Protein AF-A0A241VW75-F1 (afdb_monomer)

Foldseek 3Di:
DDDDDDDDDDPPPPPPPPPPLQFADADPDAPEEDEKEWEWEQEPQVRWIWTFIQFPPQPFTFIQDDADADDPQAFAHTKGDHQAFADAFWFKWKWWDPDPQFQFFFAAAATPPDPDPQDPSRHQGAPDTGGTTGGRGTAHDDRHGRRGPITHTDPSNSVVVLPDAAFDKDKTKMKMWTDNDDDDVVVVDGNRSDNDTDIHIYIYTYGHQKYKYWDQPLAEWEWAAELLLAIFTDPPDPFKDWFAADDDDDRQLRTAMKGQFIKMAMGHALPVFHLQKFKAKDARCVLLLVFDDDQSQKWKAWPLDPDTGGRHDQNDSVGGSSRRHGHGITTIMMGRGSVNSNRSVVSVHWQAPPFPRMKMWMGGRSNSNRRIDIGGTSYRYTYFHAAWTKDKDFPDSVLQDDDDAAQDAKDKTKIKIKTKHFQPFDPPRTAFPWKKKAKAWDWDDDPRDIFHWWADPVRPFTFGWWKKKWWAFCVRDIDIWTHRNPRPRMDICRRGNWDWDQRDPVSRMTMTMTMMMMITGSHDPRRCAGSVRHGDDDDIDIDIDMDMDGHGPPDDPDD

Nearest PDB structures (foldseek):
  6e3f-assembly1_A  TM=1.721E-01  e=6.091E-07  Streptococcus intermedius
  8beg-assembly1_A  TM=1.974E-01  e=2.773E-06  Enterococcus faecalis
  7som-assembly1_E  TM=2.014E-01  e=2.223E-04  Chlamydomonas reinhardtii
  3opu-assembly2_B  TM=1.668E-01  e=5.720E-03  Streptococcus mutans
  1p5u-assembly1_A  TM=1.915E-01  e=3.398E+00  Yersinia pestis

Radius of gyration: 31.94 Å; Cα contacts (8 Å, |Δi|>4): 1494; chains: 1; bounding box: 114×79×89 Å

Structure (mmCIF, N/CA/C/O backbone):
data_AF-A0A241VW75-F1
#
_entry.id   AF-A0A241VW75-F1
#
loop_
_atom_site.group_PDB
_atom_site.id
_atom_site.type_symbol
_atom_site.label_atom_id
_atom_site.label_alt_id
_atom_site.label_comp_id
_atom_site.label_asym_id
_atom_site.label_entity_id
_atom_site.label_seq_id
_atom_site.pdbx_PDB_ins_code
_atom_site.Cartn_x
_atom_site.Cartn_y
_atom_site.Cartn_z
_atom_site.occupancy
_atom_site.B_iso_or_equiv
_atom_site.auth_seq_id
_atom_site.auth_comp_id
_atom_site.auth_asym_id
_atom_site.auth_atom_id
_atom_site.pdbx_PDB_model_num
ATOM 1 N N . MET A 1 1 ? -81.562 -50.702 39.307 1.00 34.06 1 MET A N 1
ATOM 2 C CA . MET A 1 1 ? -80.524 -51.698 39.653 1.00 34.06 1 MET A CA 1
ATOM 3 C C . MET A 1 1 ? -79.184 -50.971 39.595 1.00 34.06 1 MET A C 1
ATOM 5 O O . MET A 1 1 ? -78.870 -50.470 38.531 1.00 34.06 1 MET A O 1
ATOM 9 N N . ILE A 1 2 ? -78.651 -50.527 40.746 1.00 31.47 2 ILE A N 1
ATOM 10 C CA . ILE A 1 2 ? -77.484 -51.122 41.455 1.00 31.47 2 ILE A CA 1
ATOM 11 C C . ILE A 1 2 ? -76.224 -51.033 40.549 1.00 31.47 2 ILE A C 1
ATOM 13 O O . ILE A 1 2 ? -76.244 -51.608 39.476 1.00 31.47 2 ILE A O 1
ATOM 17 N N . ASN A 1 3 ? -75.115 -50.344 40.864 1.00 29.47 3 ASN A N 1
ATOM 18 C CA . ASN A 1 3 ? -74.398 -50.321 42.141 1.00 29.47 3 ASN A CA 1
ATOM 19 C C . ASN A 1 3 ? -73.376 -49.167 42.287 1.00 29.47 3 ASN A C 1
ATOM 21 O O . ASN A 1 3 ? -72.882 -48.614 41.310 1.00 29.47 3 ASN A O 1
ATOM 25 N N . TYR A 1 4 ? -73.025 -48.919 43.549 1.00 36.28 4 TYR A N 1
ATOM 26 C CA . TYR A 1 4 ? -72.000 -48.029 44.104 1.00 36.28 4 TYR A CA 1
ATOM 27 C C . TYR A 1 4 ? -70.552 -48.370 43.701 1.00 36.28 4 TYR A C 1
ATOM 29 O O . TYR A 1 4 ? -70.211 -49.550 43.622 1.00 36.28 4 TYR A O 1
ATOM 37 N N . ARG A 1 5 ? -69.661 -47.359 43.683 1.00 32.34 5 ARG A N 1
ATOM 38 C CA . ARG A 1 5 ? -68.425 -47.370 44.502 1.00 32.34 5 ARG A CA 1
ATOM 39 C C . ARG A 1 5 ? -67.725 -46.005 44.586 1.00 32.34 5 ARG A C 1
ATOM 41 O O . ARG A 1 5 ? -67.163 -45.490 43.630 1.00 32.34 5 ARG A O 1
ATOM 48 N N . THR A 1 6 ? -67.755 -45.479 45.799 1.00 38.44 6 THR A N 1
ATOM 49 C CA . THR A 1 6 ? -66.941 -44.412 46.385 1.00 38.44 6 THR A CA 1
ATOM 50 C C . THR A 1 6 ? -65.532 -44.941 46.720 1.00 38.44 6 THR A C 1
ATOM 52 O O . THR A 1 6 ? -65.450 -46.094 47.138 1.00 38.44 6 THR A O 1
ATOM 55 N N . LEU A 1 7 ? -64.461 -44.131 46.597 1.00 35.84 7 LEU A N 1
ATOM 56 C CA . LEU A 1 7 ? -63.467 -43.802 47.659 1.00 35.84 7 LEU A CA 1
ATOM 57 C C . LEU A 1 7 ? -62.105 -43.251 47.131 1.00 35.84 7 LEU A C 1
ATOM 59 O O . LEU A 1 7 ? -61.433 -43.901 46.341 1.00 35.84 7 LEU A O 1
ATOM 63 N N . PHE A 1 8 ? -61.696 -42.134 47.762 1.00 31.72 8 PHE A N 1
ATOM 64 C CA . PHE A 1 8 ? -60.346 -41.675 48.181 1.00 31.72 8 PHE A CA 1
ATOM 65 C C . PHE A 1 8 ? -59.371 -41.087 47.143 1.00 31.72 8 PHE A C 1
ATOM 67 O O . PHE A 1 8 ? -58.973 -41.739 46.192 1.00 31.72 8 PHE A O 1
ATOM 74 N N . LEU A 1 9 ? -59.092 -39.776 47.215 1.00 32.31 9 LEU A N 1
ATOM 75 C CA . LEU A 1 9 ? -58.129 -39.046 48.081 1.00 32.31 9 LEU A CA 1
ATOM 76 C C . LEU A 1 9 ? -56.692 -39.097 47.539 1.00 32.31 9 LEU A C 1
ATOM 78 O O . LEU A 1 9 ? -56.062 -40.146 47.517 1.00 32.31 9 LEU A O 1
ATOM 82 N N . GLY A 1 10 ? -56.166 -37.925 47.182 1.00 30.66 10 GLY A N 1
ATOM 83 C CA . GLY A 1 10 ? -54.769 -37.749 46.796 1.00 30.66 10 GLY A CA 1
ATOM 84 C C . GLY A 1 10 ? -54.496 -36.355 46.247 1.00 30.66 10 GLY A C 1
ATOM 85 O O . GLY A 1 10 ? -54.170 -36.206 45.076 1.00 30.66 10 GLY A O 1
ATOM 86 N N . ALA A 1 11 ? -54.658 -35.325 47.080 1.00 40.97 11 ALA A N 1
ATOM 87 C CA . ALA A 1 11 ? -54.117 -34.006 46.785 1.00 40.97 11 ALA A CA 1
ATOM 88 C C . ALA A 1 11 ? -52.581 -34.084 46.839 1.00 40.97 11 ALA A C 1
ATOM 90 O O . ALA A 1 11 ? -51.995 -34.002 47.915 1.00 40.97 11 ALA A O 1
ATOM 91 N N . LEU A 1 12 ? -51.925 -34.254 45.688 1.00 35.88 12 LEU A N 1
ATOM 92 C CA . LEU A 1 12 ? -50.534 -33.837 45.525 1.00 35.88 12 LEU A CA 1
ATOM 93 C C . LEU A 1 12 ? -50.545 -32.390 45.035 1.00 35.88 12 LEU A C 1
ATOM 95 O O . LEU A 1 12 ? -50.545 -32.106 43.839 1.00 35.88 12 LEU A O 1
ATOM 99 N N . SER A 1 13 ? -50.548 -31.460 45.986 1.00 37.66 13 SER A N 1
ATOM 100 C CA . SER A 1 13 ? -49.988 -30.135 45.762 1.00 37.66 13 SER A CA 1
ATOM 101 C C . SER A 1 13 ? -48.494 -30.316 45.499 1.00 37.66 13 SER A C 1
ATOM 103 O O . SER A 1 13 ? -47.689 -30.371 46.431 1.00 37.66 13 SER A O 1
ATOM 105 N N . ALA A 1 14 ? -48.121 -30.462 44.229 1.00 39.50 14 ALA A N 1
ATOM 106 C CA . ALA A 1 14 ? -46.752 -30.241 43.812 1.00 39.50 14 ALA A CA 1
ATOM 107 C C . ALA A 1 14 ? -46.449 -28.765 44.096 1.00 39.50 14 ALA A C 1
ATOM 109 O O . ALA A 1 14 ? -46.834 -27.880 43.336 1.00 39.50 14 ALA A O 1
ATOM 110 N N . PHE A 1 15 ? -45.808 -28.502 45.235 1.00 35.62 15 PHE A N 1
ATOM 111 C CA . PHE A 1 15 ? -45.030 -27.291 45.427 1.00 35.62 15 PHE A CA 1
ATOM 112 C C . PHE A 1 15 ? -43.983 -27.282 44.313 1.00 35.62 15 PHE A C 1
ATOM 114 O O . PHE A 1 15 ? -42.922 -27.893 44.426 1.00 35.62 15 PHE A O 1
ATOM 121 N N . SER A 1 16 ? -44.302 -26.621 43.204 1.00 37.09 16 SER A N 1
ATOM 122 C CA . SER A 1 16 ? -43.296 -26.116 42.290 1.00 37.09 16 SER A CA 1
ATOM 123 C C . SER A 1 16 ? -42.471 -25.128 43.101 1.00 37.09 16 SER A C 1
ATOM 125 O O . SER A 1 16 ? -42.852 -23.973 43.276 1.00 37.09 16 SER A O 1
ATOM 127 N N . ILE A 1 17 ? -41.363 -25.603 43.667 1.00 37.66 17 ILE A N 1
ATOM 128 C CA . ILE A 1 17 ? -40.296 -24.729 44.128 1.00 37.66 17 ILE A CA 1
ATOM 129 C C . ILE A 1 17 ? -39.804 -24.043 42.857 1.00 37.66 17 ILE A C 1
ATOM 131 O O . ILE A 1 17 ? -38.973 -24.583 42.126 1.00 37.66 17 ILE A O 1
ATOM 135 N N . HIS A 1 18 ? -40.372 -22.876 42.555 1.00 34.91 18 HIS A N 1
ATOM 136 C CA . HIS A 1 18 ? -39.705 -21.883 41.738 1.00 34.91 18 HIS A CA 1
ATOM 137 C C . HIS A 1 18 ? -38.392 -21.587 42.458 1.00 34.91 18 HIS A C 1
ATOM 139 O O . HIS A 1 18 ? -38.339 -20.765 43.369 1.00 34.91 18 HIS A O 1
ATOM 145 N N . HIS A 1 19 ? -37.331 -22.306 42.086 1.00 36.72 19 HIS A N 1
ATOM 146 C CA . HIS A 1 19 ? -35.998 -21.760 42.236 1.00 36.72 19 HIS A CA 1
ATOM 147 C C . HIS A 1 19 ? -36.053 -20.461 41.448 1.00 36.72 19 HIS A C 1
ATOM 149 O O . HIS A 1 19 ? -36.190 -20.487 40.224 1.00 36.72 19 HIS A O 1
ATOM 155 N N . ALA A 1 20 ? -36.080 -19.335 42.159 1.00 40.84 20 ALA A N 1
ATOM 156 C CA . ALA A 1 20 ? -35.852 -18.049 41.540 1.00 40.84 20 ALA A CA 1
ATOM 157 C C . ALA A 1 20 ? -34.553 -18.212 40.751 1.00 40.84 20 ALA A C 1
ATOM 159 O O . ALA A 1 20 ? -33.511 -18.504 41.337 1.00 40.84 20 ALA A O 1
ATOM 160 N N . ALA A 1 21 ? -34.642 -18.152 39.423 1.00 49.66 21 ALA A N 1
ATOM 161 C CA . ALA A 1 21 ? -33.464 -18.141 38.581 1.00 49.66 21 ALA A CA 1
ATOM 162 C C . ALA A 1 21 ? -32.670 -16.901 39.001 1.00 49.66 21 ALA A C 1
ATOM 164 O O . ALA A 1 21 ? -33.083 -15.770 38.743 1.00 49.66 21 ALA A O 1
ATOM 165 N N . HIS A 1 22 ? -31.611 -17.111 39.778 1.00 63.19 22 HIS A N 1
ATOM 166 C CA . HIS A 1 22 ? -30.745 -16.044 40.242 1.00 63.19 22 HIS A CA 1
ATOM 167 C C . HIS A 1 22 ? -29.933 -15.574 39.039 1.00 63.19 22 HIS A C 1
ATOM 169 O O . HIS A 1 22 ? -28.952 -16.206 38.676 1.00 63.19 22 HIS A O 1
ATOM 175 N N . ALA A 1 23 ? -30.385 -14.493 38.412 1.00 84.12 23 ALA A N 1
ATOM 176 C CA . ALA A 1 23 ? -29.665 -13.781 37.367 1.00 84.12 23 ALA A CA 1
ATOM 177 C C . ALA A 1 23 ? -29.121 -12.462 37.928 1.00 84.12 23 ALA A C 1
ATOM 179 O O . ALA A 1 23 ? -29.634 -11.928 38.921 1.00 84.12 23 ALA A O 1
ATOM 180 N N . LEU A 1 24 ? -28.106 -11.902 37.274 1.00 91.62 24 LEU A N 1
ATOM 181 C CA . LEU A 1 24 ? -27.641 -10.562 37.601 1.00 91.62 24 LEU A CA 1
ATOM 182 C C . LEU A 1 24 ? -28.751 -9.549 37.317 1.00 91.62 24 LEU A C 1
ATOM 184 O O . LEU A 1 24 ? -29.434 -9.610 36.294 1.00 91.62 24 LEU A O 1
ATOM 188 N N . ASN A 1 25 ? -28.895 -8.567 38.207 1.00 89.31 25 ASN A N 1
ATOM 189 C CA . ASN A 1 25 ? -29.856 -7.490 38.000 1.00 89.31 25 ASN A CA 1
ATOM 190 C C . ASN A 1 25 ? -29.487 -6.687 36.738 1.00 89.31 25 ASN A C 1
ATOM 192 O O . ASN A 1 25 ? -28.353 -6.198 36.651 1.00 89.31 25 ASN A O 1
ATOM 196 N N . PRO A 1 26 ? -30.425 -6.499 35.791 1.00 88.69 26 PRO A N 1
ATOM 197 C CA . PRO A 1 26 ? -30.191 -5.671 34.619 1.00 88.69 26 PRO A CA 1
ATOM 198 C C . PRO A 1 26 ? -29.801 -4.238 35.001 1.00 88.69 26 PRO A C 1
ATOM 200 O O . PRO A 1 26 ? -30.424 -3.648 35.889 1.00 88.69 26 PRO A O 1
ATOM 203 N N . PRO A 1 27 ? -28.801 -3.638 34.333 1.00 90.06 27 PRO A N 1
ATOM 204 C CA . PRO A 1 27 ? -28.400 -2.272 34.618 1.00 90.06 27 PRO A CA 1
ATOM 205 C C . PRO A 1 27 ? -29.503 -1.290 34.206 1.00 90.06 27 PRO A C 1
ATOM 207 O O . PRO A 1 27 ? -29.928 -1.239 33.047 1.00 90.06 27 PRO A O 1
ATOM 210 N N . THR A 1 28 ? -29.936 -0.464 35.157 1.00 87.69 28 THR A N 1
ATOM 211 C CA . THR A 1 28 ? -30.964 0.570 34.952 1.00 87.69 28 THR A CA 1
ATOM 212 C C . THR A 1 28 ? -30.386 1.909 34.494 1.00 87.69 28 THR A C 1
ATOM 214 O O . THR A 1 28 ? -31.124 2.759 34.007 1.00 87.69 28 THR A O 1
ATOM 217 N N . SER A 1 29 ? -29.068 2.092 34.596 1.00 86.75 29 SER A N 1
ATOM 218 C CA . SER A 1 29 ? -28.353 3.307 34.200 1.00 86.75 29 SER A CA 1
ATOM 219 C C . SER A 1 29 ? -27.101 2.990 33.380 1.00 86.75 29 SER A C 1
ATOM 221 O O . SER A 1 29 ? -26.615 1.856 33.362 1.00 86.75 29 SER A O 1
ATOM 223 N N . PHE A 1 30 ? -26.590 4.004 32.680 1.00 87.12 30 PHE A N 1
ATOM 224 C CA . PHE A 1 30 ? -25.352 3.904 31.915 1.00 87.12 30 PHE A CA 1
ATOM 225 C C . PHE A 1 30 ? -24.135 4.195 32.799 1.00 87.12 30 PHE A C 1
ATOM 227 O O . PHE A 1 30 ? -24.104 5.182 33.534 1.00 87.12 30 PHE A O 1
ATOM 234 N N . THR A 1 31 ? -23.101 3.362 32.705 1.00 78.00 31 THR A N 1
ATOM 235 C CA . THR A 1 31 ? -21.806 3.576 33.361 1.00 78.00 31 THR A CA 1
ATOM 236 C C . THR A 1 31 ? -20.866 4.305 32.410 1.00 78.00 31 THR A C 1
ATOM 238 O O . THR A 1 31 ? -19.943 3.738 31.825 1.00 78.00 31 THR A O 1
ATOM 241 N N . GLY A 1 32 ? -21.149 5.594 32.238 1.00 68.69 32 GLY A N 1
ATOM 242 C CA . GLY A 1 32 ? -20.470 6.449 31.273 1.00 68.69 32 GLY A CA 1
ATOM 243 C C . GLY A 1 32 ? -21.067 6.356 29.871 1.00 68.69 32 GLY A C 1
ATOM 244 O O . GLY A 1 32 ? -21.977 5.572 29.589 1.00 68.69 32 GLY A O 1
ATOM 245 N N . GLY A 1 33 ? -20.541 7.195 28.996 1.00 74.44 33 GLY A N 1
ATOM 246 C CA . GLY A 1 33 ? -21.004 7.368 27.633 1.00 74.44 33 GLY A CA 1
ATOM 247 C C . GLY A 1 33 ? -20.483 8.684 27.090 1.00 74.44 33 GLY A C 1
ATOM 248 O O . GLY A 1 33 ? -19.796 9.430 27.792 1.00 74.44 33 GLY A O 1
ATOM 249 N N . GLY A 1 34 ? -20.795 8.968 25.841 1.00 88.69 34 GLY A N 1
ATOM 250 C CA . GLY A 1 34 ? -20.378 10.218 25.239 1.00 88.69 34 GLY A CA 1
ATOM 251 C C . GLY A 1 34 ? -20.667 10.257 23.760 1.00 88.69 34 GLY A C 1
ATOM 252 O O . GLY A 1 34 ? -21.164 9.291 23.175 1.00 88.69 34 GLY A O 1
ATOM 253 N N . THR A 1 35 ? -20.321 11.397 23.189 1.00 94.31 35 THR A N 1
ATOM 254 C CA . THR A 1 35 ? -20.337 11.601 21.753 1.00 94.31 35 THR A CA 1
ATOM 255 C C . THR A 1 35 ? -18.907 11.562 21.244 1.00 94.31 35 THR A C 1
ATOM 257 O O . THR A 1 35 ? -18.015 12.121 21.881 1.00 94.31 35 THR A O 1
ATOM 260 N N . ASN A 1 36 ? -18.694 10.894 20.121 1.00 94.50 36 ASN A N 1
ATOM 261 C CA . ASN A 1 36 ? -17.481 11.016 19.324 1.00 94.50 36 ASN A CA 1
ATOM 262 C C . ASN A 1 36 ? -17.891 11.101 17.859 1.00 94.50 36 ASN A C 1
ATOM 264 O O . ASN A 1 36 ? -19.026 10.768 17.503 1.00 94.50 36 ASN A O 1
ATOM 268 N N . SER A 1 37 ? -16.947 11.456 17.012 1.00 95.94 37 SER A N 1
ATOM 269 C CA . SER A 1 37 ? -17.089 11.268 15.584 1.00 95.94 37 SER A CA 1
ATOM 270 C C . SER A 1 37 ? -15.900 10.512 15.021 1.00 95.94 37 SER A C 1
ATOM 272 O O . SER A 1 37 ? -14.882 10.310 15.694 1.00 95.94 37 SER A O 1
ATOM 274 N N . PHE A 1 38 ? -16.051 10.023 13.798 1.00 96.75 38 PHE A N 1
ATOM 275 C CA . PHE A 1 38 ? -14.984 9.335 13.101 1.00 96.75 38 PHE A CA 1
ATOM 276 C C . PHE A 1 38 ? -15.005 9.606 11.606 1.00 96.75 38 PHE A C 1
ATOM 278 O O . PHE A 1 38 ? -16.038 9.891 10.998 1.00 96.75 38 PHE A O 1
ATOM 285 N N . ILE A 1 39 ? -13.835 9.421 11.014 1.00 97.44 39 ILE A N 1
ATOM 286 C CA . ILE A 1 39 ? -13.643 9.308 9.579 1.00 97.44 39 ILE A CA 1
ATOM 287 C C . ILE A 1 39 ? -13.393 7.843 9.268 1.00 97.44 39 ILE A C 1
ATOM 289 O O . ILE A 1 39 ? -12.560 7.195 9.913 1.00 97.44 39 ILE A O 1
ATOM 293 N N . PHE A 1 40 ? -14.113 7.331 8.276 1.00 98.00 40 PHE A N 1
ATOM 294 C CA . PHE A 1 40 ? -13.898 5.984 7.770 1.00 98.00 40 PHE A CA 1
ATOM 295 C C . PHE A 1 40 ? -12.942 6.015 6.582 1.00 98.00 40 PHE A C 1
ATOM 297 O O . PHE A 1 40 ? -13.167 6.755 5.623 1.00 98.00 40 PHE A O 1
ATOM 304 N N . PHE A 1 41 ? -11.892 5.209 6.653 1.00 97.62 41 PHE A N 1
ATOM 305 C CA . PHE A 1 41 ? -10.945 4.984 5.571 1.00 97.62 41 PHE A CA 1
ATOM 306 C C . PHE A 1 41 ? -11.248 3.626 4.942 1.00 97.62 41 PHE A C 1
ATOM 308 O O . PHE A 1 41 ? -11.124 2.604 5.613 1.00 97.62 41 PHE A O 1
ATOM 315 N N . GLU A 1 42 ? -11.629 3.625 3.669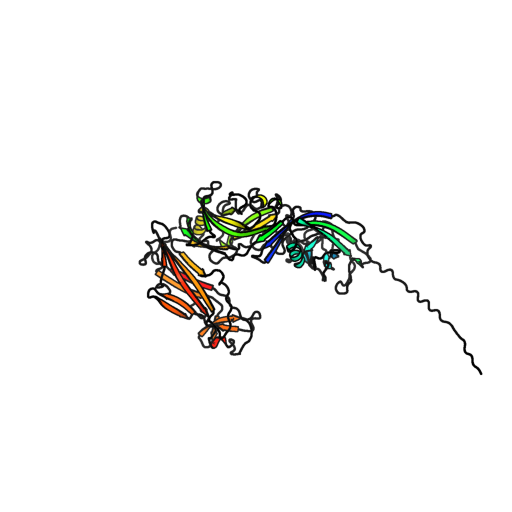 1.00 96.44 42 GLU A N 1
ATOM 316 C CA . GLU A 1 42 ? -11.814 2.441 2.830 1.00 96.44 42 GLU A CA 1
ATOM 317 C C . GLU A 1 42 ? -10.612 2.317 1.889 1.00 96.44 42 GLU A C 1
ATOM 319 O O . GLU A 1 42 ? -10.484 3.070 0.922 1.00 96.44 42 GLU A O 1
ATOM 324 N N . ASN A 1 43 ? -9.706 1.382 2.170 1.00 91.88 43 ASN A N 1
ATOM 325 C CA . ASN A 1 43 ? -8.568 1.114 1.305 1.00 91.88 43 ASN A CA 1
ATOM 326 C C . ASN A 1 43 ? -8.862 -0.059 0.365 1.00 91.88 43 ASN A C 1
ATOM 328 O O . ASN A 1 43 ? -8.662 -1.219 0.727 1.00 91.88 43 ASN A O 1
ATOM 332 N N . ASN A 1 44 ? -9.253 0.237 -0.877 1.00 87.62 44 ASN A N 1
ATOM 333 C CA . ASN A 1 44 ? -9.480 -0.805 -1.883 1.00 87.62 44 ASN A CA 1
ATOM 334 C C . ASN A 1 44 ? -8.206 -1.296 -2.572 1.00 87.62 44 ASN A C 1
ATOM 336 O O . ASN A 1 44 ? -8.289 -2.207 -3.392 1.00 87.62 44 ASN A O 1
ATOM 340 N N . ILE A 1 45 ? -7.047 -0.719 -2.246 1.00 82.62 45 ILE A N 1
ATOM 341 C CA . ILE A 1 45 ? -5.747 -1.208 -2.710 1.00 82.62 45 ILE A CA 1
ATOM 342 C C . ILE A 1 45 ? -5.417 -2.514 -1.975 1.00 82.62 45 ILE A C 1
ATOM 344 O O . ILE A 1 45 ? -5.082 -3.510 -2.610 1.00 82.62 45 ILE A O 1
ATOM 348 N N . ASP A 1 46 ? -5.603 -2.535 -0.650 1.00 83.62 46 ASP A N 1
ATOM 349 C CA . ASP A 1 46 ? -5.261 -3.681 0.206 1.00 83.62 46 ASP A CA 1
ATOM 350 C C . ASP A 1 46 ? -6.469 -4.422 0.806 1.00 83.62 46 ASP A C 1
ATOM 352 O O . ASP A 1 46 ? -6.277 -5.455 1.448 1.00 83.62 46 ASP A O 1
ATOM 356 N N . GLN A 1 47 ? -7.695 -3.926 0.586 1.00 87.06 47 GLN A N 1
ATOM 357 C CA . GLN A 1 47 ? -8.941 -4.393 1.224 1.00 87.06 47 GLN A CA 1
ATOM 358 C C . GLN A 1 47 ? -8.912 -4.238 2.751 1.00 87.06 47 GLN A C 1
ATOM 360 O O . GLN A 1 47 ? -9.140 -5.171 3.521 1.00 87.06 47 GLN A O 1
ATOM 365 N N . GLU A 1 48 ? -8.602 -3.025 3.189 1.00 92.62 48 GLU A N 1
ATOM 366 C CA . GLU A 1 48 ? -8.367 -2.690 4.589 1.00 92.62 48 GLU A CA 1
ATOM 367 C C . GLU A 1 48 ? -9.163 -1.458 5.013 1.00 92.62 48 GLU A C 1
ATOM 369 O O . GLU A 1 48 ? -9.557 -0.627 4.192 1.00 92.62 48 GLU A O 1
ATOM 374 N N . TYR A 1 49 ? -9.369 -1.326 6.321 1.00 96.00 49 TYR A N 1
ATOM 375 C CA . TYR A 1 49 ? -10.206 -0.288 6.899 1.00 96.00 49 TYR A CA 1
ATOM 376 C C . TYR A 1 49 ? -9.544 0.361 8.109 1.00 96.00 49 TYR A C 1
ATOM 378 O O . TYR A 1 49 ? -8.949 -0.325 8.942 1.00 96.00 49 TYR A O 1
ATOM 386 N N . LEU A 1 50 ? -9.730 1.674 8.262 1.00 96.50 50 LEU A N 1
ATOM 387 C CA . LEU A 1 50 ? -9.389 2.419 9.478 1.00 96.50 50 LEU A CA 1
ATOM 388 C C . LEU A 1 50 ? -10.576 3.274 9.938 1.00 96.50 50 LEU A C 1
ATOM 390 O O . LEU A 1 50 ? -11.189 4.003 9.161 1.00 96.50 50 LEU A O 1
ATOM 394 N N . ILE A 1 51 ? -10.827 3.244 11.247 1.00 97.50 51 ILE A N 1
ATOM 395 C CA . ILE A 1 51 ? -11.702 4.185 11.952 1.00 97.50 51 ILE A CA 1
ATOM 396 C C . ILE A 1 51 ? -10.818 5.213 12.673 1.00 97.50 51 ILE A C 1
ATOM 398 O O . ILE A 1 51 ? -10.189 4.900 13.693 1.00 97.50 51 ILE A O 1
ATOM 402 N N . SER A 1 52 ? -10.767 6.442 12.159 1.00 96.06 52 SER A N 1
ATOM 403 C CA . SER A 1 52 ? -10.025 7.545 12.782 1.00 96.06 52 SER A CA 1
ATOM 404 C C . SER A 1 52 ? -10.975 8.432 13.578 1.00 96.06 52 SER A C 1
ATOM 406 O O . SER A 1 52 ? -11.802 9.117 12.984 1.00 96.06 52 SER A O 1
ATOM 408 N N . ALA A 1 53 ? -10.876 8.413 14.907 1.00 95.00 53 ALA A N 1
ATOM 409 C CA . ALA A 1 53 ? -11.788 9.155 15.779 1.00 95.00 53 ALA A CA 1
ATOM 410 C C . ALA A 1 53 ? -11.340 10.598 16.026 1.00 95.00 53 ALA A C 1
ATOM 412 O O . ALA A 1 53 ? -10.140 10.873 16.104 1.00 95.00 53 ALA A O 1
ATOM 413 N N . GLU A 1 54 ? -12.285 11.505 16.255 1.00 94.50 54 GLU A N 1
ATOM 414 C CA . GLU A 1 54 ? -11.961 12.883 16.630 1.00 94.50 54 GLU A CA 1
ATOM 415 C C . GLU A 1 54 ? -11.296 12.957 18.015 1.00 94.50 54 GLU A C 1
ATOM 417 O O . GLU A 1 54 ? -10.331 13.702 18.223 1.00 94.50 54 GLU A O 1
ATOM 422 N N . HIS A 1 55 ? -11.784 12.155 18.961 1.00 93.25 55 HIS A N 1
ATOM 423 C CA . HIS A 1 55 ? -11.308 12.125 20.339 1.00 93.25 55 HIS A CA 1
ATOM 424 C C . HIS A 1 55 ? -10.939 10.718 20.802 1.00 93.25 55 HIS A C 1
ATOM 426 O O . HIS A 1 55 ? -11.419 9.712 20.281 1.00 93.25 55 HIS A O 1
ATOM 432 N N . LEU A 1 56 ? -10.121 10.645 21.857 1.00 92.31 56 LEU A N 1
ATOM 433 C CA . LEU A 1 56 ? -9.797 9.376 22.506 1.00 92.31 56 LEU A CA 1
ATOM 434 C C . LEU A 1 56 ? -11.028 8.726 23.146 1.00 92.31 56 LEU A C 1
ATOM 436 O O . LEU A 1 56 ? -11.166 7.506 23.117 1.00 92.31 56 LEU A O 1
ATOM 440 N N . ASN A 1 57 ? -11.880 9.547 23.766 1.00 90.81 57 ASN A N 1
ATOM 441 C CA . ASN A 1 57 ? -13.059 9.117 24.500 1.00 90.81 57 ASN A CA 1
ATOM 442 C C . ASN A 1 57 ? -14.332 9.726 23.888 1.00 90.81 57 ASN A C 1
ATOM 444 O O . ASN A 1 57 ? -14.326 10.918 23.588 1.00 90.81 57 ASN A O 1
ATOM 448 N N . PRO A 1 58 ? -15.429 8.956 23.808 1.00 91.88 58 PRO A N 1
ATOM 449 C CA . PRO A 1 58 ? -15.475 7.522 24.074 1.00 91.88 58 PRO A CA 1
ATOM 450 C C . PRO A 1 58 ? -14.641 6.700 23.074 1.00 91.88 58 PRO A C 1
ATOM 452 O O . PRO A 1 58 ? -14.388 7.138 21.953 1.00 91.88 58 PRO A O 1
ATOM 455 N N . ARG A 1 59 ? -14.198 5.508 23.498 1.00 92.88 59 ARG A N 1
ATOM 456 C CA . ARG A 1 59 ? -13.306 4.652 22.706 1.00 92.88 59 ARG A CA 1
ATOM 457 C C . ARG A 1 59 ? -14.048 4.128 21.481 1.00 92.88 59 ARG A C 1
ATOM 459 O O . ARG A 1 59 ? -15.017 3.388 21.647 1.00 92.88 59 ARG A O 1
ATOM 466 N N . PHE A 1 60 ? -13.590 4.499 20.289 1.00 95.88 60 PHE A N 1
ATOM 467 C CA . PHE A 1 60 ? -14.150 4.050 19.013 1.00 95.88 60 PHE A CA 1
ATOM 468 C C . PHE A 1 60 ? -13.146 4.314 17.882 1.00 95.88 60 PHE A C 1
ATOM 470 O O . PHE A 1 60 ? -13.164 5.374 17.275 1.00 95.88 60 PHE A O 1
ATOM 477 N N . THR A 1 61 ? -12.179 3.428 17.653 1.00 96.69 61 THR A N 1
ATOM 478 C CA . THR A 1 61 ? -11.061 3.720 16.733 1.00 96.69 61 THR A CA 1
ATOM 479 C C . THR A 1 61 ? -10.311 2.456 16.348 1.00 96.69 61 THR A C 1
ATOM 481 O O . THR A 1 61 ? -10.304 1.496 17.115 1.00 96.69 61 THR A O 1
ATOM 484 N N . GLY A 1 62 ? -9.631 2.496 15.204 1.00 95.94 62 GLY A N 1
ATOM 485 C CA . GLY A 1 62 ? -8.530 1.611 14.848 1.00 95.94 62 GLY A CA 1
ATOM 486 C C . GLY A 1 62 ? -8.735 0.843 13.554 1.00 95.94 62 GLY A C 1
ATOM 487 O O . GLY A 1 62 ? -9.844 0.775 13.017 1.00 95.94 62 GLY A O 1
ATOM 488 N N . ALA A 1 63 ? -7.637 0.289 13.047 1.00 95.19 63 ALA A N 1
ATOM 489 C CA . ALA A 1 63 ? -7.619 -0.475 11.808 1.00 95.19 63 ALA A CA 1
ATOM 490 C C . ALA A 1 63 ? -8.013 -1.945 12.012 1.00 95.19 63 ALA A C 1
ATOM 492 O O . ALA A 1 63 ? -7.851 -2.491 13.108 1.00 95.19 63 ALA A O 1
ATOM 493 N N . ASN A 1 64 ? -8.523 -2.579 10.954 1.00 95.00 64 ASN A N 1
ATOM 494 C CA . ASN A 1 64 ? -8.856 -4.010 10.949 1.00 95.00 64 ASN A CA 1
ATOM 495 C C . ASN A 1 64 ? -7.612 -4.913 10.847 1.00 95.00 64 ASN A C 1
ATOM 497 O O . ASN A 1 64 ? -7.698 -6.112 11.102 1.00 95.00 64 ASN A O 1
ATOM 501 N N . VAL A 1 65 ? -6.462 -4.336 10.497 1.00 91.88 65 VAL A N 1
ATOM 502 C CA . VAL A 1 65 ? -5.186 -5.030 10.308 1.00 91.88 65 VAL A CA 1
ATOM 503 C C . VAL A 1 65 ? -4.026 -4.272 10.954 1.00 91.88 65 VAL A C 1
ATOM 505 O O . VAL A 1 65 ? -4.135 -3.089 11.295 1.00 91.88 65 VAL A O 1
ATOM 508 N N . TRP A 1 66 ? -2.903 -4.971 11.111 1.00 90.12 66 TRP A N 1
ATOM 509 C CA . TRP A 1 66 ? -1.642 -4.386 11.551 1.00 90.12 66 TRP A CA 1
ATOM 510 C C . TRP A 1 66 ? -0.912 -3.681 10.401 1.00 90.12 66 TRP A C 1
ATOM 512 O O . TRP A 1 66 ? -0.916 -4.168 9.271 1.00 90.12 66 TRP A O 1
ATOM 522 N N . THR A 1 67 ? -0.229 -2.573 10.693 1.00 84.75 67 THR A N 1
ATOM 523 C CA . THR A 1 67 ? 0.660 -1.885 9.745 1.00 84.75 67 THR A CA 1
ATOM 524 C C . THR A 1 67 ? 1.754 -2.823 9.234 1.00 84.75 67 THR A C 1
ATOM 526 O O . THR A 1 67 ? 2.452 -3.452 10.030 1.00 84.75 67 THR A O 1
ATOM 529 N N . ARG A 1 68 ? 1.917 -2.902 7.908 1.00 73.25 68 ARG A N 1
ATOM 530 C CA . ARG A 1 68 ? 2.758 -3.911 7.243 1.00 73.25 68 ARG A CA 1
ATOM 531 C C . ARG A 1 68 ? 4.234 -3.514 7.080 1.00 73.25 68 ARG A C 1
ATOM 533 O O . ARG A 1 68 ? 5.084 -4.399 7.102 1.00 73.25 68 ARG A O 1
ATOM 540 N N . TYR A 1 69 ? 4.559 -2.225 6.916 1.00 62.69 69 TYR A N 1
ATOM 541 C CA . TYR A 1 69 ? 5.901 -1.786 6.495 1.00 62.69 69 TYR A CA 1
ATOM 542 C C . TYR A 1 69 ? 6.457 -0.653 7.377 1.00 62.69 69 TYR A C 1
ATOM 544 O O . TYR A 1 69 ? 6.373 0.521 7.047 1.00 62.69 69 TYR A O 1
ATOM 552 N N . GLY A 1 70 ? 7.092 -0.991 8.499 1.00 51.50 70 GLY A N 1
ATOM 553 C CA . GLY A 1 70 ? 8.002 -0.069 9.191 1.00 51.50 70 GLY A CA 1
ATOM 554 C C . GLY A 1 70 ? 7.362 1.173 9.828 1.00 51.50 70 GLY A C 1
ATOM 555 O O . GLY A 1 70 ? 7.502 2.287 9.329 1.00 51.50 70 GLY A O 1
ATOM 556 N N . ARG A 1 71 ? 6.764 0.973 11.006 1.00 54.50 71 ARG A N 1
ATOM 557 C CA . ARG A 1 71 ? 6.962 1.724 12.266 1.00 54.50 71 ARG A CA 1
ATOM 558 C C . ARG A 1 71 ? 6.041 1.064 13.298 1.00 54.50 71 ARG A C 1
ATOM 560 O O . ARG A 1 71 ? 4.829 1.198 13.183 1.00 54.50 71 ARG A O 1
ATOM 567 N N . ASP A 1 72 ? 6.610 0.389 14.304 1.00 64.19 72 ASP A N 1
ATOM 568 C CA . ASP A 1 72 ? 5.921 -0.332 15.405 1.00 64.19 72 ASP A CA 1
ATOM 569 C C . ASP A 1 72 ? 5.177 0.611 16.383 1.00 64.19 72 ASP A C 1
ATOM 571 O O . ASP A 1 72 ? 5.342 0.577 17.612 1.00 64.19 72 ASP A O 1
ATOM 575 N N . GLN A 1 73 ? 4.430 1.560 15.826 1.00 76.38 73 GLN A N 1
ATOM 576 C CA . GLN A 1 73 ? 3.675 2.579 16.536 1.00 76.38 73 GLN A CA 1
ATOM 577 C C . GLN A 1 73 ? 2.243 2.116 16.805 1.00 76.38 73 GLN A C 1
ATOM 579 O O . GLN A 1 73 ? 1.698 2.453 17.857 1.00 76.38 73 GLN A O 1
ATOM 584 N N . GLN A 1 74 ? 1.663 1.306 15.912 1.00 88.00 74 GLN A N 1
ATOM 585 C CA . GLN A 1 74 ? 0.379 0.665 16.163 1.00 88.00 74 GLN A CA 1
ATOM 586 C C . GLN A 1 74 ? 0.555 -0.425 17.221 1.00 88.00 74 GLN A C 1
ATOM 588 O O . GLN A 1 74 ? 1.293 -1.385 17.021 1.00 88.00 74 GLN A O 1
ATOM 593 N N . ASP A 1 75 ? -0.140 -0.293 18.349 1.00 89.06 75 ASP A N 1
ATOM 594 C CA . ASP A 1 75 ? -0.136 -1.325 19.389 1.00 89.06 75 ASP A CA 1
ATOM 595 C C . ASP A 1 75 ? -1.513 -1.931 19.653 1.00 89.06 75 ASP A C 1
ATOM 597 O O . ASP A 1 75 ? -1.627 -2.836 20.475 1.00 89.06 75 ASP A O 1
ATOM 601 N N . SER A 1 76 ? -2.538 -1.483 18.925 1.00 92.31 76 SER A N 1
ATOM 602 C CA . SER A 1 76 ? -3.904 -1.988 18.994 1.00 92.31 76 SER A CA 1
ATOM 603 C C . SER A 1 76 ? -4.591 -1.955 17.631 1.00 92.31 76 SER A C 1
ATOM 605 O O . SER A 1 76 ? -4.522 -0.955 16.915 1.00 92.31 76 SER A O 1
ATOM 607 N N . LEU A 1 77 ? -5.352 -3.011 17.341 1.00 94.94 77 LEU A N 1
ATOM 608 C CA . LEU A 1 77 ? -6.371 -3.017 16.288 1.00 94.94 77 LEU A CA 1
ATOM 609 C C . LEU A 1 77 ? -7.629 -2.271 16.741 1.00 94.94 77 LEU A C 1
ATOM 611 O O . LEU A 1 77 ? -7.670 -1.735 17.856 1.00 94.94 77 LEU A O 1
ATOM 615 N N . GLY A 1 78 ? -8.644 -2.227 15.879 1.00 96.88 78 GLY A N 1
ATOM 616 C CA . GLY A 1 78 ? -9.871 -1.499 16.148 1.00 96.88 78 GLY A CA 1
ATOM 617 C C . GLY A 1 78 ? -10.745 -2.068 17.259 1.00 96.88 78 GLY A C 1
ATOM 618 O O . GLY A 1 78 ? -10.870 -3.281 17.459 1.00 96.88 78 GLY A O 1
ATOM 619 N N . TYR A 1 79 ? -11.345 -1.147 18.009 1.00 97.44 79 TYR A N 1
ATOM 620 C CA . TYR A 1 79 ? -12.180 -1.454 19.160 1.00 97.44 79 TYR A CA 1
ATOM 621 C C . TYR A 1 79 ? -13.146 -0.319 19.506 1.00 97.44 79 TYR A C 1
ATOM 623 O O . TYR A 1 79 ? -12.945 0.843 19.136 1.00 97.44 79 TYR A O 1
ATOM 631 N N . MET A 1 80 ? -14.143 -0.657 20.324 1.00 96.38 80 MET A N 1
ATOM 632 C CA . MET A 1 80 ? -14.992 0.305 21.022 1.00 96.38 80 MET A CA 1
ATOM 633 C C . MET A 1 80 ? -15.174 -0.046 22.498 1.00 96.38 80 MET A C 1
ATOM 635 O O . MET A 1 80 ? -14.932 -1.176 22.916 1.00 96.38 80 MET A O 1
ATOM 639 N N . GLY A 1 81 ? -15.611 0.915 23.310 1.00 93.94 81 GLY A N 1
ATOM 640 C CA . GLY A 1 81 ? -16.043 0.647 24.682 1.00 93.94 81 GLY A CA 1
ATOM 641 C C . GLY A 1 81 ? -15.651 1.727 25.681 1.00 93.94 81 GLY A C 1
ATOM 642 O O . GLY A 1 81 ? -15.684 2.921 25.387 1.00 93.94 81 GLY A O 1
ATOM 643 N N . THR A 1 82 ? -15.308 1.303 26.897 1.00 90.62 82 THR A N 1
ATOM 644 C CA . THR A 1 82 ? -15.103 2.188 28.052 1.00 90.62 82 THR A CA 1
ATOM 645 C C . THR A 1 82 ? -13.827 1.842 28.819 1.00 90.62 82 THR A C 1
ATOM 647 O O . THR A 1 82 ? -13.309 0.728 28.748 1.00 90.62 82 THR A O 1
ATOM 650 N N . ASP A 1 83 ? -13.341 2.789 29.619 1.00 89.50 83 ASP A N 1
ATOM 651 C CA . ASP A 1 83 ? -12.186 2.623 30.512 1.00 89.50 83 ASP A CA 1
ATOM 652 C C . ASP A 1 83 ? -12.573 1.955 31.847 1.00 89.50 83 ASP A C 1
ATOM 654 O O . ASP A 1 83 ? -11.849 2.024 32.840 1.00 89.50 83 ASP A O 1
ATOM 658 N N . THR A 1 84 ? -13.715 1.262 31.883 1.00 91.94 84 THR A N 1
ATOM 659 C CA . THR A 1 84 ? -14.122 0.471 33.048 1.00 91.94 84 THR A CA 1
ATOM 660 C C . THR A 1 84 ? -13.233 -0.758 33.184 1.00 91.94 84 THR A C 1
ATOM 662 O O . THR A 1 84 ? -13.209 -1.619 32.304 1.00 91.94 84 THR A O 1
ATOM 665 N N . THR A 1 85 ? -12.528 -0.852 34.310 1.00 94.19 85 THR A N 1
ATOM 666 C CA . THR A 1 85 ? -11.669 -1.993 34.632 1.00 94.19 85 THR A CA 1
ATOM 667 C C . THR A 1 85 ? -12.490 -3.261 34.855 1.00 94.19 85 THR A C 1
ATOM 669 O O . THR A 1 85 ? -13.438 -3.275 35.648 1.00 94.19 85 THR A O 1
ATOM 672 N N . LEU A 1 86 ? -12.077 -4.327 34.177 1.00 94.62 86 LEU A N 1
ATOM 673 C CA . LEU A 1 86 ? -12.539 -5.692 34.381 1.00 94.62 86 LEU A CA 1
ATOM 674 C C . LEU A 1 86 ? -11.681 -6.349 35.463 1.00 94.62 86 LEU A C 1
ATOM 676 O O . LEU A 1 86 ? -10.484 -6.079 35.591 1.00 94.62 86 LEU A O 1
ATOM 680 N N . ARG A 1 87 ? -12.279 -7.219 36.271 1.00 94.62 87 ARG A N 1
ATOM 681 C CA . ARG A 1 87 ? -11.526 -8.024 37.231 1.00 94.62 87 ARG A CA 1
ATOM 682 C C . ARG A 1 87 ? -10.718 -9.063 36.468 1.00 94.62 87 ARG A C 1
ATOM 684 O O . ARG A 1 87 ? -11.199 -9.653 35.504 1.00 94.62 87 ARG A O 1
ATOM 691 N N . ASN A 1 88 ? -9.488 -9.276 36.919 1.00 93.38 88 ASN A N 1
ATOM 692 C CA . ASN A 1 88 ? -8.587 -10.262 36.341 1.00 93.38 88 ASN A CA 1
ATOM 693 C C . ASN A 1 88 ? -9.194 -11.667 36.450 1.00 93.38 88 ASN A C 1
ATOM 695 O O . ASN A 1 88 ? -9.712 -12.016 37.512 1.00 93.38 88 ASN A O 1
ATOM 699 N N . ARG A 1 89 ? -9.060 -12.481 35.397 1.00 93.00 89 ARG A N 1
ATOM 700 C CA . ARG A 1 89 ? -9.533 -13.869 35.360 1.00 93.00 89 ARG A CA 1
ATOM 701 C C . ARG A 1 89 ? -11.043 -13.997 35.597 1.00 93.00 89 ARG A C 1
ATOM 703 O O . ARG A 1 89 ? -11.480 -14.943 36.250 1.00 93.00 89 ARG A O 1
ATOM 710 N N . ASN A 1 90 ? -11.830 -13.081 35.048 1.00 96.31 90 ASN A N 1
ATOM 711 C CA . ASN A 1 90 ? -13.276 -13.237 34.939 1.00 96.31 90 ASN A CA 1
ATOM 712 C C . ASN A 1 90 ? -13.656 -13.713 33.535 1.00 96.31 90 ASN A C 1
ATOM 714 O O . ASN A 1 90 ? -12.920 -13.512 32.570 1.00 96.31 90 ASN A O 1
ATOM 718 N N . ASN A 1 91 ? -14.820 -14.346 33.439 1.00 98.06 91 ASN A N 1
ATOM 719 C CA . ASN A 1 91 ? -15.501 -14.616 32.183 1.00 98.06 91 ASN A CA 1
ATOM 720 C C . ASN A 1 91 ? -16.319 -13.381 31.817 1.00 98.06 91 ASN A C 1
ATOM 722 O O . ASN A 1 91 ? -17.126 -12.913 32.626 1.00 98.06 91 ASN A O 1
ATOM 726 N N . VAL A 1 92 ? -16.084 -12.849 30.622 1.00 98.19 92 VAL A N 1
ATOM 727 C CA . VAL A 1 92 ? -16.628 -11.566 30.182 1.00 98.19 92 VAL A CA 1
ATOM 728 C C . VAL A 1 92 ? -17.452 -11.729 28.916 1.00 98.19 92 VAL A C 1
ATOM 730 O O . VAL A 1 92 ? -16.986 -12.313 27.943 1.00 98.19 92 VAL A O 1
ATOM 733 N N . ASP A 1 93 ? -18.645 -11.145 28.934 1.00 98.50 93 ASP A N 1
ATOM 734 C CA . ASP A 1 93 ? -19.508 -10.990 27.766 1.00 98.50 93 ASP A CA 1
ATOM 735 C C . ASP A 1 93 ? -19.563 -9.522 27.361 1.00 98.50 93 ASP A C 1
ATOM 737 O O . ASP A 1 93 ? -19.692 -8.652 28.227 1.00 98.50 93 ASP A O 1
ATOM 741 N N . MET A 1 94 ? -19.527 -9.242 26.058 1.00 98.06 94 MET A N 1
ATOM 742 C CA . MET A 1 94 ? -19.742 -7.908 25.495 1.00 98.06 94 MET A CA 1
ATOM 743 C C . MET A 1 94 ? -20.641 -8.006 24.267 1.00 98.06 94 MET A C 1
ATOM 745 O O . MET A 1 94 ? -20.354 -8.772 23.352 1.00 98.06 94 MET A O 1
ATOM 749 N N . TRP A 1 95 ? -21.723 -7.232 24.237 1.00 97.69 95 TRP A N 1
ATOM 750 C CA . TRP A 1 95 ? -22.688 -7.265 23.136 1.00 97.69 95 TRP A CA 1
ATOM 751 C C . TRP A 1 95 ? -23.381 -5.920 22.952 1.00 97.69 95 TRP A C 1
ATOM 753 O O . TRP A 1 95 ? -23.399 -5.087 23.863 1.00 97.69 95 TRP A O 1
ATOM 763 N N . LEU A 1 96 ? -23.959 -5.714 21.773 1.00 97.12 96 LEU A N 1
ATOM 764 C CA . LEU A 1 96 ? -24.771 -4.543 21.466 1.00 97.12 96 LEU A CA 1
ATOM 765 C C . LEU A 1 96 ? -26.262 -4.836 21.677 1.00 97.12 96 LEU A C 1
ATOM 767 O O . LEU A 1 96 ? -26.772 -5.880 21.277 1.00 97.12 96 LEU A O 1
ATOM 771 N N . GLU A 1 97 ? -26.971 -3.900 22.302 1.00 94.81 97 GLU A N 1
ATOM 772 C CA . GLU A 1 97 ? -28.431 -3.907 22.409 1.00 94.81 97 GLU A CA 1
ATOM 773 C C . GLU A 1 97 ? -29.043 -3.251 21.163 1.00 94.81 97 GLU A C 1
ATOM 775 O O . GLU A 1 97 ? -28.646 -2.148 20.791 1.00 94.81 97 GLU A O 1
ATOM 780 N N . ASN A 1 98 ? -30.018 -3.921 20.535 1.00 87.19 98 ASN A N 1
ATOM 781 C CA . ASN A 1 98 ? -30.808 -3.405 19.405 1.00 87.19 98 ASN A CA 1
ATOM 782 C C . ASN A 1 98 ? -29.979 -2.846 18.229 1.00 87.19 98 ASN A C 1
ATOM 784 O O . ASN A 1 98 ? -30.412 -1.920 17.547 1.00 87.19 98 ASN A O 1
ATOM 788 N N . SER A 1 99 ? -28.791 -3.404 17.986 1.00 87.94 99 SER A N 1
ATOM 789 C CA . SER A 1 99 ? -27.935 -3.010 16.866 1.00 87.94 99 SER A CA 1
ATOM 790 C C . SER A 1 99 ? -28.217 -3.856 15.626 1.00 87.94 99 SER A C 1
ATOM 792 O O . SER A 1 99 ? -28.413 -5.066 15.724 1.00 87.94 99 SER A O 1
ATOM 794 N N . SER A 1 100 ? -28.197 -3.219 14.457 1.00 88.50 100 SER A N 1
ATOM 795 C CA . SER A 1 100 ? -28.196 -3.872 13.141 1.00 88.50 100 SER A CA 1
ATOM 796 C C . SER A 1 100 ? -26.799 -4.322 12.698 1.00 88.50 100 SER A C 1
ATOM 798 O O . SER A 1 100 ? -26.676 -5.028 11.700 1.00 88.50 100 SER A O 1
ATOM 800 N N . MET A 1 101 ? -25.751 -3.941 13.436 1.00 91.75 101 MET A N 1
ATOM 801 C CA . MET A 1 101 ? -24.399 -4.462 13.249 1.00 91.75 101 MET A CA 1
ATOM 802 C C . MET A 1 101 ? -24.359 -5.913 13.729 1.00 91.75 101 MET A C 1
ATOM 804 O O . MET A 1 101 ? -24.370 -6.169 14.935 1.00 91.75 101 MET A O 1
ATOM 808 N N . LEU A 1 102 ? -24.338 -6.844 12.777 1.00 91.19 102 LEU A N 1
ATOM 809 C CA . LEU A 1 102 ? -24.203 -8.269 13.050 1.00 91.19 102 LEU A CA 1
ATOM 810 C C . LEU A 1 102 ? -22.755 -8.580 13.432 1.00 91.19 102 LEU A C 1
ATOM 812 O O . LEU A 1 102 ? -21.837 -7.956 12.904 1.00 91.19 102 LEU A O 1
ATOM 816 N N . THR A 1 103 ? -22.570 -9.521 14.363 1.00 94.00 103 THR A N 1
ATOM 817 C CA . THR A 1 103 ? -21.244 -10.054 14.744 1.00 94.00 103 THR A CA 1
ATOM 818 C C . THR A 1 103 ? -20.217 -8.940 15.037 1.00 94.00 103 THR A C 1
ATOM 820 O O . THR A 1 103 ? -19.089 -8.964 14.538 1.00 94.00 103 THR A O 1
ATOM 823 N N . PRO A 1 104 ? -20.575 -7.938 15.875 1.00 96.44 104 PRO A N 1
ATOM 824 C CA . PRO A 1 104 ? -19.818 -6.692 15.996 1.00 96.44 104 PRO A CA 1
ATOM 825 C C . PRO A 1 104 ? -18.439 -6.876 16.634 1.00 96.44 104 PRO A C 1
ATOM 827 O O . PRO A 1 104 ? -17.556 -6.036 16.454 1.00 96.44 104 PRO A O 1
ATOM 830 N N . PHE A 1 105 ? -18.249 -7.948 17.410 1.00 98.19 105 PHE A N 1
ATOM 831 C CA . PHE A 1 105 ? -17.082 -8.138 18.263 1.00 98.19 105 PHE A CA 1
ATOM 832 C C . PHE A 1 105 ? -16.472 -9.526 18.119 1.00 98.19 105 PHE A C 1
ATOM 834 O O . PHE A 1 105 ? -17.179 -10.512 17.939 1.00 98.19 105 PHE A O 1
ATOM 841 N N . GLN A 1 106 ? -15.155 -9.593 18.308 1.00 97.06 106 GLN A N 1
ATOM 842 C CA . GLN A 1 106 ? -14.381 -10.841 18.292 1.00 97.06 106 GLN A CA 1
ATOM 843 C C . GLN A 1 106 ? -13.700 -11.171 19.631 1.00 97.06 106 GLN A C 1
ATOM 845 O O . GLN A 1 106 ? -13.200 -12.280 19.832 1.00 97.06 106 GLN A O 1
ATOM 850 N N . GLY A 1 107 ? -13.680 -10.223 20.572 1.00 97.31 107 GLY A N 1
ATOM 851 C CA . GLY A 1 107 ? -12.995 -10.406 21.847 1.00 97.31 107 GLY A CA 1
ATOM 852 C C . GLY A 1 107 ? -12.783 -9.119 22.638 1.00 97.31 107 GLY A C 1
ATOM 853 O O . GLY A 1 107 ? -13.377 -8.082 22.337 1.00 97.31 107 GLY A O 1
ATOM 854 N N . ILE A 1 108 ? -11.907 -9.175 23.647 1.00 97.06 108 ILE A N 1
ATOM 855 C CA . ILE A 1 108 ? -11.444 -7.993 24.392 1.00 97.06 108 ILE A CA 1
ATOM 856 C C . ILE A 1 108 ? -10.168 -7.468 23.748 1.00 97.06 108 ILE A C 1
ATOM 858 O O . ILE A 1 108 ? -9.194 -8.204 23.603 1.00 97.06 108 ILE A O 1
ATOM 862 N N . ARG A 1 109 ? -10.137 -6.177 23.421 1.00 95.44 109 ARG A N 1
ATOM 863 C CA . ARG A 1 109 ? -8.931 -5.508 22.929 1.00 95.44 109 ARG A CA 1
ATOM 864 C C . ARG A 1 109 ? -7.787 -5.647 23.936 1.00 95.44 109 ARG A C 1
ATOM 866 O O . ARG A 1 109 ? -7.949 -5.324 25.113 1.00 95.44 109 ARG A O 1
ATOM 873 N N . CYS A 1 110 ? -6.604 -5.999 23.448 1.00 93.25 110 CYS A N 1
ATOM 874 C CA . CYS A 1 110 ? -5.348 -5.956 24.197 1.00 93.25 110 CYS A CA 1
ATOM 875 C C . CYS A 1 110 ? -4.267 -5.231 23.369 1.00 93.25 110 CYS A C 1
ATOM 877 O O . CYS A 1 110 ? -4.561 -4.756 22.272 1.00 93.25 110 CYS A O 1
ATOM 879 N N . ARG A 1 111 ? -3.053 -5.046 23.907 1.00 91.44 111 ARG A N 1
ATOM 880 C CA . ARG A 1 111 ? -1.953 -4.367 23.197 1.00 91.44 111 ARG A CA 1
ATOM 881 C C . ARG A 1 111 ? -0.757 -5.280 23.033 1.00 91.44 111 ARG A C 1
ATOM 883 O O . ARG A 1 111 ? -0.300 -5.860 24.010 1.00 91.44 111 ARG A O 1
ATOM 890 N N . ILE A 1 112 ? -0.189 -5.314 21.833 1.00 87.88 112 ILE A N 1
ATOM 891 C CA . ILE A 1 112 ? 0.949 -6.192 21.501 1.00 87.88 112 ILE A CA 1
ATOM 892 C C . ILE A 1 112 ? 2.311 -5.655 21.974 1.00 87.88 112 ILE A C 1
ATOM 894 O O . ILE A 1 112 ? 3.330 -6.331 21.863 1.00 87.88 112 ILE A O 1
ATOM 898 N N . ARG A 1 113 ? 2.361 -4.432 22.511 1.00 80.31 113 ARG A N 1
ATOM 899 C CA . ARG A 1 113 ? 3.607 -3.807 22.976 1.00 80.31 113 ARG A CA 1
ATOM 900 C C . ARG A 1 113 ? 4.018 -4.316 24.366 1.00 80.31 113 ARG A C 1
ATOM 902 O O . ARG A 1 113 ? 3.167 -4.667 25.176 1.00 80.31 113 ARG A O 1
ATOM 909 N N . ASN A 1 114 ? 5.318 -4.242 24.672 1.00 69.12 114 ASN A N 1
ATOM 910 C CA . ASN A 1 114 ? 5.927 -4.504 25.990 1.00 69.12 114 ASN A CA 1
ATOM 911 C C . ASN A 1 114 ? 5.945 -5.972 26.465 1.00 69.12 114 ASN A C 1
ATOM 913 O O . ASN A 1 114 ? 5.938 -6.206 27.672 1.00 69.12 114 ASN A O 1
ATOM 917 N N . ASN A 1 115 ? 6.005 -6.954 25.555 1.00 65.69 115 ASN A N 1
ATOM 918 C CA . ASN A 1 115 ? 6.017 -8.389 25.899 1.00 65.69 115 ASN A CA 1
ATOM 919 C C . ASN A 1 115 ? 4.846 -8.804 26.818 1.00 65.69 115 ASN A C 1
ATOM 921 O O . ASN A 1 115 ? 5.002 -9.683 27.667 1.00 65.69 115 ASN A O 1
ATOM 925 N N . GLY A 1 116 ? 3.693 -8.138 26.679 1.00 68.56 116 GLY A N 1
ATOM 926 C CA . GLY A 1 116 ? 2.464 -8.499 27.382 1.00 68.56 116 GLY A CA 1
ATOM 927 C C . GLY A 1 116 ? 1.918 -9.857 26.933 1.00 68.56 116 GLY A C 1
ATOM 928 O O . GLY A 1 116 ? 2.411 -10.475 25.992 1.00 68.56 116 GLY A O 1
ATOM 929 N N . ALA A 1 117 ? 0.860 -10.315 27.592 1.00 79.75 117 ALA A N 1
ATOM 930 C CA . ALA A 1 117 ? 0.177 -11.568 27.276 1.00 79.75 117 ALA A CA 1
ATOM 931 C C . ALA A 1 117 ? -0.790 -11.448 26.080 1.00 79.75 117 ALA A C 1
ATOM 933 O O . ALA A 1 117 ? -1.495 -12.408 25.765 1.00 79.75 117 ALA A O 1
ATOM 934 N N . CYS A 1 118 ? -0.858 -10.281 25.429 1.00 89.81 118 CYS A N 1
ATOM 935 C CA . CYS A 1 118 ? -1.709 -10.069 24.266 1.00 89.81 118 CYS A CA 1
ATOM 936 C C . CYS A 1 118 ? -1.259 -10.949 23.087 1.00 89.81 118 CYS A C 1
ATOM 938 O O . CYS A 1 118 ? -0.102 -10.859 22.668 1.00 89.81 118 CYS A O 1
ATOM 940 N N . PRO A 1 119 ? -2.150 -11.777 22.518 1.00 90.75 119 PRO A N 1
ATOM 941 C CA . PRO A 1 119 ? -1.832 -12.553 21.328 1.00 90.75 119 PRO A CA 1
ATOM 942 C C . PRO A 1 119 ? -1.492 -11.652 20.133 1.00 90.75 119 PRO A C 1
ATOM 944 O O . PRO A 1 119 ? -1.954 -10.515 20.048 1.00 90.75 119 PRO A O 1
ATOM 947 N N . ALA A 1 120 ? -0.769 -12.196 19.149 1.00 89.12 120 ALA A N 1
ATOM 948 C CA . ALA A 1 120 ? -0.458 -11.491 17.898 1.00 89.12 120 ALA A CA 1
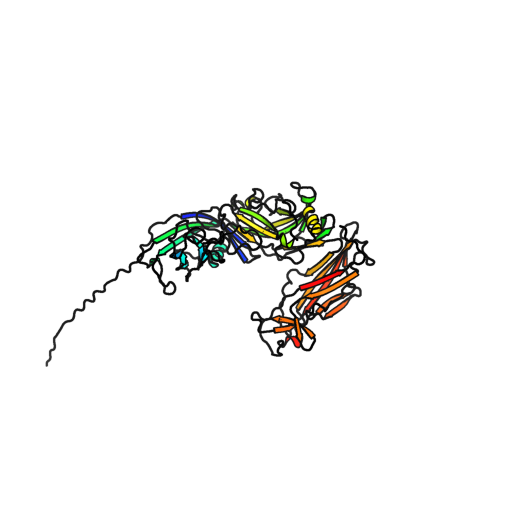ATOM 949 C C . ALA A 1 120 ? -1.715 -11.047 17.116 1.00 89.12 120 ALA A C 1
ATOM 951 O O . ALA A 1 120 ? -1.653 -10.136 16.294 1.00 89.12 120 ALA A O 1
ATOM 952 N N . THR A 1 121 ? -2.873 -11.650 17.401 1.00 89.94 121 THR A N 1
ATOM 953 C CA . THR A 1 121 ? -4.171 -11.225 16.864 1.00 89.94 121 THR A CA 1
ATOM 954 C C . THR A 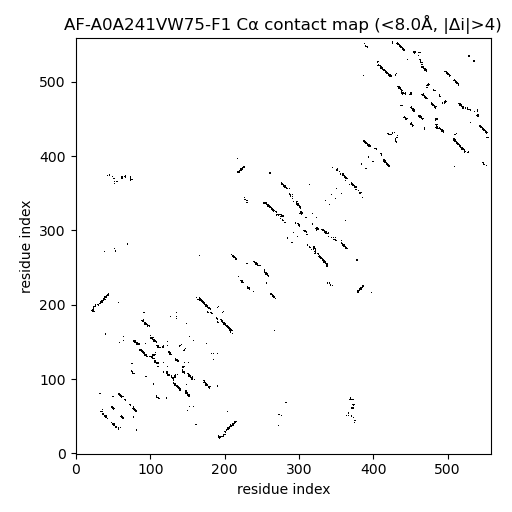1 121 ? -4.639 -9.868 17.405 1.00 89.94 121 THR A C 1
ATOM 956 O O . THR A 1 121 ? -5.543 -9.283 16.826 1.00 89.94 121 THR A O 1
ATOM 959 N N . GLY A 1 122 ? -4.053 -9.339 18.488 1.00 91.69 122 GLY A N 1
ATOM 960 C CA . GLY A 1 122 ? -4.390 -8.021 19.050 1.00 91.69 122 GLY A CA 1
ATOM 961 C C . GLY A 1 122 ? -5.589 -7.988 19.997 1.00 91.69 122 GLY A C 1
ATOM 962 O O . GLY A 1 122 ? -6.005 -6.915 20.442 1.00 91.69 122 GLY A O 1
ATOM 963 N N . PHE A 1 123 ? -6.156 -9.147 20.324 1.00 95.12 123 PHE A N 1
ATOM 964 C CA . PHE A 1 123 ? -7.279 -9.271 21.247 1.00 95.12 123 PHE A CA 1
ATOM 965 C C . PHE A 1 123 ? -7.264 -10.621 21.968 1.00 95.12 123 PHE A C 1
ATOM 967 O O . PHE A 1 123 ? -6.705 -11.606 21.484 1.00 95.12 123 PHE A O 1
ATOM 974 N N . LEU A 1 124 ? -7.915 -10.669 23.129 1.00 95.94 124 LEU A N 1
ATOM 975 C CA . LEU A 1 124 ? -8.241 -11.910 23.824 1.00 95.94 124 LEU A CA 1
ATOM 976 C C . LEU A 1 124 ? -9.506 -12.502 23.189 1.00 95.94 124 LEU A C 1
ATOM 978 O O . LEU A 1 124 ? -10.538 -11.820 23.205 1.00 95.94 124 LEU A O 1
ATOM 982 N N . PRO A 1 125 ? -9.449 -13.717 22.619 1.00 96.25 125 PRO A N 1
ATOM 983 C CA . PRO A 1 125 ? -10.551 -14.271 21.844 1.00 96.25 125 PRO A CA 1
ATOM 984 C C . PRO A 1 125 ? -11.733 -14.672 22.728 1.00 96.25 125 PRO A C 1
ATOM 986 O O . PRO A 1 125 ? -11.562 -15.099 23.873 1.00 96.25 125 PRO A O 1
ATOM 989 N N . ALA A 1 126 ? -12.934 -14.553 22.171 1.00 97.62 126 ALA A N 1
ATOM 990 C CA . ALA A 1 126 ? -14.140 -15.125 22.753 1.00 97.62 126 ALA A CA 1
ATOM 991 C C . ALA A 1 126 ? -14.218 -16.639 22.529 1.00 97.62 126 ALA A C 1
ATOM 993 O O . ALA A 1 126 ? -13.747 -17.147 21.514 1.00 97.62 126 ALA A O 1
ATOM 994 N N . GLU A 1 127 ? -14.859 -17.353 23.456 1.00 98.00 127 GLU A N 1
ATOM 995 C CA . GLU A 1 127 ? -15.190 -18.773 23.266 1.00 98.00 127 GLU A CA 1
ATOM 996 C C . GLU A 1 127 ? -16.354 -18.940 22.278 1.00 98.00 127 GLU A C 1
ATOM 998 O O . GLU A 1 127 ? -16.465 -19.961 21.603 1.00 98.00 127 GLU A O 1
ATOM 1003 N N . PHE A 1 128 ? -17.226 -17.932 22.183 1.00 98.12 128 PHE A N 1
ATOM 1004 C CA . PHE A 1 128 ? -18.387 -17.945 21.303 1.00 98.12 128 PHE A CA 1
ATOM 1005 C C . PHE A 1 128 ? -18.730 -16.536 20.822 1.00 98.12 128 PHE A C 1
ATOM 1007 O O . PHE A 1 128 ? -18.650 -15.572 21.584 1.00 98.12 128 PHE A O 1
ATOM 1014 N N . ILE A 1 129 ? -19.144 -16.426 19.565 1.00 97.44 129 ILE A N 1
ATOM 1015 C CA . ILE A 1 129 ? -19.579 -15.181 18.932 1.00 97.44 129 ILE A CA 1
ATOM 1016 C C . ILE A 1 129 ? -20.953 -15.448 18.316 1.00 97.44 129 ILE A C 1
ATOM 1018 O O . ILE A 1 129 ? -21.146 -16.468 17.654 1.00 97.44 129 ILE A O 1
ATOM 1022 N N . ASP A 1 130 ? -21.899 -14.540 18.536 1.00 94.88 130 ASP A N 1
ATOM 1023 C CA . ASP A 1 130 ? -23.180 -14.529 17.828 1.00 94.88 130 ASP A CA 1
ATOM 1024 C C . ASP A 1 130 ? -23.440 -13.164 17.182 1.00 94.88 130 ASP A C 1
ATOM 1026 O O . ASP A 1 130 ? -22.594 -12.269 17.197 1.00 94.88 130 ASP A O 1
ATOM 1030 N N . GLN A 1 131 ? -24.626 -13.006 16.597 1.00 94.25 131 GLN A N 1
ATOM 1031 C CA . GLN A 1 131 ? -25.014 -11.789 15.892 1.00 94.25 131 GLN A CA 1
ATOM 1032 C C . GLN A 1 131 ? -24.973 -10.513 16.749 1.00 94.25 131 GLN A C 1
ATOM 1034 O O . GLN A 1 131 ? -24.920 -9.429 16.184 1.00 94.25 131 GLN A O 1
ATOM 1039 N N . PHE A 1 132 ? -24.995 -10.609 18.080 1.00 95.44 132 PHE A N 1
ATOM 1040 C CA . PHE A 1 132 ? -25.022 -9.453 18.974 1.00 95.44 132 PHE A CA 1
ATOM 1041 C C . PHE A 1 132 ? -23.668 -9.144 19.609 1.00 95.44 132 PHE A C 1
ATOM 1043 O O . PHE A 1 132 ? -23.449 -8.007 20.041 1.00 95.44 132 PHE A O 1
ATOM 1050 N N . GLY A 1 133 ? -22.765 -10.121 19.720 1.00 96.94 133 GLY A N 1
ATOM 1051 C CA . GLY A 1 133 ? -21.510 -9.895 20.422 1.00 96.94 133 GLY A CA 1
ATOM 1052 C C . GLY A 1 133 ? -20.620 -11.111 20.623 1.00 96.94 133 GLY A C 1
ATOM 1053 O O . GLY A 1 133 ? -20.729 -12.130 19.946 1.00 96.94 133 GLY A O 1
ATOM 1054 N N . ALA A 1 134 ? -19.714 -10.956 21.583 1.00 98.25 134 ALA A N 1
ATOM 1055 C CA . ALA A 1 134 ? -18.637 -11.875 21.899 1.00 98.25 134 ALA A CA 1
ATOM 1056 C C . ALA A 1 134 ? -18.733 -12.299 23.370 1.00 98.25 134 ALA A C 1
ATOM 1058 O O . ALA A 1 134 ? -18.879 -11.459 24.266 1.00 98.25 134 ALA A O 1
ATOM 1059 N N . TYR A 1 135 ? -18.660 -13.606 23.611 1.00 98.44 135 TYR A N 1
ATOM 1060 C CA . TYR A 1 135 ? -19.065 -14.222 24.869 1.00 98.44 135 TYR A CA 1
ATOM 1061 C C . TYR A 1 135 ? -17.972 -15.097 25.470 1.00 98.44 135 TYR A C 1
ATOM 1063 O O . TYR A 1 135 ? -17.204 -15.754 24.760 1.00 98.44 135 TYR A O 1
ATOM 1071 N N . LYS A 1 136 ? -17.942 -15.120 26.803 1.00 98.06 136 LYS A N 1
ATOM 1072 C CA . LYS A 1 136 ? -16.992 -15.878 27.618 1.00 98.06 136 LYS A CA 1
ATOM 1073 C C . LYS A 1 136 ? -15.538 -15.636 27.220 1.00 98.06 136 LYS A C 1
ATOM 1075 O O . LYS A 1 136 ? -14.771 -16.544 26.919 1.00 98.06 136 LYS A O 1
ATOM 1080 N N . ILE A 1 137 ? -15.148 -14.370 27.243 1.00 97.75 137 ILE A N 1
ATOM 1081 C CA . ILE A 1 137 ? -13.762 -13.952 27.052 1.00 97.75 137 ILE A CA 1
ATOM 1082 C C . ILE A 1 137 ? -13.076 -13.958 28.413 1.00 97.75 137 ILE A C 1
ATOM 1084 O O . ILE A 1 137 ? -13.598 -13.405 29.384 1.00 97.75 137 ILE A O 1
ATOM 1088 N N . ARG A 1 138 ? -11.893 -14.565 28.505 1.00 96.19 138 ARG A N 1
ATOM 1089 C CA . ARG A 1 138 ? -11.125 -14.571 29.750 1.00 96.19 138 ARG A CA 1
ATOM 1090 C C . ARG A 1 138 ? -10.375 -13.251 29.907 1.00 96.19 138 ARG A C 1
ATOM 1092 O O . ARG A 1 138 ? -9.381 -13.042 29.223 1.00 96.19 138 ARG A O 1
ATOM 1099 N N . SER A 1 139 ? -10.816 -12.374 30.806 1.00 94.62 139 SER A N 1
ATOM 1100 C CA . SER A 1 139 ? -10.113 -11.111 31.072 1.00 94.62 139 SER A CA 1
ATOM 1101 C C . SER A 1 139 ? -8.759 -11.342 31.748 1.00 94.62 139 SER A C 1
ATOM 1103 O O . SER A 1 139 ? -8.595 -12.259 32.563 1.00 94.62 139 SER A O 1
ATOM 1105 N N . ALA A 1 140 ? -7.804 -10.457 31.472 1.00 91.56 140 ALA A N 1
ATOM 1106 C CA . ALA A 1 140 ? -6.542 -10.365 32.199 1.00 91.56 140 ALA A CA 1
ATOM 1107 C C . ALA A 1 140 ? -6.390 -8.980 32.862 1.00 91.56 140 ALA A C 1
ATOM 1109 O O . ALA A 1 140 ? -7.366 -8.244 33.023 1.00 91.56 140 ALA A O 1
ATOM 1110 N N . SER A 1 141 ? -5.207 -8.657 33.388 1.00 87.50 141 SER A N 1
ATOM 1111 C CA . SER A 1 141 ? -4.971 -7.440 34.172 1.00 87.50 141 SER A CA 1
ATOM 1112 C C . SER A 1 141 ? -4.282 -6.343 33.365 1.00 87.50 141 SER A C 1
ATOM 1114 O O . SER A 1 141 ? -3.234 -6.576 32.780 1.00 87.50 141 SER A O 1
ATOM 1116 N N . GLY A 1 142 ? -4.787 -5.113 33.459 1.00 87.88 142 GLY A N 1
ATOM 1117 C CA . GLY A 1 142 ? -4.127 -3.933 32.897 1.00 87.88 142 GLY A CA 1
ATOM 1118 C C . GLY A 1 142 ? -4.455 -3.662 31.428 1.00 87.88 142 GLY A C 1
ATOM 1119 O O . GLY A 1 142 ? -5.170 -4.409 30.766 1.00 87.88 142 GLY A O 1
ATOM 1120 N N . ASP A 1 143 ? -3.954 -2.533 30.925 1.00 85.50 143 ASP A N 1
ATOM 1121 C CA . ASP A 1 143 ? -4.294 -2.022 29.587 1.00 85.50 143 ASP A CA 1
ATOM 1122 C C . ASP A 1 143 ? -3.713 -2.867 28.447 1.00 85.50 143 ASP A C 1
ATOM 1124 O O . ASP A 1 143 ? -4.300 -2.948 27.367 1.00 85.50 143 ASP A O 1
ATOM 1128 N N . PHE A 1 144 ? -2.567 -3.498 28.705 1.00 88.50 144 PHE A N 1
ATOM 1129 C CA . PHE A 1 144 ? -1.872 -4.335 27.735 1.00 88.50 144 PHE A CA 1
ATOM 1130 C C . PHE A 1 144 ? -2.530 -5.703 27.571 1.00 88.50 144 PHE A C 1
ATOM 1132 O O . PHE A 1 144 ? -2.542 -6.219 26.463 1.00 88.50 144 PHE A O 1
ATOM 1139 N N . ASP A 1 145 ? -3.170 -6.232 28.616 1.00 88.62 145 ASP A N 1
ATOM 1140 C CA . ASP A 1 145 ? -3.650 -7.617 28.648 1.00 88.62 145 ASP A CA 1
ATOM 1141 C C . ASP A 1 145 ? -5.183 -7.705 28.758 1.00 88.62 145 ASP A C 1
ATOM 1143 O O . ASP A 1 145 ? -5.722 -8.591 29.408 1.00 88.62 145 ASP A O 1
ATOM 1147 N N . GLY A 1 146 ? -5.927 -6.762 28.171 1.00 91.62 146 GLY A N 1
ATOM 1148 C CA . GLY A 1 146 ? -7.394 -6.858 28.104 1.00 91.62 146 GLY A CA 1
ATOM 1149 C C . GLY A 1 146 ? -8.117 -6.708 29.451 1.00 91.62 146 GLY A C 1
ATOM 1150 O O . GLY A 1 146 ? -9.137 -7.349 29.697 1.00 91.62 146 GLY A O 1
ATOM 1151 N N . GLY A 1 147 ? -7.609 -5.849 30.337 1.00 94.12 147 GLY A N 1
ATOM 1152 C CA . GLY A 1 147 ? -8.213 -5.549 31.640 1.00 94.12 147 GLY A CA 1
ATOM 1153 C C . GLY A 1 147 ? -9.300 -4.471 31.631 1.00 94.12 147 GLY A C 1
ATOM 1154 O O . GLY A 1 147 ? -9.672 -3.980 32.697 1.00 94.12 147 GLY A O 1
ATOM 1155 N N . TYR A 1 148 ? -9.805 -4.073 30.463 1.00 94.69 148 TYR A N 1
ATOM 1156 C CA . TYR A 1 148 ? -10.829 -3.036 30.316 1.00 94.69 148 TYR A CA 1
ATOM 1157 C C . TYR A 1 148 ? -11.964 -3.508 29.413 1.00 94.69 148 TYR A C 1
ATOM 1159 O O . TYR A 1 148 ? -11.738 -4.291 28.493 1.00 94.69 148 TYR A O 1
ATOM 1167 N N . ALA A 1 149 ? -13.175 -3.001 29.655 1.00 94.75 149 ALA A N 1
ATOM 1168 C CA . ALA A 1 149 ? -14.371 -3.287 28.860 1.00 94.75 149 ALA A CA 1
ATOM 1169 C C . ALA A 1 149 ? -14.323 -2.586 27.488 1.00 94.75 149 ALA A C 1
ATOM 1171 O O . ALA A 1 149 ? -15.077 -1.651 27.204 1.00 94.75 149 ALA A O 1
ATOM 1172 N N . ARG A 1 150 ? -13.382 -3.034 26.656 1.00 95.19 150 ARG A N 1
ATOM 1173 C CA . ARG A 1 150 ? -13.108 -2.566 25.300 1.00 95.19 150 ARG A CA 1
ATOM 1174 C C . ARG A 1 150 ? -13.235 -3.756 24.358 1.00 95.19 150 ARG A C 1
ATOM 1176 O O . ARG A 1 150 ? -12.370 -4.631 24.344 1.00 95.19 150 ARG A O 1
ATOM 1183 N N . ALA A 1 151 ? -14.322 -3.795 23.607 1.00 97.44 151 ALA A N 1
ATOM 1184 C CA . ALA A 1 151 ? -14.607 -4.856 22.662 1.00 97.44 151 ALA A CA 1
ATOM 1185 C C . ALA A 1 151 ? -13.833 -4.619 21.362 1.00 97.44 151 ALA A C 1
ATOM 1187 O O . ALA A 1 151 ? -13.931 -3.545 20.771 1.00 97.44 151 ALA A O 1
ATOM 1188 N N . SER A 1 152 ? -13.043 -5.605 20.937 1.00 98.00 152 SER A N 1
ATOM 1189 C CA . SER A 1 152 ? -12.370 -5.577 19.636 1.00 98.00 152 SER A CA 1
ATOM 1190 C C . SER A 1 152 ? -13.395 -5.813 18.532 1.00 98.00 152 SER A C 1
ATOM 1192 O O . SER A 1 152 ? -14.214 -6.727 18.656 1.00 98.00 152 SER A O 1
ATOM 1194 N N . PHE A 1 153 ? -13.347 -4.999 17.478 1.00 98.25 153 PHE A N 1
ATOM 1195 C CA . PHE A 1 153 ? -14.261 -5.102 16.343 1.00 98.25 153 PHE A CA 1
ATOM 1196 C C . PHE A 1 153 ? -14.066 -6.405 15.569 1.00 98.25 153 PHE A C 1
ATOM 1198 O O . PHE A 1 153 ? -12.934 -6.813 15.326 1.00 98.25 153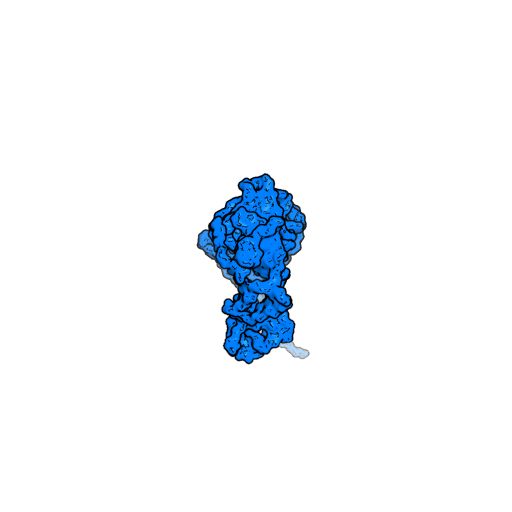 PHE A O 1
ATOM 1205 N N . GLY A 1 154 ? -15.169 -7.032 15.165 1.00 96.19 154 GLY A N 1
ATOM 1206 C CA . GLY A 1 154 ? -15.170 -8.085 14.150 1.00 96.19 154 GLY A CA 1
ATOM 1207 C C . GLY A 1 154 ? -15.171 -7.509 12.723 1.00 96.19 154 GLY A C 1
ATOM 1208 O O . GLY A 1 154 ? -15.407 -6.310 12.550 1.00 96.19 154 GLY A O 1
ATOM 1209 N N . PRO A 1 155 ? -14.947 -8.339 11.687 1.00 93.25 155 PRO A N 1
ATOM 1210 C CA . PRO A 1 155 ? -14.971 -7.898 10.288 1.00 93.25 155 PRO A CA 1
ATOM 1211 C C . PRO A 1 155 ? -16.280 -7.197 9.889 1.00 93.25 155 PRO A C 1
ATOM 1213 O O . PRO A 1 155 ? -16.249 -6.120 9.298 1.00 93.25 155 PRO A O 1
ATOM 1216 N N . ASP A 1 156 ? -17.423 -7.746 10.304 1.00 93.75 156 ASP A N 1
ATOM 1217 C CA . ASP A 1 156 ? -18.751 -7.223 9.954 1.00 93.75 156 ASP A CA 1
ATOM 1218 C C . ASP A 1 156 ? -19.043 -5.850 10.577 1.00 93.75 156 ASP A C 1
ATOM 1220 O O . ASP A 1 156 ? -19.851 -5.080 10.053 1.00 93.75 156 ASP A O 1
ATOM 1224 N N . ALA A 1 157 ? -18.341 -5.486 11.657 1.00 96.69 157 ALA A N 1
ATOM 1225 C CA . ALA A 1 157 ? -18.418 -4.140 12.210 1.00 96.69 157 ALA A CA 1
ATOM 1226 C C . ALA A 1 157 ? -17.867 -3.098 11.229 1.00 96.69 157 ALA A C 1
ATOM 1228 O O . ALA A 1 157 ? -18.460 -2.033 11.073 1.00 96.69 157 ALA A O 1
ATOM 1229 N N . TYR A 1 158 ? -16.763 -3.399 10.540 1.00 97.50 158 TYR A N 1
ATOM 1230 C CA . TYR A 1 158 ? -16.199 -2.496 9.537 1.00 97.50 158 TYR A CA 1
ATOM 1231 C C . TYR A 1 158 ? -17.110 -2.370 8.323 1.00 97.50 158 TYR A C 1
ATOM 1233 O O . TYR A 1 158 ? -17.342 -1.254 7.868 1.00 97.50 158 TYR A O 1
ATOM 1241 N N . GLU A 1 159 ? -17.675 -3.482 7.852 1.00 95.31 159 GLU A N 1
ATOM 1242 C CA . GLU A 1 159 ? -18.635 -3.477 6.746 1.00 95.31 159 GLU A CA 1
ATOM 1243 C C . GLU A 1 159 ? -19.869 -2.640 7.092 1.00 95.31 159 GLU A C 1
ATOM 1245 O O . GLU A 1 159 ? -20.251 -1.757 6.330 1.00 95.31 159 GLU A O 1
ATOM 1250 N N . TYR A 1 160 ? -20.431 -2.813 8.291 1.00 95.75 160 TYR A N 1
ATOM 1251 C CA . TYR A 1 160 ? -21.537 -1.981 8.759 1.00 95.75 160 TYR A CA 1
ATOM 1252 C C . TYR A 1 160 ? -21.175 -0.486 8.773 1.00 95.75 160 TYR A C 1
ATOM 1254 O O . TYR A 1 160 ? -21.932 0.345 8.274 1.00 95.75 160 TYR A O 1
ATOM 1262 N N . LEU A 1 161 ? -20.012 -0.126 9.328 1.00 96.44 161 LEU A N 1
ATOM 1263 C CA . LEU A 1 161 ? -19.570 1.271 9.437 1.00 96.44 161 LEU A CA 1
ATOM 1264 C C . LEU A 1 161 ? -19.214 1.893 8.081 1.00 96.44 161 LEU A C 1
ATOM 1266 O O . LEU A 1 161 ? -19.363 3.108 7.905 1.00 96.44 161 LEU A O 1
ATOM 1270 N N . LYS A 1 162 ? -18.771 1.081 7.118 1.00 96.12 162 LYS A N 1
ATOM 1271 C CA . LYS A 1 162 ? -18.520 1.484 5.732 1.00 96.12 162 LYS A CA 1
ATOM 1272 C C . LYS A 1 162 ? -19.803 1.960 5.054 1.00 96.12 162 LYS A C 1
ATOM 1274 O O . LYS A 1 162 ? -19.783 3.031 4.446 1.00 96.12 162 LYS A O 1
ATOM 1279 N N . GLU A 1 163 ? -20.902 1.229 5.237 1.00 94.69 163 GLU A N 1
ATOM 1280 C CA . GLU A 1 163 ? -22.204 1.508 4.609 1.00 94.69 163 GLU A CA 1
ATOM 1281 C C . GLU A 1 163 ? -22.931 2.735 5.183 1.00 94.69 163 GLU A C 1
ATOM 1283 O O . GLU A 1 163 ? -23.841 3.265 4.549 1.00 94.69 163 GLU A O 1
ATOM 1288 N N . LEU A 1 164 ? -22.523 3.232 6.356 1.00 94.69 164 LEU A N 1
ATOM 1289 C CA . LEU A 1 164 ? -23.090 4.460 6.921 1.00 94.69 164 LEU A CA 1
ATOM 1290 C C . LEU A 1 164 ? -22.795 5.676 6.035 1.00 94.69 164 LEU A C 1
ATOM 1292 O O . LEU A 1 164 ? -21.674 5.825 5.526 1.00 94.69 164 LEU A O 1
ATOM 1296 N N . ALA A 1 165 ? -23.758 6.588 5.907 1.00 95.00 165 ALA A N 1
ATOM 1297 C CA . ALA A 1 165 ? -23.546 7.835 5.192 1.00 95.00 165 ALA A CA 1
ATOM 1298 C C . ALA A 1 165 ? -22.815 8.856 6.085 1.00 95.00 165 ALA A C 1
ATOM 1300 O O . ALA A 1 165 ? -23.014 8.888 7.303 1.00 95.00 165 ALA A O 1
ATOM 1301 N N . PRO A 1 166 ? -21.954 9.720 5.516 1.00 96.56 166 PRO A N 1
ATOM 1302 C CA . PRO A 1 166 ? -21.444 10.871 6.250 1.00 96.56 166 PRO A CA 1
ATOM 1303 C C . PRO A 1 166 ? -22.585 11.760 6.771 1.00 96.56 166 PRO A C 1
ATOM 1305 O O . PRO A 1 166 ? -23.528 12.061 6.040 1.00 96.56 166 PRO A O 1
ATOM 1308 N N . GLY A 1 167 ? -22.481 12.193 8.024 1.00 94.94 167 GLY A N 1
ATOM 1309 C CA . GLY A 1 167 ? -23.504 12.924 8.771 1.00 94.94 167 GLY A CA 1
ATOM 1310 C C . GLY A 1 167 ? -24.416 12.038 9.625 1.00 94.94 167 GLY A C 1
ATOM 1311 O O . GLY A 1 167 ? -25.087 12.565 10.515 1.00 94.94 167 GLY A O 1
ATOM 1312 N N . ASP A 1 168 ? -24.424 10.717 9.414 1.00 93.81 168 ASP A N 1
ATOM 1313 C CA . ASP A 1 168 ? -25.253 9.810 10.206 1.00 93.81 168 ASP A CA 1
ATOM 1314 C C . ASP A 1 168 ? -24.757 9.731 11.654 1.00 93.81 168 ASP A C 1
ATOM 1316 O O . ASP A 1 168 ? -23.566 9.534 11.924 1.00 93.81 168 ASP A O 1
ATOM 1320 N N . VAL A 1 169 ? -25.697 9.845 12.596 1.00 93.94 169 VAL A N 1
ATOM 1321 C CA . VAL A 1 169 ? -25.457 9.671 14.032 1.00 93.94 169 VAL A CA 1
ATOM 1322 C C . VAL A 1 169 ? -26.028 8.330 14.463 1.00 93.94 169 VAL A C 1
ATOM 1324 O O . VAL A 1 169 ? -27.238 8.109 14.404 1.00 93.94 169 VAL A O 1
ATOM 1327 N N . HIS A 1 170 ? -25.165 7.451 14.961 1.00 92.06 170 HIS A N 1
ATOM 1328 C CA . HIS A 1 170 ? -25.552 6.137 15.451 1.00 92.06 170 HIS A CA 1
ATOM 1329 C C . HIS A 1 170 ? -25.403 6.040 16.957 1.00 92.06 170 HIS A C 1
ATOM 1331 O O . HIS A 1 170 ? -24.376 6.393 17.536 1.00 92.06 170 HIS A O 1
ATOM 1337 N N . GLN A 1 171 ? -26.444 5.517 17.594 1.00 93.75 171 GLN A N 1
ATOM 1338 C CA . GLN A 1 171 ? -26.428 5.199 19.008 1.00 93.75 171 GLN A CA 1
ATOM 1339 C C . GLN A 1 171 ? -26.130 3.713 19.188 1.00 93.75 171 GLN A C 1
ATOM 1341 O O . GLN A 1 171 ? -26.915 2.862 18.780 1.00 93.75 171 GLN A O 1
ATOM 1346 N N . PHE A 1 172 ? -25.023 3.409 19.858 1.00 94.69 172 PHE A N 1
ATOM 1347 C CA . PHE A 1 172 ? -24.681 2.057 20.277 1.00 94.69 172 PHE A CA 1
ATOM 1348 C C . PHE A 1 172 ? -24.834 1.932 21.788 1.00 94.69 172 PHE A C 1
ATOM 1350 O O . PHE A 1 172 ? -24.157 2.621 22.557 1.00 94.69 172 PHE A O 1
ATOM 1357 N N . ILE A 1 173 ? -25.708 1.028 22.223 1.00 95.50 173 ILE A N 1
ATOM 1358 C CA . ILE A 1 173 ? -25.802 0.628 23.625 1.00 95.50 173 ILE A CA 1
ATOM 1359 C C . ILE A 1 173 ? -24.998 -0.658 23.782 1.00 95.50 173 ILE A C 1
ATOM 1361 O O . ILE A 1 173 ? -25.427 -1.736 23.379 1.00 95.50 173 ILE A O 1
ATOM 1365 N N . MET A 1 174 ? -23.802 -0.532 24.348 1.00 96.00 174 MET A N 1
ATOM 1366 C CA . MET A 1 174 ? -22.912 -1.661 24.591 1.00 96.00 174 MET A CA 1
ATOM 1367 C C . MET A 1 174 ? -23.099 -2.156 26.019 1.00 96.00 174 MET A C 1
ATOM 1369 O O . MET A 1 174 ? -22.874 -1.422 26.987 1.00 96.00 174 MET A O 1
ATOM 1373 N N . HIS A 1 175 ? -23.454 -3.425 26.156 1.00 96.81 175 HIS A N 1
ATOM 1374 C CA . HIS A 1 175 ? -23.394 -4.129 27.422 1.00 96.81 175 HIS A CA 1
ATOM 1375 C C . HIS A 1 175 ? -22.036 -4.779 27.614 1.00 96.81 175 HIS A C 1
ATOM 1377 O O . HIS A 1 175 ? -21.407 -5.254 26.670 1.00 96.81 175 HIS A O 1
ATOM 1383 N N . TYR A 1 176 ? -21.628 -4.854 28.873 1.00 96.31 176 TYR A N 1
ATOM 1384 C CA . TYR A 1 176 ? -20.549 -5.727 29.292 1.00 96.31 176 TYR A CA 1
ATOM 1385 C C . TYR A 1 176 ? -20.875 -6.333 30.651 1.00 96.31 176 TYR A C 1
ATOM 1387 O O . TYR A 1 176 ? -21.407 -5.672 31.553 1.00 96.31 176 TYR A O 1
ATOM 1395 N N . CYS A 1 177 ? -20.578 -7.615 30.786 1.00 97.31 177 CYS A N 1
ATOM 1396 C CA . CYS A 1 177 ? -20.830 -8.389 31.986 1.00 97.31 177 CYS A CA 1
ATOM 1397 C C . CYS A 1 177 ? -19.577 -9.175 32.354 1.00 97.31 177 CYS A C 1
ATOM 1399 O O . CYS A 1 177 ? -18.926 -9.716 31.471 1.00 97.31 177 CYS A O 1
ATOM 1401 N N . GLU A 1 178 ? -19.248 -9.247 33.642 1.00 97.12 178 GLU A N 1
ATOM 1402 C CA . GLU A 1 178 ? -18.160 -10.075 34.160 1.00 97.12 178 GLU A CA 1
ATOM 1403 C C . GLU A 1 178 ? -18.617 -10.965 35.326 1.00 97.12 178 GLU A C 1
ATOM 1405 O O . GLU A 1 178 ? -19.315 -10.508 36.235 1.00 97.12 178 GLU A O 1
ATOM 1410 N N . THR A 1 179 ? -18.179 -12.223 35.337 1.00 97.75 179 THR A N 1
ATOM 1411 C CA . THR A 1 179 ? -18.426 -13.178 36.427 1.00 97.75 179 THR A CA 1
ATOM 1412 C C . THR A 1 179 ? -17.238 -14.124 36.620 1.00 97.75 179 THR A C 1
ATOM 1414 O O . THR A 1 179 ? -16.443 -14.339 35.706 1.00 97.75 179 THR A O 1
ATOM 1417 N N . THR A 1 180 ? -17.089 -14.682 37.820 1.00 97.00 180 THR A N 1
ATOM 1418 C CA . THR A 1 180 ? -16.175 -15.807 38.078 1.00 97.00 180 THR A CA 1
ATOM 1419 C C . THR A 1 180 ? -16.818 -17.160 37.781 1.00 97.00 180 THR A C 1
ATOM 1421 O O . THR A 1 180 ? -16.108 -18.160 37.729 1.00 97.00 180 THR A O 1
ATOM 1424 N N . GLU A 1 181 ? -18.144 -17.200 37.634 1.00 96.75 181 GLU A N 1
ATOM 1425 C CA . GLU A 1 181 ? -18.895 -18.417 37.342 1.00 96.75 181 GLU A CA 1
ATOM 1426 C C . GLU A 1 181 ? -18.608 -18.897 35.919 1.00 96.75 181 GLU A C 1
ATOM 1428 O O . GLU A 1 181 ? -18.438 -18.104 34.987 1.00 96.75 181 GLU A O 1
ATOM 1433 N N . ASP A 1 182 ? -18.526 -20.214 35.761 1.00 95.81 182 ASP A N 1
ATOM 1434 C CA . ASP A 1 182 ? -18.394 -20.841 34.452 1.00 95.81 182 ASP A CA 1
ATOM 1435 C C . ASP A 1 182 ? -19.775 -21.046 33.819 1.00 95.81 182 ASP A C 1
ATOM 1437 O O . ASP A 1 182 ? -20.760 -21.297 34.511 1.00 95.81 182 ASP A O 1
ATOM 1441 N N . TYR A 1 183 ? -19.850 -20.928 32.497 1.00 96.81 183 TYR A N 1
ATOM 1442 C CA . TYR A 1 183 ? -21.072 -21.136 31.719 1.00 96.81 183 TYR A CA 1
ATOM 1443 C C . TYR A 1 183 ? -20.723 -21.608 30.307 1.00 96.81 183 TYR A C 1
ATOM 1445 O O . TYR A 1 183 ? -19.596 -21.445 29.849 1.00 96.81 183 TYR A O 1
ATOM 1453 N N . ASN A 1 184 ? -21.683 -22.203 29.597 1.00 96.75 184 ASN A N 1
ATOM 1454 C CA . ASN A 1 184 ? -21.491 -22.624 28.209 1.00 96.75 184 ASN A CA 1
ATOM 1455 C C . ASN A 1 184 ? -22.244 -21.679 27.256 1.00 96.75 184 ASN A C 1
ATOM 1457 O O . ASN A 1 184 ? -23.470 -21.792 27.142 1.00 96.75 184 ASN A O 1
ATOM 1461 N N . PRO A 1 185 ? -21.545 -20.777 26.544 1.00 96.62 185 PRO A N 1
ATOM 1462 C CA . PRO A 1 185 ? -22.194 -19.835 25.643 1.00 96.62 185 PRO A CA 1
ATOM 1463 C C . PRO A 1 185 ? -22.767 -20.481 24.378 1.00 96.62 185 PRO A C 1
ATOM 1465 O O . PRO A 1 185 ? -23.793 -20.009 23.882 1.00 96.62 185 PRO A O 1
ATOM 1468 N N . SER A 1 186 ? -22.205 -21.604 23.923 1.00 95.06 186 SER A N 1
ATOM 1469 C CA . SER A 1 186 ? -22.741 -22.377 22.791 1.00 95.06 186 SER A CA 1
ATOM 1470 C C . SER A 1 186 ? -24.077 -23.054 23.124 1.00 95.06 186 SER A C 1
ATOM 1472 O O . SER A 1 186 ? -24.880 -23.314 22.234 1.00 95.06 186 SER A O 1
ATOM 1474 N N . ALA A 1 187 ? -24.341 -23.308 24.410 1.00 95.31 187 ALA A N 1
ATOM 1475 C CA . ALA A 1 187 ? -25.623 -23.813 24.909 1.00 95.31 187 ALA A CA 1
ATOM 1476 C C . ALA A 1 187 ? -26.602 -22.690 25.314 1.00 95.31 187 ALA A C 1
ATOM 1478 O O . ALA A 1 187 ? -27.632 -22.961 25.927 1.00 95.31 187 ALA A O 1
ATOM 1479 N N . GLY A 1 188 ? -26.278 -21.429 25.007 1.00 93.19 188 GLY A N 1
ATOM 1480 C CA . GLY A 1 188 ? -27.106 -20.266 25.334 1.00 93.19 188 GLY A CA 1
ATOM 1481 C C . GLY A 1 188 ? -26.855 -19.649 26.713 1.00 93.19 188 GLY A C 1
ATOM 1482 O O . GLY A 1 188 ? -27.471 -18.634 27.020 1.00 93.19 188 GLY A O 1
ATOM 1483 N N . GLY A 1 189 ? -25.941 -20.192 27.525 1.00 95.62 189 GLY A N 1
ATOM 1484 C CA . GLY A 1 189 ? -25.571 -19.586 28.808 1.00 95.62 189 GLY A CA 1
ATOM 1485 C C . GLY A 1 189 ? -24.861 -18.243 28.621 1.00 95.62 189 GLY A C 1
ATOM 1486 O O . GLY A 1 189 ? -24.078 -18.074 27.683 1.00 95.62 189 GLY A O 1
ATOM 1487 N N . ARG A 1 190 ? -25.127 -17.267 29.488 1.00 96.75 190 ARG A N 1
ATOM 1488 C CA . ARG A 1 190 ? -24.494 -15.941 29.444 1.00 96.75 190 ARG A CA 1
ATOM 1489 C C . ARG A 1 190 ? -24.098 -15.484 30.846 1.00 96.75 190 ARG A C 1
ATOM 1491 O O . ARG A 1 190 ? -24.698 -15.877 31.839 1.00 96.75 190 ARG A O 1
ATOM 1498 N N . CYS A 1 191 ? -23.148 -14.561 30.930 1.00 97.00 191 CYS A N 1
ATOM 1499 C CA . CYS A 1 191 ? -22.741 -13.916 32.176 1.00 97.00 191 CYS A CA 1
ATOM 1500 C C . CYS A 1 191 ? -23.909 -13.221 32.896 1.00 97.00 191 CYS A C 1
ATOM 1502 O O . CYS A 1 191 ? -23.951 -13.196 34.124 1.00 97.00 191 CYS A O 1
ATOM 1504 N N . LYS A 1 192 ? -24.881 -12.673 32.154 1.00 95.88 192 LYS A N 1
ATOM 1505 C CA . LYS A 1 192 ? -26.078 -12.048 32.748 1.00 95.88 192 LYS A CA 1
ATOM 1506 C C . LYS A 1 192 ? -26.934 -13.039 33.553 1.00 95.88 192 LYS A C 1
ATOM 1508 O O . LYS A 1 192 ? -27.667 -12.606 34.435 1.00 95.88 192 LYS A O 1
ATOM 1513 N N . ASP A 1 193 ? -26.811 -14.337 33.274 1.00 95.56 193 ASP A N 1
ATOM 1514 C CA . ASP A 1 193 ? -27.550 -15.408 33.947 1.00 95.56 193 ASP A CA 1
ATOM 1515 C C . ASP A 1 193 ? -26.816 -15.925 35.202 1.00 95.56 193 ASP A C 1
ATOM 1517 O O . ASP A 1 193 ? -27.328 -16.804 35.890 1.00 95.56 193 ASP A O 1
ATOM 1521 N N . ALA A 1 194 ? -25.624 -15.395 35.504 1.00 94.94 194 ALA A N 1
ATOM 1522 C CA . ALA A 1 194 ? -24.839 -15.769 36.677 1.00 94.94 194 ALA A CA 1
ATOM 1523 C C . ALA A 1 194 ? -25.451 -15.232 37.980 1.00 94.94 194 ALA A C 1
ATOM 1525 O O . ALA A 1 194 ? -26.121 -14.196 38.005 1.00 94.94 194 ALA A O 1
ATOM 1526 N N . THR A 1 195 ? -25.146 -15.894 39.097 1.00 93.75 195 THR A N 1
ATOM 1527 C CA . THR A 1 195 ? -25.639 -15.470 40.421 1.00 93.75 195 THR A CA 1
ATOM 1528 C C . THR A 1 195 ? -24.784 -14.360 41.037 1.00 93.75 195 THR A C 1
ATOM 1530 O O . THR A 1 195 ? -25.265 -13.526 41.808 1.00 93.75 195 THR A O 1
ATOM 1533 N N . THR A 1 196 ? -23.503 -14.323 40.672 1.00 93.31 196 THR A N 1
ATOM 1534 C CA . THR A 1 196 ? -22.503 -13.363 41.129 1.00 93.31 196 THR A CA 1
ATOM 1535 C C . THR A 1 196 ? -21.761 -12.769 39.941 1.00 93.31 196 THR A C 1
ATOM 1537 O O . THR A 1 196 ? -21.452 -13.442 38.962 1.00 93.31 196 THR A O 1
ATOM 1540 N N . GLY A 1 197 ? -21.466 -11.473 40.002 1.00 94.81 197 GLY A N 1
ATOM 1541 C CA . GLY A 1 197 ? -20.844 -10.775 38.884 1.00 94.81 197 GLY A CA 1
ATOM 1542 C C . GLY A 1 197 ? -21.176 -9.294 38.866 1.00 94.81 197 GLY A C 1
ATOM 1543 O O . GLY A 1 197 ? -21.691 -8.732 39.835 1.00 94.81 197 GLY A O 1
ATOM 1544 N N . ARG A 1 198 ? -20.837 -8.640 37.759 1.00 94.69 198 ARG A N 1
ATOM 1545 C CA . ARG A 1 198 ? -21.180 -7.244 37.483 1.00 94.69 198 ARG A CA 1
ATOM 1546 C C . ARG A 1 198 ? -21.686 -7.147 36.061 1.00 94.69 198 ARG A C 1
ATOM 1548 O O . ARG A 1 198 ? -20.984 -7.542 35.141 1.00 94.69 198 ARG A O 1
ATOM 1555 N N . TRP A 1 199 ? -22.855 -6.546 35.895 1.00 96.00 199 TRP A N 1
ATOM 1556 C CA . TRP A 1 199 ? -23.424 -6.243 34.591 1.00 96.00 199 TRP A CA 1
ATOM 1557 C C . TRP A 1 199 ? -23.656 -4.742 34.473 1.00 96.00 199 TRP A C 1
ATOM 1559 O O . TRP A 1 199 ? -24.207 -4.104 35.371 1.00 96.00 199 TRP A O 1
ATOM 1569 N N . ARG A 1 200 ? -23.162 -4.160 33.383 1.00 95.50 200 ARG A N 1
ATOM 1570 C CA . ARG A 1 200 ? -23.213 -2.730 33.098 1.00 95.50 200 ARG A CA 1
ATOM 1571 C C . ARG A 1 200 ? -23.530 -2.496 31.626 1.00 95.50 200 ARG A C 1
ATOM 1573 O O . ARG A 1 200 ? -23.416 -3.402 30.799 1.00 95.50 200 ARG A O 1
ATOM 1580 N N . LYS A 1 201 ? -23.925 -1.266 31.312 1.00 95.06 201 LYS A N 1
ATOM 1581 C CA . LYS A 1 201 ? -24.122 -0.798 29.941 1.00 95.06 201 LYS A CA 1
ATOM 1582 C C . LYS A 1 201 ? -23.578 0.610 29.771 1.00 95.06 201 LYS A C 1
ATOM 1584 O O . LYS A 1 201 ? -23.595 1.392 30.718 1.00 95.06 201 LYS A O 1
ATOM 1589 N N . THR A 1 202 ? -23.112 0.934 28.576 1.00 94.06 202 THR A N 1
ATOM 1590 C CA . THR A 1 202 ? -22.670 2.275 28.187 1.00 94.06 202 THR A CA 1
ATOM 1591 C C . THR A 1 202 ? -23.343 2.671 26.881 1.00 94.06 202 THR A C 1
ATOM 1593 O O . THR A 1 202 ? -23.665 1.808 26.065 1.00 94.06 202 THR A O 1
ATOM 1596 N N . GLN A 1 203 ? -23.583 3.968 26.708 1.00 93.88 203 GLN A N 1
ATOM 1597 C CA . GLN A 1 203 ? -24.165 4.518 25.491 1.00 93.88 203 GLN A CA 1
ATOM 1598 C C . GLN A 1 203 ? -23.120 5.342 24.745 1.00 93.88 203 GLN A C 1
ATOM 1600 O O . GLN A 1 203 ? -22.497 6.242 25.312 1.00 93.88 203 GLN A O 1
ATOM 1605 N N . LEU A 1 204 ? -22.962 5.044 23.465 1.00 93.81 204 LEU A N 1
ATOM 1606 C CA . LEU A 1 204 ? -21.998 5.662 22.572 1.00 93.81 204 LEU A CA 1
ATOM 1607 C C . LEU A 1 204 ? -22.766 6.294 21.417 1.00 93.81 204 LEU A C 1
ATOM 1609 O O . LEU A 1 204 ? -23.402 5.580 20.648 1.00 93.81 204 LEU A O 1
ATOM 1613 N N . ASN A 1 205 ? -22.730 7.619 21.317 1.00 94.88 205 ASN A N 1
ATOM 1614 C CA . ASN A 1 205 ? -23.299 8.337 20.182 1.00 94.88 205 ASN A CA 1
ATOM 1615 C C . ASN A 1 205 ? -22.151 8.651 19.220 1.00 94.88 205 ASN A C 1
ATOM 1617 O O . ASN A 1 205 ? -21.272 9.443 19.549 1.00 94.88 205 ASN A O 1
ATOM 1621 N N . ILE A 1 206 ? -22.119 7.992 18.071 1.00 95.50 206 ILE A N 1
ATOM 1622 C CA . ILE A 1 206 ? -21.004 8.069 17.133 1.00 95.50 206 ILE A CA 1
ATOM 1623 C C . ILE A 1 206 ? -21.497 8.661 15.816 1.00 95.50 206 ILE A C 1
ATOM 1625 O O . ILE A 1 206 ? -22.411 8.113 15.202 1.00 95.50 206 ILE A O 1
ATOM 1629 N N . THR A 1 207 ? -20.877 9.756 15.383 1.00 97.00 207 THR A N 1
ATOM 1630 C CA . THR A 1 207 ? -21.155 10.396 14.090 1.00 97.00 207 THR A CA 1
ATOM 1631 C C . THR A 1 207 ? -20.096 10.003 13.064 1.00 97.00 207 THR A C 1
ATOM 1633 O O . THR A 1 207 ? -18.904 10.059 13.361 1.00 97.00 207 THR A O 1
ATOM 1636 N N . LYS A 1 208 ? -20.494 9.622 11.849 1.00 97.44 208 LYS A N 1
ATOM 1637 C CA . LYS A 1 208 ? -19.545 9.467 10.736 1.00 97.44 208 LYS A CA 1
ATOM 1638 C C . LYS A 1 208 ? -19.375 10.815 10.041 1.00 97.44 208 LYS A C 1
ATOM 1640 O O . LYS A 1 208 ? -20.262 11.222 9.307 1.00 97.44 208 LYS A O 1
ATOM 1645 N N . ASP A 1 209 ? -18.265 11.515 10.240 1.00 97.06 209 ASP A N 1
ATOM 1646 C CA . ASP A 1 209 ? -18.104 12.875 9.694 1.00 97.06 209 ASP A CA 1
ATOM 1647 C C . ASP A 1 209 ? -17.702 12.876 8.216 1.00 97.06 209 ASP A C 1
ATOM 1649 O O . ASP A 1 209 ? -18.093 13.759 7.450 1.00 97.06 209 ASP A O 1
ATOM 1653 N N . ALA A 1 210 ? -16.912 11.884 7.809 1.00 97.50 210 ALA A N 1
ATOM 1654 C CA . ALA A 1 210 ? -16.463 11.731 6.434 1.00 97.50 210 ALA A CA 1
ATOM 1655 C C . ALA A 1 210 ? -16.123 10.274 6.104 1.00 97.50 210 ALA A C 1
ATOM 1657 O O . ALA A 1 210 ? -15.907 9.428 6.978 1.00 97.50 210 ALA A O 1
ATOM 1658 N N . HIS A 1 211 ? -16.048 9.999 4.808 1.00 98.06 211 HIS A N 1
ATOM 1659 C CA . HIS A 1 211 ? -15.619 8.728 4.250 1.00 98.06 211 HIS A CA 1
ATOM 1660 C C . HIS A 1 211 ? -14.573 9.003 3.166 1.00 98.06 211 HIS A C 1
ATOM 1662 O O . HIS A 1 211 ? -14.882 9.650 2.167 1.00 98.06 211 HIS A O 1
ATOM 1668 N N . ILE A 1 212 ? -13.344 8.526 3.358 1.00 97.06 212 ILE A N 1
ATOM 1669 C CA . ILE A 1 212 ? -12.299 8.549 2.333 1.00 97.06 212 ILE A CA 1
ATOM 1670 C C . ILE A 1 212 ? -12.091 7.152 1.759 1.00 97.06 212 ILE A C 1
ATOM 1672 O O . ILE A 1 212 ? -11.901 6.191 2.500 1.00 97.06 212 ILE A O 1
ATOM 1676 N N . LYS A 1 213 ? -12.102 7.057 0.433 1.00 96.56 213 LYS A N 1
ATOM 1677 C CA . LYS A 1 213 ? -11.887 5.817 -0.308 1.00 96.56 213 LYS A CA 1
ATOM 1678 C C . LYS A 1 213 ? -10.616 5.918 -1.139 1.00 96.56 213 LYS A C 1
ATOM 1680 O O . LYS A 1 213 ? -10.523 6.805 -1.984 1.00 96.56 213 LYS A O 1
ATOM 1685 N N . PHE A 1 214 ? -9.663 5.013 -0.940 1.00 94.31 214 PHE A N 1
ATOM 1686 C CA . PHE A 1 214 ? -8.497 4.867 -1.814 1.00 94.31 214 PHE A CA 1
ATOM 1687 C C . PHE A 1 214 ? -8.834 3.929 -2.972 1.00 94.31 214 PHE A C 1
ATOM 1689 O O . PHE A 1 214 ? -9.377 2.843 -2.770 1.00 94.31 214 PHE A O 1
ATOM 1696 N N . ILE A 1 215 ? -8.551 4.370 -4.196 1.00 90.12 215 ILE A N 1
ATOM 1697 C CA . ILE A 1 215 ? -8.932 3.685 -5.434 1.00 90.12 215 ILE A CA 1
ATOM 1698 C C . ILE A 1 215 ? -7.705 2.969 -5.999 1.00 90.12 215 ILE A C 1
ATOM 1700 O O . ILE A 1 215 ? -6.689 3.613 -6.241 1.00 90.12 215 ILE A O 1
ATOM 1704 N N . ASP A 1 216 ? -7.797 1.666 -6.264 1.00 81.94 216 ASP A N 1
ATOM 1705 C CA . ASP A 1 216 ? -6.750 0.930 -6.984 1.00 81.94 216 ASP A CA 1
ATOM 1706 C C . ASP A 1 216 ? -6.802 1.255 -8.488 1.00 81.94 216 ASP A C 1
ATOM 1708 O O . ASP A 1 216 ? -7.756 0.895 -9.178 1.00 81.94 216 ASP A O 1
ATOM 1712 N N . THR A 1 217 ? -5.788 1.961 -8.997 1.00 75.75 217 THR A N 1
ATOM 1713 C CA . THR A 1 217 ? -5.633 2.283 -10.426 1.00 75.75 217 THR A CA 1
ATOM 1714 C C . THR A 1 217 ? -4.671 1.345 -11.147 1.00 75.75 217 THR A C 1
ATOM 1716 O O . THR A 1 217 ? -4.601 1.407 -12.375 1.00 75.75 217 THR A O 1
ATOM 1719 N N . ARG A 1 218 ? -3.916 0.508 -10.416 1.00 74.62 218 ARG A N 1
ATOM 1720 C CA . ARG A 1 218 ? -2.836 -0.350 -10.946 1.00 74.62 218 ARG A CA 1
ATOM 1721 C C . ARG A 1 218 ? -1.887 0.392 -11.889 1.00 74.62 218 ARG A C 1
ATOM 1723 O O . ARG A 1 218 ? -1.435 -0.139 -12.906 1.00 74.62 218 ARG A O 1
ATOM 1730 N N . ALA A 1 219 ? -1.633 1.651 -11.558 1.00 78.81 219 ALA A N 1
ATOM 1731 C CA . ALA A 1 219 ? -0.810 2.555 -12.332 1.00 78.81 219 ALA A CA 1
ATOM 1732 C C . ALA A 1 219 ? 0.662 2.116 -12.324 1.00 78.81 219 ALA A C 1
ATOM 1734 O O . ALA A 1 219 ? 1.148 1.521 -11.364 1.00 78.81 219 ALA A O 1
ATOM 1735 N N . PHE A 1 220 ? 1.393 2.451 -13.386 1.00 80.81 220 PHE A N 1
ATOM 1736 C CA . PHE A 1 220 ? 2.833 2.214 -13.479 1.00 80.81 220 PHE A CA 1
ATOM 1737 C C . PHE A 1 220 ? 3.516 3.357 -14.229 1.00 80.81 220 PHE A C 1
ATOM 1739 O O . PHE A 1 220 ? 2.978 3.837 -15.229 1.00 80.81 220 PHE A O 1
ATOM 1746 N N . SER A 1 221 ? 4.703 3.771 -13.783 1.00 84.31 221 SER A N 1
ATOM 1747 C CA . SER A 1 221 ? 5.555 4.699 -14.535 1.00 84.31 221 SER A CA 1
ATOM 1748 C C . SER A 1 221 ? 7.033 4.365 -14.375 1.00 84.31 221 SER A C 1
ATOM 1750 O O . SER A 1 221 ? 7.483 3.955 -13.310 1.00 84.31 221 SER A O 1
ATOM 1752 N N . GLU A 1 222 ? 7.797 4.625 -15.432 1.00 86.31 222 GLU A N 1
ATOM 1753 C CA . GLU A 1 222 ? 9.258 4.558 -15.423 1.00 86.31 222 GLU A CA 1
ATOM 1754 C C . GLU A 1 222 ? 9.831 5.974 -15.362 1.00 86.31 222 GLU A C 1
ATOM 1756 O O . GLU A 1 222 ? 9.394 6.867 -16.099 1.00 86.31 222 GLU A O 1
ATOM 1761 N N . ILE A 1 223 ? 10.820 6.173 -14.496 1.00 89.19 223 ILE A N 1
ATOM 1762 C CA . ILE A 1 223 ? 11.596 7.404 -14.394 1.00 89.19 223 ILE A CA 1
ATOM 1763 C C . ILE A 1 223 ? 13.046 7.056 -14.705 1.00 89.19 223 ILE A C 1
ATOM 1765 O O . ILE A 1 223 ? 13.704 6.336 -13.957 1.00 89.19 223 ILE A O 1
ATOM 1769 N N . TRP A 1 224 ? 13.553 7.593 -15.806 1.00 88.62 224 TRP A N 1
ATOM 1770 C CA . TRP A 1 224 ? 14.926 7.389 -16.243 1.00 88.62 224 TRP A CA 1
ATOM 1771 C C . TRP A 1 224 ? 15.800 8.516 -15.714 1.00 88.62 224 TRP A C 1
ATOM 1773 O O . TRP A 1 224 ? 15.486 9.685 -15.910 1.00 88.62 224 TRP A O 1
ATOM 1783 N N . VAL A 1 225 ? 16.896 8.192 -15.043 1.00 89.25 225 VAL A N 1
ATOM 1784 C CA . VAL A 1 225 ? 17.682 9.165 -14.280 1.00 89.25 225 VAL A CA 1
ATOM 1785 C C . VAL A 1 225 ? 19.122 9.186 -14.763 1.00 89.25 225 VAL A C 1
ATOM 1787 O O . VAL A 1 225 ? 19.812 8.171 -14.716 1.00 89.25 225 VAL A O 1
ATOM 1790 N N . ALA A 1 226 ? 19.583 10.352 -15.202 1.00 86.56 226 ALA A N 1
ATOM 1791 C CA . ALA A 1 226 ? 20.984 10.579 -15.524 1.00 86.56 226 ALA A CA 1
ATOM 1792 C C . ALA A 1 226 ? 21.876 10.539 -14.274 1.00 86.56 226 ALA A C 1
ATOM 1794 O O . ALA A 1 226 ? 21.438 10.868 -13.175 1.00 86.56 226 ALA A O 1
ATOM 1795 N N . THR A 1 227 ? 23.158 10.237 -14.447 1.00 81.44 227 THR A N 1
ATOM 1796 C CA . THR A 1 227 ? 24.193 10.262 -13.397 1.00 81.44 227 THR A CA 1
ATOM 1797 C C . THR A 1 227 ? 24.248 11.556 -12.584 1.00 81.44 227 THR A C 1
ATOM 1799 O O . THR A 1 227 ? 24.522 11.524 -11.386 1.00 81.44 227 THR A O 1
ATOM 1802 N N . ASP A 1 228 ? 23.925 12.702 -13.184 1.00 82.31 228 ASP A N 1
ATOM 1803 C CA . ASP A 1 228 ? 23.848 13.982 -12.476 1.00 82.31 228 ASP A CA 1
ATOM 1804 C C . ASP A 1 228 ? 22.530 14.179 -11.697 1.00 82.31 228 ASP A C 1
ATOM 1806 O O . ASP A 1 228 ? 22.290 15.257 -11.152 1.00 82.31 228 ASP A O 1
ATOM 1810 N N . GLY A 1 229 ? 21.675 13.157 -11.644 1.00 83.12 229 GLY A N 1
ATOM 1811 C CA . GLY A 1 229 ? 20.355 13.130 -11.021 1.00 83.12 229 GLY A CA 1
ATOM 1812 C C . GLY A 1 229 ? 19.231 13.720 -11.868 1.00 83.12 229 GLY A C 1
ATOM 1813 O O . GLY A 1 229 ? 18.110 13.807 -11.372 1.00 83.12 229 GLY A O 1
ATOM 1814 N N . THR A 1 230 ? 19.502 14.171 -13.097 1.00 88.00 230 THR A N 1
ATOM 1815 C CA . THR A 1 230 ? 18.471 14.745 -13.970 1.00 88.00 230 THR A CA 1
ATOM 1816 C C . THR A 1 230 ? 17.509 13.649 -14.437 1.00 88.00 230 THR A C 1
ATOM 1818 O O . THR A 1 230 ? 17.947 12.709 -15.107 1.00 88.00 230 THR A O 1
ATOM 1821 N N . PRO A 1 231 ? 16.212 13.736 -14.098 1.00 88.75 231 PRO A N 1
ATOM 1822 C CA . PRO A 1 231 ? 15.245 12.729 -14.494 1.00 88.75 231 PRO A CA 1
ATOM 1823 C C . PRO A 1 231 ? 14.731 12.950 -15.922 1.00 88.75 231 PRO A C 1
ATOM 1825 O O . PRO A 1 231 ? 14.908 13.999 -16.539 1.00 88.75 231 PRO A O 1
ATOM 1828 N N . SER A 1 232 ? 14.090 11.929 -16.470 1.00 85.00 232 SER A N 1
ATOM 1829 C CA . SER A 1 232 ? 13.410 11.926 -17.759 1.00 85.00 232 SER A CA 1
ATOM 1830 C C . SER A 1 232 ? 12.276 10.911 -17.682 1.00 85.00 232 SER A C 1
ATOM 1832 O O . SER A 1 232 ? 12.471 9.787 -17.220 1.00 85.00 232 SER A O 1
ATOM 1834 N N . ILE A 1 233 ? 11.083 11.292 -18.121 1.00 78.75 233 ILE A N 1
ATOM 1835 C CA . ILE A 1 233 ? 9.925 10.396 -18.118 1.00 78.75 233 ILE A CA 1
ATOM 1836 C C . ILE A 1 233 ? 9.806 9.754 -19.504 1.00 78.75 233 ILE A C 1
ATOM 1838 O O . ILE A 1 233 ? 9.976 10.428 -20.523 1.00 78.75 233 ILE A O 1
ATOM 1842 N N . ALA A 1 234 ? 9.521 8.452 -19.561 1.00 64.06 234 ALA A N 1
ATOM 1843 C CA . ALA A 1 234 ? 9.191 7.795 -20.825 1.00 64.06 234 ALA A CA 1
ATOM 1844 C C . ALA A 1 234 ? 7.904 8.406 -21.429 1.00 64.06 234 ALA A C 1
ATOM 1846 O O . ALA A 1 234 ? 7.011 8.834 -20.697 1.00 64.06 234 ALA A O 1
ATOM 1847 N N . GLN A 1 235 ? 7.793 8.477 -22.761 1.00 55.88 235 GLN A N 1
ATOM 1848 C CA . GLN A 1 235 ? 6.639 9.101 -23.432 1.00 55.88 235 GLN A CA 1
ATOM 1849 C C . GLN A 1 235 ? 5.286 8.551 -22.918 1.00 55.88 235 GLN A C 1
ATOM 1851 O O . GLN A 1 235 ? 5.142 7.346 -22.722 1.00 55.88 235 GLN A O 1
ATOM 1856 N N . ASN A 1 236 ? 4.290 9.441 -22.779 1.00 50.38 236 ASN A N 1
ATOM 1857 C CA . ASN A 1 236 ? 2.887 9.173 -22.395 1.00 50.38 236 ASN A CA 1
ATOM 1858 C C . ASN A 1 236 ? 2.583 8.876 -20.909 1.00 50.38 236 ASN A C 1
ATOM 1860 O O . ASN A 1 236 ? 1.589 8.213 -20.616 1.00 50.38 236 ASN A O 1
ATOM 1864 N N . SER A 1 237 ? 3.361 9.389 -19.950 1.00 62.72 237 SER A N 1
ATOM 1865 C CA . SER A 1 237 ? 2.954 9.323 -18.535 1.00 62.72 237 SER A CA 1
ATOM 1866 C C . SER A 1 237 ? 2.034 10.497 -18.165 1.00 62.72 237 SER A C 1
ATOM 1868 O O . SER A 1 237 ? 2.500 11.587 -17.858 1.00 62.72 237 SER A O 1
ATOM 1870 N N . GLU A 1 238 ? 0.712 10.293 -18.152 1.00 76.25 238 GLU A N 1
ATOM 1871 C CA . GLU A 1 238 ? -0.257 11.258 -17.572 1.00 76.25 238 GLU A CA 1
ATOM 1872 C C . GLU A 1 238 ? -0.212 11.302 -16.026 1.00 76.25 238 GLU A C 1
ATOM 1874 O O . GLU A 1 238 ? -0.916 12.081 -15.360 1.00 76.25 238 GLU A O 1
ATOM 1879 N N . LEU A 1 239 ? 0.602 10.418 -15.446 1.00 86.62 239 LEU A N 1
ATOM 1880 C CA . LEU A 1 239 ? 0.704 10.169 -14.016 1.00 86.62 239 LEU A CA 1
ATOM 1881 C C . LEU A 1 239 ? 1.893 10.875 -13.375 1.00 86.62 239 LEU A C 1
ATOM 1883 O O . LEU A 1 239 ? 1.820 11.171 -12.186 1.00 86.62 239 LEU A O 1
ATOM 1887 N N . CYS A 1 240 ? 2.946 11.167 -14.141 1.00 90.44 240 CYS A N 1
ATOM 1888 C CA . CYS A 1 240 ? 4.143 11.851 -13.667 1.00 90.44 240 CYS A CA 1
ATOM 1889 C C . CYS A 1 240 ? 4.444 13.101 -14.501 1.00 90.44 240 CYS A C 1
ATOM 1891 O O . CYS A 1 240 ? 4.195 13.128 -15.703 1.00 90.44 240 CYS A O 1
ATOM 1893 N N . ARG A 1 241 ? 5.013 14.136 -13.876 1.00 91.38 241 ARG A N 1
ATOM 1894 C CA . ARG A 1 241 ? 5.452 15.368 -14.551 1.00 91.38 241 ARG A CA 1
ATOM 1895 C C . ARG A 1 241 ? 6.717 15.938 -13.925 1.00 91.38 241 ARG A C 1
ATOM 1897 O O . ARG A 1 241 ? 6.929 15.782 -12.723 1.00 91.38 241 ARG A O 1
ATOM 1904 N N . ASP A 1 242 ? 7.489 16.671 -14.718 1.00 91.50 242 ASP A N 1
ATOM 1905 C CA . ASP A 1 242 ? 8.530 17.546 -14.184 1.00 91.50 242 ASP A CA 1
ATOM 1906 C C . ASP A 1 242 ? 7.906 18.613 -13.279 1.00 91.50 242 ASP A C 1
ATOM 1908 O O . ASP A 1 242 ? 6.854 19.188 -13.587 1.00 91.50 242 ASP A O 1
ATOM 1912 N N . LEU A 1 243 ? 8.553 18.884 -12.149 1.00 93.44 243 LEU A N 1
ATOM 1913 C CA . LEU A 1 243 ? 8.092 19.886 -11.203 1.00 93.44 243 LEU A CA 1
ATOM 1914 C C . LEU A 1 243 ? 9.258 20.585 -10.507 1.00 93.44 243 LEU A C 1
ATOM 1916 O O . LEU A 1 243 ? 10.195 19.951 -10.022 1.00 93.44 243 LEU A O 1
ATOM 1920 N N . VAL A 1 244 ? 9.126 21.907 -10.378 1.00 94.69 244 VAL A N 1
ATOM 1921 C CA . VAL A 1 244 ? 9.972 22.742 -9.524 1.00 94.69 244 VAL A CA 1
ATOM 1922 C C . VAL A 1 244 ? 9.105 23.405 -8.459 1.00 94.69 244 VAL A C 1
ATOM 1924 O O . VAL A 1 244 ? 8.166 24.133 -8.776 1.00 94.69 244 VAL A O 1
ATOM 1927 N N . VAL A 1 245 ? 9.431 23.182 -7.188 1.00 93.50 245 VAL A N 1
ATOM 1928 C CA . VAL A 1 245 ? 8.733 23.788 -6.049 1.00 93.50 245 VAL A CA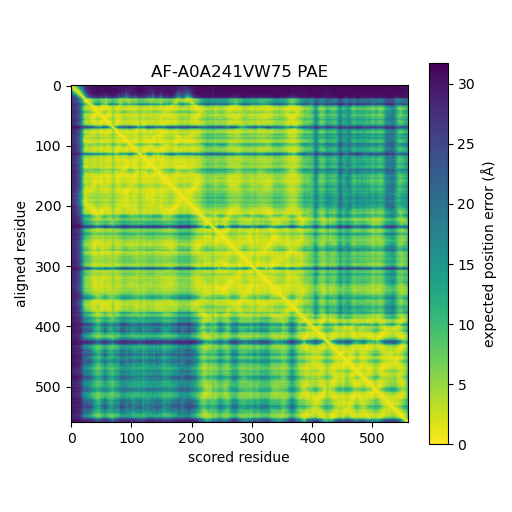 1
ATOM 1929 C C . VAL A 1 245 ? 9.457 25.055 -5.580 1.00 93.50 245 VAL A C 1
ATOM 1931 O O . VAL A 1 245 ? 10.688 25.107 -5.559 1.00 93.50 245 VAL A O 1
ATOM 1934 N N . PRO A 1 246 ? 8.733 26.106 -5.161 1.00 89.50 246 PRO A N 1
ATOM 1935 C CA . PRO A 1 246 ? 9.335 27.422 -4.946 1.00 89.50 246 PRO A CA 1
ATOM 1936 C C . PRO A 1 246 ? 10.127 27.555 -3.634 1.00 89.50 246 PRO A C 1
ATOM 1938 O O . PRO A 1 246 ? 10.896 28.505 -3.481 1.00 89.50 246 PRO A O 1
ATOM 1941 N N . ARG A 1 247 ? 9.925 26.667 -2.646 1.00 89.88 247 ARG A N 1
ATOM 1942 C CA . ARG A 1 247 ? 10.445 26.831 -1.271 1.00 89.88 247 ARG A CA 1
ATOM 1943 C C . ARG A 1 247 ? 10.849 25.509 -0.607 1.00 89.88 247 ARG A C 1
ATOM 1945 O O . ARG A 1 247 ? 10.427 24.431 -1.020 1.00 89.88 247 ARG A O 1
ATOM 1952 N N . GLY A 1 248 ? 11.636 25.617 0.468 1.00 87.62 248 GLY A N 1
ATOM 1953 C CA . GLY A 1 248 ? 12.152 24.496 1.270 1.00 87.62 248 GLY A CA 1
ATOM 1954 C C . GLY A 1 248 ? 13.348 23.797 0.616 1.00 87.62 248 GLY A C 1
ATOM 1955 O O . GLY A 1 248 ? 13.425 23.747 -0.608 1.00 87.62 248 GLY A O 1
ATOM 1956 N N . GLY A 1 249 ? 14.267 23.247 1.413 1.00 91.94 249 GLY A N 1
ATOM 1957 C CA . GLY A 1 249 ? 15.416 22.469 0.923 1.00 91.94 249 GLY A CA 1
ATOM 1958 C C . GLY A 1 249 ? 16.427 23.234 0.049 1.00 91.94 249 GLY A C 1
ATOM 1959 O O . GLY A 1 249 ? 16.336 24.448 -0.156 1.00 91.94 249 GLY A O 1
ATOM 1960 N N . THR A 1 250 ? 17.418 22.504 -0.465 1.00 95.31 250 THR A N 1
ATOM 1961 C CA . THR A 1 250 ? 18.409 22.982 -1.449 1.00 95.31 250 THR A CA 1
ATOM 1962 C C . THR A 1 250 ? 17.815 23.073 -2.863 1.00 95.31 250 THR A C 1
ATOM 1964 O O . THR A 1 250 ? 16.659 22.722 -3.070 1.00 95.31 250 THR A O 1
ATOM 1967 N N . ALA A 1 251 ? 18.581 23.555 -3.852 1.00 93.50 251 ALA A N 1
ATOM 1968 C CA . ALA A 1 251 ? 18.130 23.592 -5.250 1.00 93.50 251 ALA A CA 1
ATOM 1969 C C . ALA A 1 251 ? 17.746 22.195 -5.776 1.00 93.50 251 ALA A C 1
ATOM 1971 O O . ALA A 1 251 ? 16.630 22.013 -6.249 1.00 93.50 251 ALA A O 1
ATOM 1972 N N . ASP A 1 252 ? 18.604 21.195 -5.561 1.00 94.25 252 ASP A N 1
ATOM 1973 C CA . ASP A 1 252 ? 18.343 19.803 -5.959 1.00 94.25 252 ASP A CA 1
ATOM 1974 C C . ASP A 1 252 ? 17.163 19.160 -5.212 1.00 94.25 252 ASP A C 1
ATOM 1976 O O . ASP A 1 252 ? 16.613 18.167 -5.672 1.00 94.25 252 ASP A O 1
ATOM 1980 N N . GLN A 1 253 ? 16.767 19.698 -4.055 1.00 95.62 253 GLN A N 1
ATOM 1981 C CA . GLN A 1 253 ? 15.599 19.245 -3.286 1.00 95.62 253 GLN A CA 1
ATOM 1982 C C . GLN A 1 253 ? 14.308 19.981 -3.669 1.00 95.62 253 GLN A C 1
ATOM 1984 O O . GLN A 1 253 ? 13.277 19.807 -3.011 1.00 95.62 253 GLN A O 1
ATOM 1989 N N . ARG A 1 254 ? 14.361 20.868 -4.667 1.00 94.69 254 ARG A N 1
ATOM 1990 C CA . ARG A 1 254 ? 13.199 21.610 -5.168 1.00 94.69 254 ARG A CA 1
ATOM 1991 C C . ARG A 1 254 ? 12.773 21.196 -6.568 1.00 94.69 254 ARG A C 1
ATOM 1993 O O . ARG A 1 254 ? 11.684 21.570 -6.972 1.00 94.69 254 ARG A O 1
ATOM 2000 N N . GLU A 1 255 ? 13.588 20.445 -7.286 1.00 94.88 255 GLU A N 1
ATOM 2001 C CA . GLU A 1 255 ? 13.339 20.049 -8.670 1.00 94.88 255 GLU A CA 1
ATOM 2002 C C . GLU A 1 255 ? 13.335 18.526 -8.786 1.00 94.88 255 GLU A C 1
ATOM 2004 O O . GLU A 1 255 ? 14.127 17.860 -8.117 1.00 94.88 255 GLU A O 1
ATOM 2009 N N . GLY A 1 256 ? 12.451 17.972 -9.613 1.00 95.00 256 GLY A N 1
ATOM 2010 C CA . GLY A 1 256 ? 12.391 16.540 -9.889 1.00 95.00 256 GLY A CA 1
ATOM 2011 C C . GLY A 1 256 ? 11.098 16.122 -10.584 1.00 95.00 256 GLY A C 1
ATOM 2012 O O . GLY A 1 256 ? 10.494 16.922 -11.295 1.00 95.00 256 GLY A O 1
ATOM 2013 N N . ILE A 1 257 ? 10.667 14.879 -10.352 1.00 94.56 257 ILE A N 1
ATOM 2014 C CA . ILE A 1 257 ? 9.442 14.313 -10.934 1.00 94.56 257 ILE A CA 1
ATOM 2015 C C . ILE A 1 257 ? 8.364 14.161 -9.867 1.00 94.56 257 ILE A C 1
ATOM 2017 O O . ILE A 1 257 ? 8.567 13.467 -8.872 1.00 94.56 257 ILE A O 1
ATOM 2021 N N . ALA A 1 258 ? 7.206 14.773 -10.096 1.00 94.31 258 ALA A N 1
ATOM 2022 C CA . ALA A 1 258 ? 6.002 14.578 -9.300 1.00 94.31 258 ALA A CA 1
ATOM 2023 C C . ALA A 1 258 ? 5.111 13.503 -9.927 1.00 94.31 258 ALA A C 1
ATOM 2025 O O . ALA A 1 258 ? 4.727 13.650 -11.085 1.00 94.31 258 ALA A O 1
ATOM 2026 N N . CYS A 1 259 ? 4.755 12.467 -9.167 1.00 93.25 259 CYS A N 1
ATOM 2027 C CA . CYS A 1 259 ? 3.898 11.367 -9.612 1.00 93.25 259 CYS A CA 1
ATOM 2028 C C . CYS A 1 259 ? 2.650 11.214 -8.740 1.00 93.25 259 CYS A C 1
ATOM 2030 O O . CYS A 1 259 ? 2.731 11.329 -7.518 1.00 93.25 259 CYS A O 1
ATOM 2032 N N . LYS A 1 260 ? 1.511 10.899 -9.363 1.00 92.62 260 LYS A N 1
ATOM 2033 C CA . LYS A 1 260 ? 0.225 10.592 -8.717 1.00 92.62 260 LYS A CA 1
ATOM 2034 C C . LYS A 1 260 ? 0.233 9.179 -8.121 1.00 92.62 260 LYS A C 1
ATOM 2036 O O . LYS A 1 260 ? -0.119 8.222 -8.803 1.00 92.62 260 LYS A O 1
ATOM 2041 N N . MET A 1 261 ? 0.609 9.057 -6.849 1.00 91.75 261 MET A N 1
ATOM 2042 C CA . MET A 1 261 ? 0.881 7.770 -6.188 1.00 91.75 261 MET A CA 1
ATOM 2043 C C . MET A 1 261 ? -0.335 7.081 -5.570 1.00 91.75 261 MET A C 1
ATOM 2045 O O . MET A 1 261 ? -0.292 5.875 -5.325 1.00 91.75 261 MET A O 1
ATOM 2049 N N . VAL A 1 262 ? -1.373 7.847 -5.228 1.00 92.69 262 VAL A N 1
ATOM 2050 C CA . VAL A 1 262 ? -2.627 7.328 -4.668 1.00 92.69 262 VAL A CA 1
ATOM 2051 C C . VAL A 1 262 ? -3.771 8.161 -5.209 1.00 92.69 262 VAL A C 1
ATOM 2053 O O . VAL A 1 262 ? -3.735 9.384 -5.116 1.00 92.69 262 VAL A O 1
ATOM 2056 N N . GLN A 1 263 ? -4.811 7.520 -5.733 1.00 93.75 263 GLN A N 1
ATOM 2057 C CA . GLN A 1 263 ? -6.073 8.193 -6.023 1.00 93.75 263 GLN A CA 1
ATOM 2058 C C . GLN A 1 263 ? -7.025 8.021 -4.841 1.00 93.75 263 GLN A C 1
ATOM 2060 O O . GLN A 1 263 ? -7.170 6.911 -4.324 1.00 93.75 263 GLN A O 1
ATOM 2065 N N . TYR A 1 264 ? -7.694 9.096 -4.433 1.00 94.94 264 TYR A N 1
ATOM 2066 C CA . TYR A 1 264 ? -8.686 9.048 -3.365 1.00 94.94 264 TYR A CA 1
ATOM 2067 C C . TYR A 1 264 ? -9.987 9.747 -3.758 1.00 94.94 264 TYR A C 1
ATOM 2069 O O . TYR A 1 264 ? -9.994 10.621 -4.623 1.00 94.94 264 TYR A O 1
ATOM 2077 N N . ASP A 1 265 ? -11.080 9.352 -3.111 1.00 96.31 265 ASP A N 1
ATOM 2078 C CA . ASP A 1 265 ? -12.393 9.993 -3.171 1.00 96.31 265 ASP A CA 1
ATOM 2079 C C . ASP A 1 265 ? -12.843 10.315 -1.741 1.00 96.31 265 ASP A C 1
ATOM 2081 O O . ASP A 1 265 ? -13.061 9.404 -0.939 1.00 96.31 265 ASP A O 1
ATOM 2085 N N . LEU A 1 266 ? -12.910 11.601 -1.394 1.00 96.81 266 LEU A N 1
ATOM 2086 C CA . LEU A 1 266 ? -13.344 12.064 -0.076 1.00 96.81 266 LEU A CA 1
ATOM 2087 C C . LEU A 1 266 ? -14.804 12.524 -0.131 1.00 96.81 266 LEU A C 1
ATOM 2089 O O . LEU A 1 266 ? -15.110 13.603 -0.644 1.00 96.81 266 LEU A O 1
ATOM 2093 N N . ASN A 1 267 ? -15.695 11.740 0.471 1.00 97.25 267 ASN A N 1
ATOM 2094 C CA . ASN A 1 267 ? -17.079 12.117 0.720 1.00 97.25 267 ASN A CA 1
ATOM 2095 C C . ASN A 1 267 ? -17.212 12.752 2.114 1.00 97.25 267 ASN A C 1
ATOM 2097 O O . ASN A 1 267 ? -17.069 12.074 3.133 1.00 97.25 267 ASN A O 1
ATOM 2101 N N . GLY A 1 268 ? -17.479 14.055 2.149 1.00 94.31 268 GLY A N 1
ATOM 2102 C CA . GLY A 1 268 ? -17.518 14.872 3.364 1.00 94.31 268 GLY A CA 1
ATOM 2103 C C . GLY A 1 268 ? -16.548 16.058 3.294 1.00 94.31 268 GLY A C 1
ATOM 2104 O O . GLY A 1 268 ? -15.732 16.147 2.369 1.00 94.31 268 GLY A O 1
ATOM 2105 N N . PRO A 1 269 ? -16.643 17.013 4.231 1.00 93.19 269 PRO A N 1
ATOM 2106 C CA . PRO A 1 269 ? -15.776 18.184 4.248 1.00 93.19 269 PRO A CA 1
ATOM 2107 C C . PRO A 1 269 ? -14.378 17.837 4.778 1.00 93.19 269 PRO A C 1
ATOM 2109 O O . PRO A 1 269 ? -14.225 17.022 5.683 1.00 93.19 269 PRO A O 1
ATOM 2112 N N . THR A 1 270 ? -13.341 18.524 4.295 1.00 92.00 270 THR A N 1
ATOM 2113 C CA . THR A 1 270 ? -11.972 18.373 4.830 1.00 92.00 270 THR A CA 1
ATOM 2114 C C . THR A 1 270 ? -11.855 18.822 6.288 1.00 92.00 270 THR A C 1
ATOM 2116 O O . THR A 1 270 ? -10.985 18.342 7.010 1.00 92.00 270 THR A O 1
ATOM 2119 N N . SER A 1 271 ? -12.766 19.680 6.760 1.00 91.12 271 SER A N 1
ATOM 2120 C CA . SER A 1 271 ? -12.870 20.065 8.172 1.00 91.12 271 SER A CA 1
ATOM 2121 C C . SER A 1 271 ? -13.270 18.913 9.098 1.00 91.12 271 SER A C 1
ATOM 2123 O O . SER A 1 271 ? -13.153 19.075 10.306 1.00 91.12 271 SER A O 1
ATOM 2125 N N . ALA A 1 272 ? -13.726 17.773 8.560 1.00 91.88 272 ALA A N 1
ATOM 2126 C CA . ALA A 1 272 ? -13.937 16.553 9.339 1.00 91.88 272 ALA A CA 1
ATOM 2127 C C . ALA A 1 272 ? -12.621 16.023 9.932 1.00 91.88 272 ALA A C 1
ATOM 2129 O O . ALA A 1 272 ? -12.616 15.425 11.005 1.00 91.88 272 ALA A O 1
ATOM 2130 N N . PHE A 1 273 ? -11.485 16.245 9.256 1.00 92.06 273 PHE A N 1
ATOM 2131 C CA . PHE A 1 273 ? -10.180 15.886 9.803 1.00 92.06 273 PHE A CA 1
ATOM 2132 C C . PHE A 1 273 ? -9.805 16.870 10.919 1.00 92.06 273 PHE A C 1
ATOM 2134 O O . PHE A 1 273 ? -9.619 18.069 10.697 1.00 92.06 273 PHE A O 1
ATOM 2141 N N . ASN A 1 274 ? -9.663 16.347 12.135 1.00 81.75 274 ASN A N 1
ATOM 2142 C CA . ASN A 1 274 ? -9.193 17.119 13.280 1.00 81.75 274 ASN A CA 1
ATOM 2143 C C . ASN A 1 274 ? -7.722 17.558 13.107 1.00 81.75 274 ASN A C 1
ATOM 2145 O O . ASN A 1 274 ? -6.973 17.033 12.279 1.00 81.75 274 ASN A O 1
ATOM 2149 N N . ASN A 1 275 ? -7.260 18.467 13.969 1.00 90.88 275 ASN A N 1
ATOM 2150 C CA . ASN A 1 275 ? -5.851 18.894 14.028 1.00 90.88 275 ASN A CA 1
ATOM 2151 C C . ASN A 1 275 ? -4.907 17.824 14.626 1.00 90.88 275 ASN A C 1
ATOM 2153 O O . ASN A 1 275 ? -3.836 18.148 15.138 1.00 90.88 275 ASN A O 1
ATOM 2157 N N . SER A 1 276 ? -5.316 16.556 14.596 1.00 92.12 276 SER A N 1
ATOM 2158 C CA . SER A 1 276 ? -4.566 15.414 15.114 1.00 92.12 276 SER A CA 1
ATOM 2159 C C . SER A 1 276 ? -4.306 14.351 14.053 1.00 92.12 276 SER A C 1
ATOM 2161 O O . SER A 1 276 ? -3.467 13.487 14.295 1.00 92.12 276 SER A O 1
ATOM 2163 N N . THR A 1 277 ? -4.960 14.417 12.887 1.00 94.38 277 THR A N 1
ATOM 2164 C CA . THR A 1 277 ? -4.823 13.418 11.821 1.00 94.38 277 THR A CA 1
ATOM 2165 C C . THR A 1 277 ? -3.840 13.892 10.751 1.00 94.38 277 THR A C 1
ATOM 2167 O O . THR A 1 277 ? -4.077 14.884 10.057 1.00 94.38 277 THR A O 1
ATOM 2170 N N . HIS A 1 278 ? -2.738 13.161 10.614 1.00 94.19 278 HIS A N 1
ATOM 2171 C CA . HIS A 1 278 ? -1.612 13.496 9.748 1.00 94.19 278 HIS A CA 1
ATOM 2172 C C . HIS A 1 278 ? -1.419 12.434 8.673 1.00 94.19 278 HIS A C 1
ATOM 2174 O O . HIS A 1 278 ? -1.490 11.244 8.976 1.00 94.19 278 HIS A O 1
ATOM 2180 N N . LEU A 1 279 ? -1.120 12.870 7.451 1.00 94.56 279 LEU A N 1
ATOM 2181 C CA . LEU A 1 279 ? -0.713 12.013 6.341 1.00 94.56 279 LEU A CA 1
ATOM 2182 C C . LEU A 1 279 ? 0.792 12.161 6.116 1.00 94.56 279 LEU A C 1
ATOM 2184 O O . LEU A 1 279 ? 1.316 13.268 5.981 1.00 94.56 279 LEU A O 1
ATOM 2188 N N . TYR A 1 280 ? 1.489 11.039 6.034 1.00 93.69 280 TYR A N 1
ATOM 2189 C CA . TYR A 1 280 ? 2.910 11.001 5.720 1.00 93.69 280 TYR A CA 1
ATOM 2190 C C . TYR A 1 280 ? 3.225 9.775 4.863 1.00 93.69 280 TYR A C 1
ATOM 2192 O O . TYR A 1 280 ? 2.390 8.890 4.687 1.00 93.69 280 TYR A O 1
ATOM 2200 N N . MET A 1 281 ? 4.423 9.740 4.295 1.00 93.25 281 MET A N 1
ATOM 2201 C CA . MET A 1 281 ? 4.922 8.608 3.527 1.00 93.25 281 MET A CA 1
ATOM 2202 C C . MET A 1 281 ? 5.981 7.869 4.348 1.00 93.25 281 MET A C 1
ATOM 2204 O O . MET A 1 281 ? 6.870 8.482 4.942 1.00 93.25 281 MET A O 1
ATOM 2208 N N . ALA A 1 282 ? 5.897 6.545 4.362 1.00 90.25 282 ALA A N 1
ATOM 2209 C CA . ALA A 1 282 ? 6.937 5.663 4.859 1.00 90.25 282 ALA A CA 1
ATOM 2210 C C . ALA A 1 282 ? 7.707 5.070 3.673 1.00 90.25 282 ALA A C 1
ATOM 2212 O O . ALA A 1 282 ? 7.139 4.782 2.616 1.00 90.25 282 ALA A O 1
ATOM 2213 N N . VAL A 1 283 ? 9.018 4.917 3.855 1.00 90.19 283 VAL A N 1
ATOM 2214 C CA . VAL A 1 283 ? 9.920 4.383 2.834 1.00 90.19 283 VAL A CA 1
ATOM 2215 C C . VAL A 1 283 ? 10.664 3.196 3.412 1.00 90.19 283 VAL A C 1
ATOM 2217 O O . VAL A 1 283 ? 11.293 3.324 4.466 1.00 90.19 283 VAL A O 1
ATOM 2220 N N . ASP A 1 284 ? 10.623 2.066 2.713 1.00 87.75 284 ASP A N 1
ATOM 2221 C CA . ASP A 1 284 ? 11.453 0.914 3.041 1.00 87.75 284 ASP A CA 1
ATOM 2222 C C . ASP A 1 284 ? 12.911 1.221 2.671 1.00 87.75 284 ASP A C 1
ATOM 2224 O O . ASP A 1 284 ? 13.349 1.102 1.525 1.00 87.75 284 ASP A O 1
ATOM 2228 N N . GLN A 1 285 ? 13.673 1.668 3.669 1.00 86.81 285 GLN A N 1
ATOM 2229 C CA . GLN A 1 285 ? 15.084 1.989 3.491 1.00 86.81 285 GLN A CA 1
ATOM 2230 C C . GLN A 1 285 ? 15.917 0.747 3.175 1.00 86.81 285 GLN A C 1
ATOM 2232 O O . GLN A 1 285 ? 16.884 0.864 2.424 1.00 86.81 285 GLN A O 1
ATOM 2237 N N . ALA A 1 286 ? 15.545 -0.434 3.677 1.00 88.00 286 ALA A N 1
ATOM 2238 C CA . ALA A 1 286 ? 16.272 -1.666 3.389 1.00 88.00 286 ALA A CA 1
ATOM 2239 C C . ALA A 1 286 ? 16.123 -2.045 1.910 1.00 88.00 286 ALA A C 1
ATOM 2241 O O . ALA A 1 286 ? 17.114 -2.390 1.261 1.00 88.00 286 ALA A O 1
ATOM 2242 N N . ALA A 1 287 ? 14.925 -1.861 1.345 1.00 86.50 287 ALA A N 1
ATOM 2243 C CA . ALA A 1 287 ? 14.687 -1.998 -0.091 1.00 86.50 287 ALA A CA 1
ATOM 2244 C C . ALA A 1 287 ? 15.464 -0.975 -0.944 1.00 86.50 287 ALA A C 1
ATOM 2246 O O . ALA A 1 287 ? 15.602 -1.172 -2.149 1.00 86.50 287 ALA A O 1
ATOM 2247 N N . LEU A 1 288 ? 16.009 0.090 -0.348 1.00 90.12 288 LEU A N 1
ATOM 2248 C CA . LEU A 1 288 ? 16.808 1.123 -1.018 1.00 90.12 288 LEU A CA 1
ATOM 2249 C C . LEU A 1 288 ? 18.266 1.147 -0.531 1.00 90.12 288 LEU A C 1
ATOM 2251 O O . LEU A 1 288 ? 18.871 2.214 -0.410 1.00 90.12 288 LEU A O 1
ATOM 2255 N N . ASN A 1 289 ? 18.833 -0.026 -0.231 1.00 92.12 289 ASN A N 1
ATOM 2256 C CA . ASN A 1 289 ? 20.224 -0.201 0.213 1.00 92.12 289 ASN A CA 1
ATOM 2257 C C . ASN A 1 289 ? 20.606 0.679 1.421 1.00 92.12 289 ASN A C 1
ATOM 2259 O O . ASN A 1 289 ? 21.749 1.112 1.560 1.00 92.12 289 ASN A O 1
ATOM 2263 N N . ASN A 1 290 ? 19.646 0.952 2.307 1.00 91.19 290 ASN A N 1
ATOM 2264 C CA . ASN A 1 290 ? 19.786 1.803 3.490 1.00 91.19 290 ASN A CA 1
ATOM 2265 C C . ASN A 1 290 ? 20.329 3.211 3.190 1.00 91.19 290 ASN A C 1
ATOM 2267 O O . ASN A 1 290 ? 21.018 3.811 4.019 1.00 91.19 290 ASN A O 1
ATOM 2271 N N . MET A 1 291 ? 20.031 3.756 2.007 1.00 93.50 291 MET A N 1
ATOM 2272 C CA . MET A 1 291 ? 20.472 5.101 1.652 1.00 93.50 291 MET A CA 1
ATOM 2273 C C . MET A 1 291 ? 19.875 6.168 2.586 1.00 93.50 291 MET A C 1
ATOM 2275 O O . MET A 1 291 ? 18.724 6.087 3.021 1.00 93.50 291 MET A O 1
ATOM 2279 N N . ALA A 1 292 ? 20.643 7.223 2.863 1.00 92.81 292 ALA A N 1
ATOM 2280 C CA . ALA A 1 292 ? 20.203 8.308 3.737 1.00 92.81 292 ALA A CA 1
ATOM 2281 C C . ALA A 1 292 ? 19.240 9.273 3.019 1.00 92.81 292 ALA A C 1
ATOM 2283 O O . ALA A 1 292 ? 19.671 10.190 2.311 1.00 92.81 292 ALA A O 1
ATOM 2284 N N . ILE A 1 293 ? 17.936 9.116 3.255 1.00 94.19 293 ILE A N 1
ATOM 2285 C CA . ILE A 1 293 ? 16.883 9.975 2.691 1.00 94.19 293 ILE A CA 1
ATOM 2286 C C . ILE A 1 293 ? 16.611 11.155 3.631 1.00 94.19 293 ILE A C 1
ATOM 2288 O O . ILE A 1 293 ? 16.123 10.985 4.747 1.00 94.19 293 ILE A O 1
ATOM 2292 N N . ALA A 1 294 ? 16.914 12.371 3.182 1.00 94.75 294 ALA A N 1
ATOM 2293 C CA . ALA A 1 294 ? 16.642 13.591 3.929 1.00 94.75 294 ALA A CA 1
ATOM 2294 C C . ALA A 1 294 ? 15.183 14.043 3.762 1.00 94.75 294 ALA A C 1
ATOM 2296 O O . ALA A 1 294 ? 14.522 13.746 2.772 1.00 94.75 294 ALA A O 1
ATOM 2297 N N . ALA A 1 295 ? 14.717 14.848 4.714 1.00 92.19 295 ALA A N 1
ATOM 2298 C CA . ALA A 1 295 ? 13.359 15.387 4.815 1.00 92.19 295 ALA A CA 1
ATOM 2299 C C . ALA A 1 295 ? 12.730 15.946 3.522 1.00 92.19 295 ALA A C 1
ATOM 2301 O O . ALA A 1 295 ? 11.517 15.863 3.350 1.00 92.19 295 ALA A O 1
ATOM 2302 N N . TYR A 1 296 ? 13.538 16.569 2.657 1.00 95.44 296 TYR A N 1
ATOM 2303 C CA . TYR A 1 296 ? 13.088 17.206 1.413 1.00 95.44 296 TYR A CA 1
ATOM 2304 C C . TYR A 1 296 ? 13.521 16.456 0.152 1.00 95.44 296 TYR A C 1
ATOM 2306 O O . TYR A 1 296 ? 13.282 16.956 -0.942 1.00 95.44 296 TYR A O 1
ATOM 2314 N N . ASP A 1 297 ? 14.160 15.293 0.287 1.00 96.50 297 ASP A N 1
ATOM 2315 C CA . ASP A 1 297 ? 14.511 14.464 -0.869 1.00 96.50 297 ASP A CA 1
ATOM 2316 C C . ASP A 1 297 ? 13.249 13.883 -1.518 1.00 96.50 297 ASP A C 1
ATOM 2318 O O . ASP A 1 297 ? 13.167 13.761 -2.739 1.00 96.50 297 ASP A O 1
ATOM 2322 N N . LEU A 1 298 ? 12.246 13.599 -0.693 1.00 96.75 298 LEU A N 1
ATOM 2323 C CA . LEU A 1 298 ? 10.896 13.264 -1.108 1.00 96.75 298 LEU A CA 1
ATOM 2324 C C . LEU A 1 298 ? 9.946 14.301 -0.521 1.00 96.75 298 LEU A C 1
ATOM 2326 O O . LEU A 1 298 ? 10.124 14.755 0.615 1.00 96.75 298 LEU A O 1
ATOM 2330 N N . ARG A 1 299 ? 8.926 14.675 -1.286 1.00 96.06 299 ARG A N 1
ATOM 2331 C CA . ARG A 1 299 ? 7.869 15.573 -0.813 1.00 96.06 299 ARG A CA 1
ATOM 2332 C C . ARG A 1 299 ? 6.514 15.062 -1.221 1.00 96.06 299 ARG A C 1
ATOM 2334 O O . ARG A 1 299 ? 6.406 14.400 -2.244 1.00 96.06 299 ARG A O 1
ATOM 2341 N N . ILE A 1 300 ? 5.502 15.406 -0.444 1.00 96.06 300 ILE A N 1
ATOM 2342 C CA . ILE A 1 300 ? 4.135 14.967 -0.695 1.00 96.06 300 ILE A CA 1
ATOM 2343 C C . ILE A 1 300 ? 3.201 16.161 -0.853 1.00 96.06 300 ILE A C 1
ATOM 2345 O O . ILE A 1 300 ? 3.420 17.224 -0.268 1.00 96.06 300 ILE A O 1
ATOM 2349 N N . ASN A 1 301 ? 2.163 15.967 -1.653 1.00 94.31 301 ASN A N 1
ATOM 2350 C CA . ASN A 1 301 ? 1.054 16.891 -1.848 1.00 94.31 301 ASN A CA 1
ATOM 2351 C C . ASN A 1 301 ? -0.225 16.062 -2.033 1.00 94.31 301 ASN A C 1
ATOM 2353 O O . ASN A 1 301 ? -0.138 14.943 -2.526 1.00 94.31 301 ASN A O 1
ATOM 2357 N N . ALA A 1 302 ? -1.397 16.551 -1.628 1.00 91.81 302 ALA A N 1
ATOM 2358 C CA . ALA A 1 302 ? -2.647 15.809 -1.830 1.00 91.81 302 ALA A CA 1
ATOM 2359 C C . ALA A 1 302 ? -3.808 16.664 -2.364 1.00 91.81 302 ALA A C 1
ATOM 2361 O O . ALA A 1 302 ? -4.981 16.357 -2.143 1.00 91.81 302 ALA A O 1
ATOM 2362 N N . GLY A 1 303 ? -3.474 17.741 -3.079 1.00 75.06 303 GLY A N 1
ATOM 2363 C CA . GLY A 1 303 ? -4.413 18.633 -3.750 1.00 75.06 303 GLY A CA 1
ATOM 2364 C C . GLY A 1 303 ? -4.891 19.815 -2.907 1.00 75.06 303 GLY A C 1
ATOM 2365 O O . GLY A 1 303 ? -5.119 20.877 -3.463 1.00 75.06 303 GLY A O 1
ATOM 2366 N N . GLY A 1 304 ? -5.023 19.696 -1.584 1.00 68.06 304 GLY A N 1
ATOM 2367 C CA . GLY A 1 304 ? -5.636 20.699 -0.687 1.00 68.06 304 GLY A CA 1
ATOM 2368 C C . GLY A 1 304 ? -5.000 22.090 -0.706 1.00 68.06 304 GLY A C 1
ATOM 2369 O O . GLY A 1 304 ? -5.699 23.100 -0.627 1.00 68.06 304 GLY A O 1
ATOM 2370 N N . ASN A 1 305 ? -3.684 22.151 -0.874 1.00 70.12 305 ASN A N 1
ATOM 2371 C CA . ASN A 1 305 ? -2.910 23.362 -1.112 1.00 70.12 305 ASN A CA 1
ATOM 2372 C C . ASN A 1 305 ? -1.793 23.063 -2.121 1.00 70.12 305 ASN A C 1
ATOM 2374 O O . ASN A 1 305 ? -1.381 21.918 -2.259 1.00 70.12 305 ASN A O 1
ATOM 2378 N N . ASP A 1 306 ? -1.239 24.083 -2.780 1.00 69.94 306 ASP A N 1
ATOM 2379 C CA . ASP A 1 306 ? -0.065 23.926 -3.662 1.00 69.94 306 ASP A CA 1
ATOM 2380 C C . ASP A 1 306 ? 1.257 23.735 -2.877 1.00 69.94 306 ASP A C 1
ATOM 2382 O O . ASP A 1 306 ? 2.354 23.806 -3.441 1.00 69.94 306 ASP A O 1
ATOM 2386 N N . ASP A 1 307 ? 1.186 23.510 -1.558 1.00 84.94 307 ASP A N 1
ATOM 2387 C CA . ASP A 1 307 ? 2.368 23.339 -0.716 1.00 84.94 307 ASP A CA 1
ATOM 2388 C C . ASP A 1 307 ? 2.890 21.900 -0.803 1.00 84.94 307 ASP A C 1
ATOM 2390 O O . ASP A 1 307 ? 2.190 20.925 -0.533 1.00 84.94 307 ASP A O 1
ATOM 2394 N N . TRP A 1 308 ? 4.170 21.770 -1.138 1.00 93.31 308 TRP A N 1
ATOM 2395 C CA . TRP A 1 308 ? 4.880 20.494 -1.161 1.00 93.31 308 TRP A CA 1
ATOM 2396 C C . TRP A 1 308 ? 5.617 20.287 0.152 1.00 93.31 308 TRP A C 1
ATOM 2398 O O . TRP A 1 308 ? 6.644 20.929 0.416 1.00 93.31 308 TRP A O 1
ATOM 2408 N N . VAL A 1 309 ? 5.078 19.390 0.971 1.00 93.19 309 VAL A N 1
ATOM 2409 C CA . VAL A 1 309 ? 5.486 19.207 2.364 1.00 93.19 309 VAL A CA 1
ATOM 2410 C C . VAL A 1 309 ? 6.444 18.034 2.515 1.00 93.19 309 VAL A C 1
ATOM 2412 O O . VAL A 1 309 ? 6.669 17.258 1.584 1.00 93.19 309 VAL A O 1
ATOM 2415 N N . ARG A 1 310 ? 7.060 17.920 3.690 1.00 93.94 310 ARG A N 1
ATOM 2416 C CA . ARG A 1 310 ? 7.987 16.827 3.990 1.00 93.94 310 ARG A CA 1
ATOM 2417 C C . ARG A 1 310 ? 7.259 15.488 3.976 1.00 93.94 310 ARG A C 1
ATOM 2419 O O . ARG A 1 310 ? 6.167 15.368 4.529 1.00 93.94 310 ARG A O 1
ATOM 2426 N N . TYR A 1 311 ? 7.898 14.475 3.406 1.00 94.31 311 TYR A N 1
ATOM 2427 C CA . TYR A 1 311 ? 7.313 13.140 3.349 1.00 94.31 311 TYR A CA 1
ATOM 2428 C C . TYR A 1 311 ? 7.275 12.432 4.710 1.00 94.31 311 TYR A C 1
ATOM 2430 O O . TYR A 1 311 ? 6.369 11.652 4.958 1.00 94.31 311 TYR A O 1
ATOM 2438 N N . ASP A 1 312 ? 8.243 12.706 5.587 1.00 91.50 312 ASP A N 1
ATOM 2439 C CA . ASP A 1 312 ? 8.539 11.926 6.797 1.00 91.50 312 ASP A CA 1
ATOM 2440 C C . ASP A 1 312 ? 7.846 12.436 8.070 1.00 91.50 312 ASP A C 1
ATOM 2442 O O . ASP A 1 312 ? 8.064 11.909 9.163 1.00 91.50 312 ASP A O 1
ATOM 2446 N N . ALA A 1 313 ? 7.074 13.513 7.954 1.00 90.50 313 ALA A N 1
ATOM 2447 C CA . ALA A 1 313 ? 6.585 14.280 9.086 1.00 90.50 313 ALA A CA 1
ATOM 2448 C C . ALA A 1 313 ? 5.222 13.769 9.592 1.00 90.50 313 ALA A C 1
ATOM 2450 O O . ALA A 1 313 ? 4.169 14.209 9.143 1.00 90.50 313 ALA A O 1
ATOM 2451 N N . ASP A 1 314 ? 5.251 12.887 10.592 1.00 88.12 314 ASP A N 1
ATOM 2452 C CA . ASP A 1 314 ? 4.074 12.195 11.152 1.00 88.12 314 ASP A CA 1
ATOM 2453 C C . ASP A 1 314 ? 3.222 13.016 12.144 1.00 88.12 314 ASP A C 1
ATOM 2455 O O . ASP A 1 314 ? 2.181 12.543 12.597 1.00 88.12 314 ASP A O 1
ATOM 2459 N N . THR A 1 315 ? 3.657 14.221 12.520 1.00 89.94 315 THR A N 1
ATOM 2460 C CA . THR A 1 315 ? 3.028 15.050 13.576 1.00 89.94 315 THR A CA 1
ATOM 2461 C C . THR A 1 315 ? 3.098 16.556 13.304 1.00 89.94 315 THR A C 1
ATOM 2463 O O . THR A 1 315 ? 2.864 17.379 14.192 1.00 89.94 315 THR A O 1
ATOM 2466 N N . ARG A 1 316 ? 3.479 1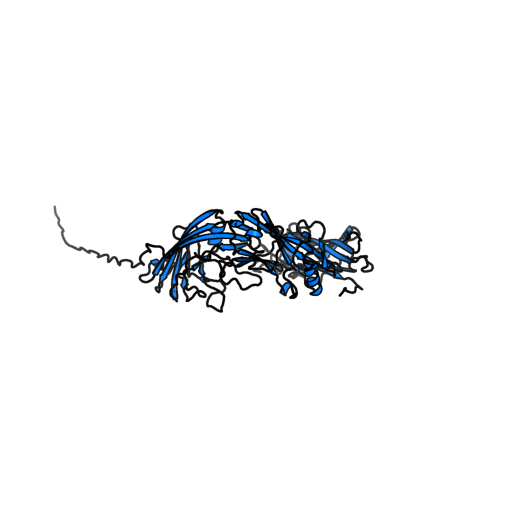6.955 12.086 1.00 90.19 316 ARG A N 1
ATOM 2467 C CA . ARG A 1 316 ? 3.661 18.369 11.748 1.00 90.19 316 ARG A CA 1
ATOM 2468 C C . ARG A 1 316 ? 2.411 18.999 11.154 1.00 90.19 316 ARG A C 1
ATOM 2470 O O . ARG A 1 316 ? 1.699 18.380 10.375 1.00 90.19 316 ARG A O 1
ATOM 2477 N N . VAL A 1 317 ? 2.224 20.289 11.431 1.00 91.06 317 VAL A N 1
ATOM 2478 C CA . VAL A 1 317 ? 1.061 21.074 10.981 1.00 91.06 317 VAL A CA 1
ATOM 2479 C C . VAL A 1 317 ? 0.958 21.142 9.452 1.00 91.06 317 VAL A C 1
ATOM 2481 O O . VAL A 1 317 ? -0.139 21.275 8.915 1.00 91.06 317 VAL A O 1
ATOM 2484 N N . GLU A 1 318 ? 2.075 21.070 8.725 1.00 89.12 318 GLU A N 1
ATOM 2485 C CA . GLU A 1 318 ? 2.075 20.973 7.260 1.00 89.12 318 GLU A CA 1
ATOM 2486 C C . GLU A 1 318 ? 1.484 19.656 6.716 1.00 89.12 318 GLU A C 1
ATOM 2488 O O . GLU A 1 318 ? 0.958 19.652 5.609 1.00 89.12 318 GLU A O 1
ATOM 2493 N N . ASN A 1 319 ? 1.493 18.579 7.505 1.00 93.25 319 ASN A N 1
ATOM 2494 C CA . ASN A 1 319 ? 1.036 17.241 7.116 1.00 93.25 319 ASN A CA 1
ATOM 2495 C C . ASN A 1 319 ? -0.392 16.921 7.597 1.00 93.25 319 ASN A C 1
ATOM 2497 O O . ASN A 1 319 ? -0.844 15.778 7.510 1.00 93.25 319 ASN A O 1
ATOM 2501 N N . LEU A 1 320 ? -1.109 17.911 8.136 1.00 94.56 320 LEU A N 1
ATOM 2502 C CA . LEU A 1 320 ? -2.492 17.732 8.570 1.00 94.56 320 LEU A CA 1
ATOM 2503 C C . LEU A 1 320 ? -3.411 17.450 7.379 1.00 94.56 320 LEU A C 1
ATOM 2505 O O . LEU A 1 320 ? -3.438 18.198 6.399 1.00 94.56 320 LEU A O 1
ATOM 2509 N N . MET A 1 321 ? -4.227 16.404 7.496 1.00 94.50 321 MET A N 1
ATOM 2510 C CA . MET A 1 321 ? -5.104 15.968 6.406 1.00 94.50 321 MET A CA 1
ATOM 2511 C C . MET A 1 321 ? -6.173 17.007 6.044 1.00 94.50 321 MET A C 1
ATOM 2513 O O . MET A 1 321 ? -6.501 17.138 4.867 1.00 94.50 321 MET A O 1
ATOM 2517 N N . ASN A 1 322 ? -6.646 17.818 7.002 1.00 93.06 322 ASN A N 1
ATOM 2518 C CA . ASN A 1 322 ? -7.579 18.923 6.723 1.00 93.06 322 ASN A CA 1
ATOM 2519 C C . ASN A 1 322 ? -6.979 20.050 5.867 1.00 93.06 322 ASN A C 1
ATOM 2521 O O . ASN A 1 322 ? -7.728 20.855 5.316 1.00 93.06 322 ASN A O 1
ATOM 2525 N N . ARG A 1 323 ? -5.647 20.119 5.755 1.00 91.94 323 ARG A N 1
ATOM 2526 C CA . ARG A 1 323 ? -4.931 21.074 4.897 1.00 91.94 323 ARG A CA 1
ATOM 2527 C C . ARG A 1 323 ? -4.503 20.449 3.579 1.00 91.94 323 ARG A C 1
ATOM 2529 O O . ARG A 1 323 ? -4.472 21.135 2.565 1.00 91.94 323 ARG A O 1
ATOM 2536 N N . MET A 1 324 ? -4.133 19.172 3.622 1.00 92.94 324 MET A N 1
ATOM 2537 C CA . MET A 1 324 ? -3.580 18.465 2.475 1.00 92.94 324 MET A CA 1
ATOM 2538 C C . MET A 1 324 ? -4.639 17.936 1.517 1.00 92.94 324 MET A C 1
ATOM 2540 O O . MET A 1 324 ? -4.355 17.866 0.330 1.00 92.94 324 MET A O 1
ATOM 2544 N N . LEU A 1 325 ? -5.812 17.522 2.000 1.00 94.31 325 LEU A N 1
ATOM 2545 C CA . LEU A 1 325 ? -6.842 16.906 1.161 1.00 94.31 325 LEU A CA 1
ATOM 2546 C C . LEU A 1 325 ? -7.851 17.924 0.622 1.00 94.31 325 LEU A C 1
ATOM 2548 O O . LEU A 1 325 ? -7.994 19.026 1.148 1.00 94.31 325 LEU A O 1
ATOM 2552 N N . GLN A 1 326 ? -8.601 17.503 -0.394 1.00 93.56 326 GLN A N 1
ATOM 2553 C CA . GLN A 1 326 ? -9.801 18.159 -0.908 1.00 93.56 326 GLN A CA 1
ATOM 2554 C C . GLN A 1 326 ? -10.972 17.175 -0.943 1.00 93.56 326 GLN A C 1
ATOM 2556 O O . GLN A 1 326 ? -10.780 15.974 -1.110 1.00 93.56 326 GLN A O 1
ATOM 2561 N N . SER A 1 327 ? -12.201 17.678 -0.823 1.00 94.12 327 SER A N 1
ATOM 2562 C CA . SER A 1 327 ? -13.400 16.863 -1.046 1.00 94.12 327 SER A CA 1
ATOM 2563 C C . SER A 1 327 ? -13.512 16.426 -2.513 1.00 94.12 327 SER A C 1
ATOM 2565 O O . SER A 1 327 ? -13.137 17.165 -3.428 1.00 94.12 327 SER A O 1
ATOM 2567 N N . GLY A 1 328 ? -14.076 15.240 -2.738 1.00 95.38 328 GLY A N 1
ATOM 2568 C CA . GLY A 1 328 ? -14.195 14.611 -4.052 1.00 95.38 328 GLY A CA 1
ATOM 2569 C C . GLY A 1 328 ? -12.945 13.831 -4.462 1.00 95.38 328 GLY A C 1
ATOM 2570 O O . GLY A 1 328 ? -12.166 13.385 -3.617 1.00 95.38 328 GLY A O 1
ATOM 2571 N N . ARG A 1 329 ? -12.773 13.652 -5.777 1.00 94.56 329 ARG A N 1
ATOM 2572 C CA . ARG A 1 329 ? -11.723 12.805 -6.354 1.00 94.56 329 ARG A CA 1
ATOM 2573 C C . ARG A 1 329 ? -10.454 13.572 -6.674 1.00 94.56 329 ARG A C 1
ATOM 2575 O O . ARG A 1 329 ? -10.466 14.424 -7.559 1.00 94.56 329 ARG A O 1
ATOM 2582 N N . HIS A 1 330 ? -9.357 13.186 -6.033 1.00 94.38 330 HIS A N 1
ATOM 2583 C CA . HIS A 1 330 ? -8.040 13.809 -6.186 1.00 94.38 330 HIS A CA 1
ATOM 2584 C C . HIS A 1 330 ? -6.923 12.768 -6.058 1.00 94.38 330 HIS A C 1
ATOM 2586 O O . HIS A 1 330 ? -7.176 11.566 -5.949 1.00 94.38 330 HIS A O 1
ATOM 2592 N N . TYR A 1 331 ? -5.675 13.232 -6.096 1.00 93.38 331 TYR A N 1
ATOM 2593 C CA . TYR A 1 331 ? -4.491 12.389 -5.969 1.00 93.38 331 TYR A CA 1
ATOM 2594 C C . TYR A 1 331 ? -3.613 12.842 -4.806 1.00 93.38 331 TYR A C 1
ATOM 2596 O O . TYR A 1 331 ? -3.483 14.037 -4.552 1.00 93.38 331 TYR A O 1
ATOM 2604 N N . ILE A 1 332 ? -2.981 11.878 -4.139 1.00 94.75 332 ILE A N 1
ATOM 2605 C CA . ILE A 1 332 ? -1.783 12.103 -3.337 1.00 94.75 332 ILE A CA 1
ATOM 2606 C C . ILE A 1 332 ? -0.591 11.929 -4.277 1.00 94.75 332 ILE A C 1
ATOM 2608 O O . ILE A 1 332 ? -0.408 10.873 -4.886 1.00 94.75 332 ILE A O 1
ATOM 2612 N N . GLU A 1 333 ? 0.199 12.982 -4.413 1.00 94.69 333 GLU A N 1
ATOM 2613 C CA . GLU A 1 333 ? 1.373 13.041 -5.266 1.00 94.69 333 GLU A CA 1
ATOM 2614 C C . GLU A 1 333 ? 2.662 12.988 -4.443 1.00 94.69 333 GLU A C 1
ATOM 2616 O O . GLU A 1 333 ? 2.729 13.511 -3.326 1.00 94.69 333 GLU A O 1
ATOM 2621 N N . VAL A 1 334 ? 3.706 12.394 -5.021 1.00 95.94 334 VAL A N 1
ATOM 2622 C CA . VAL A 1 334 ? 5.065 12.391 -4.469 1.00 95.94 334 VAL A CA 1
ATOM 2623 C C . VAL A 1 334 ? 6.005 13.049 -5.461 1.00 95.94 334 VAL A C 1
ATOM 2625 O O . VAL A 1 334 ? 6.054 12.654 -6.622 1.00 95.94 334 VAL A O 1
ATOM 2628 N N . LEU A 1 335 ? 6.769 14.032 -4.994 1.00 96.31 335 LEU A N 1
ATOM 2629 C CA . LEU A 1 335 ? 7.889 14.612 -5.720 1.00 96.31 335 LEU A CA 1
ATOM 2630 C C . LEU A 1 335 ? 9.162 13.869 -5.330 1.00 96.31 335 LEU A C 1
ATOM 2632 O O . LEU A 1 335 ? 9.662 14.013 -4.211 1.00 96.31 335 LEU A O 1
ATOM 2636 N N . PHE A 1 336 ? 9.687 13.115 -6.288 1.00 96.25 336 PHE A N 1
ATOM 2637 C CA . PHE A 1 336 ? 11.011 12.517 -6.258 1.00 96.25 336 PHE A CA 1
ATOM 2638 C C . PHE A 1 336 ? 12.014 13.550 -6.759 1.00 96.25 336 PHE A C 1
ATOM 2640 O O . PHE A 1 336 ? 12.016 13.906 -7.938 1.00 96.25 336 PHE A O 1
ATOM 2647 N N . THR A 1 337 ? 12.828 14.094 -5.856 1.00 96.69 337 THR A N 1
ATOM 2648 C CA . THR A 1 337 ? 13.721 15.210 -6.198 1.00 96.69 337 THR A CA 1
ATOM 2649 C C . THR A 1 337 ? 15.020 14.747 -6.857 1.00 96.69 337 THR A C 1
ATOM 2651 O O . THR A 1 337 ? 15.473 13.619 -6.665 1.00 96.69 337 THR A O 1
ATOM 2654 N N . LYS A 1 338 ? 15.705 15.654 -7.558 1.00 95.69 338 LYS A N 1
ATOM 2655 C CA . LYS A 1 338 ? 17.063 15.451 -8.077 1.00 95.69 338 LYS A CA 1
ATOM 2656 C C . LYS A 1 338 ? 18.025 14.998 -6.978 1.00 95.69 338 LYS A C 1
ATOM 2658 O O . LYS A 1 338 ? 18.867 14.131 -7.209 1.00 95.69 338 LYS A O 1
ATOM 2663 N N . SER A 1 339 ? 17.874 15.517 -5.757 1.00 95.88 339 SER A N 1
ATOM 2664 C CA . SER A 1 339 ? 18.684 15.071 -4.619 1.00 95.88 339 SER A CA 1
ATOM 2665 C C . SER A 1 339 ? 18.411 13.619 -4.223 1.00 95.88 339 SER A C 1
ATOM 2667 O O . SER A 1 339 ? 19.354 12.915 -3.865 1.00 95.88 339 SER A O 1
ATOM 2669 N N . PHE A 1 340 ? 17.154 13.168 -4.269 1.00 96.25 340 PHE A N 1
ATOM 2670 C CA . PHE A 1 340 ? 16.796 11.766 -4.037 1.00 96.25 340 PHE A CA 1
ATOM 2671 C C . PHE A 1 340 ? 17.402 10.859 -5.106 1.00 96.25 340 PHE A C 1
ATOM 2673 O O . PHE A 1 340 ? 18.062 9.875 -4.784 1.00 96.25 340 PHE A O 1
ATOM 2680 N N . PHE A 1 341 ? 17.254 11.244 -6.371 1.00 95.31 341 PHE A N 1
ATOM 2681 C CA . PHE A 1 341 ? 17.786 10.505 -7.508 1.00 95.31 341 PHE A CA 1
ATOM 2682 C C . PHE A 1 341 ? 19.308 10.328 -7.449 1.00 95.31 341 PHE A C 1
ATOM 2684 O O . PHE A 1 341 ? 19.796 9.207 -7.579 1.00 95.31 341 PHE A O 1
ATOM 2691 N N . LYS A 1 342 ? 20.066 11.393 -7.151 1.00 93.38 342 LYS A N 1
ATOM 2692 C CA . LYS A 1 342 ? 21.526 11.304 -6.945 1.00 93.38 342 LYS A CA 1
ATOM 2693 C C . LYS A 1 342 ? 21.898 10.291 -5.862 1.00 93.38 342 LYS A C 1
ATOM 2695 O O . LYS A 1 342 ? 22.844 9.528 -6.027 1.00 93.38 342 LYS A O 1
ATOM 2700 N N . LYS A 1 343 ? 21.159 10.287 -4.749 1.00 94.12 343 LYS A N 1
ATOM 2701 C CA . LYS A 1 343 ? 21.399 9.369 -3.628 1.00 94.12 343 LYS A CA 1
ATOM 2702 C C . LYS A 1 343 ? 21.075 7.927 -3.990 1.00 94.12 343 LYS A C 1
ATOM 2704 O O . LYS A 1 343 ? 21.853 7.049 -3.634 1.00 94.12 343 LYS A O 1
ATOM 2709 N N . MET A 1 344 ? 19.983 7.699 -4.718 1.00 92.56 344 MET A N 1
ATOM 2710 C CA . MET A 1 344 ? 19.636 6.375 -5.231 1.00 92.56 344 MET A CA 1
ATOM 2711 C C . MET A 1 344 ? 20.733 5.810 -6.127 1.00 92.56 344 MET A C 1
ATOM 2713 O O . MET A 1 344 ? 21.186 4.693 -5.891 1.00 92.56 344 MET A O 1
ATOM 2717 N N . LEU A 1 345 ? 21.195 6.595 -7.105 1.00 89.94 345 LEU A N 1
ATOM 2718 C CA . LEU A 1 345 ? 22.256 6.171 -8.018 1.00 89.94 345 LEU A CA 1
ATOM 2719 C C . LEU A 1 345 ? 23.567 5.892 -7.271 1.00 89.94 345 LEU A C 1
ATOM 2721 O O . LEU A 1 345 ? 24.174 4.848 -7.482 1.00 89.94 345 LEU A O 1
ATOM 2725 N N . ALA A 1 346 ? 23.966 6.775 -6.350 1.00 90.69 346 ALA A N 1
ATOM 2726 C CA . ALA A 1 346 ? 25.182 6.602 -5.552 1.00 90.69 346 ALA A CA 1
ATOM 2727 C C . ALA A 1 346 ? 25.133 5.380 -4.616 1.00 90.69 346 ALA A C 1
ATOM 2729 O O . ALA A 1 346 ? 26.169 4.793 -4.316 1.00 90.69 346 ALA A O 1
ATOM 2730 N N . ALA A 1 347 ? 23.942 5.006 -4.141 1.00 91.31 347 ALA A N 1
ATOM 2731 C CA . ALA A 1 347 ? 23.728 3.823 -3.311 1.00 91.31 347 ALA A CA 1
ATOM 2732 C C . ALA A 1 347 ? 23.494 2.539 -4.128 1.00 91.31 347 ALA A C 1
ATOM 2734 O O . ALA A 1 347 ? 23.271 1.482 -3.535 1.00 91.31 347 ALA A O 1
ATOM 2735 N N . GLU A 1 348 ? 23.479 2.633 -5.464 1.00 88.12 348 GLU A N 1
ATOM 2736 C CA . GLU A 1 348 ? 23.053 1.560 -6.374 1.00 88.12 348 GLU A CA 1
ATOM 2737 C C . GLU A 1 348 ? 21.691 0.958 -5.971 1.00 88.12 348 GLU A C 1
ATOM 2739 O O . GLU A 1 348 ? 21.442 -0.243 -6.097 1.00 88.12 348 GLU A O 1
ATOM 2744 N N . ALA A 1 349 ? 20.808 1.801 -5.428 1.00 88.75 349 ALA A N 1
ATOM 2745 C CA . ALA A 1 349 ? 19.468 1.416 -5.019 1.00 88.75 349 ALA A CA 1
ATOM 2746 C C . ALA A 1 349 ? 18.559 1.295 -6.250 1.00 88.75 349 ALA A C 1
ATOM 2748 O O . ALA A 1 349 ? 18.697 2.041 -7.219 1.00 88.75 349 ALA A O 1
ATOM 2749 N N . SER A 1 350 ? 17.591 0.382 -6.197 1.00 82.06 350 SER A N 1
ATOM 2750 C CA . SER A 1 350 ? 16.631 0.161 -7.280 1.00 82.06 350 SER A CA 1
ATOM 2751 C C . SER A 1 350 ? 15.231 -0.030 -6.714 1.00 82.06 350 SER A C 1
ATOM 2753 O O . SER A 1 350 ? 15.058 -0.683 -5.682 1.00 82.06 350 SER A O 1
ATOM 2755 N N . THR A 1 351 ? 14.240 0.538 -7.401 1.00 82.81 351 THR A N 1
ATOM 2756 C CA . THR A 1 351 ? 12.815 0.272 -7.156 1.00 82.81 351 THR A CA 1
ATOM 2757 C C . THR A 1 351 ? 12.241 -0.763 -8.124 1.00 82.81 351 THR A C 1
ATOM 2759 O O . THR A 1 351 ? 11.102 -1.181 -7.943 1.00 82.81 351 THR A O 1
ATOM 2762 N N . SER A 1 352 ? 13.016 -1.200 -9.123 1.00 76.44 352 SER A N 1
ATOM 2763 C CA . SER A 1 352 ? 12.530 -2.046 -10.213 1.00 76.44 352 SER A CA 1
ATOM 2764 C C . SER A 1 352 ? 11.958 -3.362 -9.708 1.00 76.44 352 SER A C 1
ATOM 2766 O O . SER A 1 352 ? 12.638 -4.121 -9.014 1.00 76.44 352 SER A O 1
ATOM 2768 N N . GLY A 1 353 ? 10.691 -3.613 -10.042 1.00 68.44 353 GLY A N 1
ATOM 2769 C CA . GLY A 1 353 ? 9.971 -4.820 -9.628 1.00 68.44 353 GLY A CA 1
ATOM 2770 C C . GLY A 1 353 ? 9.708 -4.928 -8.118 1.00 68.44 353 GLY A C 1
ATOM 2771 O O . GLY A 1 353 ? 9.272 -5.980 -7.651 1.00 68.44 353 GLY A O 1
ATOM 2772 N N . ARG A 1 354 ? 9.955 -3.870 -7.333 1.00 74.19 354 ARG A N 1
ATOM 2773 C CA . ARG A 1 354 ? 9.770 -3.871 -5.874 1.00 74.19 354 ARG A CA 1
ATOM 2774 C C . ARG A 1 354 ? 8.512 -3.101 -5.491 1.00 74.19 354 ARG A C 1
ATOM 2776 O O . ARG A 1 354 ? 8.471 -1.875 -5.543 1.00 74.19 354 ARG A O 1
ATOM 2783 N N . ARG A 1 355 ? 7.492 -3.828 -5.033 1.00 73.50 355 ARG A N 1
ATOM 2784 C CA . ARG A 1 355 ? 6.289 -3.235 -4.432 1.00 73.50 355 ARG A CA 1
ATOM 2785 C C . ARG A 1 355 ? 6.525 -2.851 -2.979 1.00 73.50 355 ARG A C 1
ATOM 2787 O O . ARG A 1 355 ? 7.321 -3.480 -2.290 1.00 73.50 355 ARG A O 1
ATOM 2794 N N . GLY A 1 356 ? 5.808 -1.832 -2.510 1.00 78.19 356 GLY A N 1
ATOM 2795 C CA . GLY A 1 356 ? 5.832 -1.425 -1.101 1.00 78.19 356 GLY A CA 1
ATOM 2796 C C . GLY A 1 356 ? 7.076 -0.645 -0.670 1.00 78.19 356 GLY A C 1
ATOM 2797 O O . GLY A 1 356 ? 7.197 -0.329 0.509 1.00 78.19 356 GLY A O 1
ATOM 2798 N N . VAL A 1 357 ? 7.972 -0.274 -1.599 1.00 88.44 357 VAL A N 1
ATOM 2799 C CA . VAL A 1 357 ? 9.098 0.626 -1.284 1.00 88.44 357 VAL A CA 1
ATOM 2800 C C . VAL A 1 357 ? 8.590 1.963 -0.750 1.00 88.44 357 VAL A C 1
ATOM 2802 O O . VAL A 1 357 ? 9.132 2.492 0.218 1.00 88.44 357 VAL A O 1
ATOM 2805 N N . PHE A 1 358 ? 7.532 2.489 -1.365 1.00 90.62 358 PHE A N 1
ATOM 2806 C CA . PHE A 1 358 ? 6.833 3.688 -0.927 1.00 90.62 358 PHE A CA 1
ATOM 2807 C C . PHE A 1 358 ? 5.437 3.296 -0.461 1.00 90.62 358 PHE A C 1
ATOM 2809 O O . PHE A 1 358 ? 4.715 2.587 -1.158 1.00 90.62 358 PHE A O 1
ATOM 2816 N N . THR A 1 359 ? 5.056 3.761 0.720 1.00 91.56 359 THR A N 1
ATOM 2817 C CA . THR A 1 359 ? 3.726 3.539 1.298 1.00 91.56 359 THR A CA 1
ATOM 2818 C C . THR A 1 359 ? 3.277 4.799 2.006 1.00 91.56 359 THR A C 1
ATOM 2820 O O . THR A 1 359 ? 4.102 5.611 2.424 1.00 91.56 359 THR A O 1
ATOM 2823 N N . PHE A 1 360 ? 1.975 4.974 2.171 1.00 92.75 360 PHE A N 1
ATOM 2824 C CA . PHE A 1 360 ? 1.441 6.092 2.935 1.00 92.75 360 PHE A CA 1
ATOM 2825 C C . PHE A 1 360 ? 0.927 5.620 4.279 1.00 92.75 360 PHE A C 1
ATOM 2827 O O . PHE A 1 360 ? 0.504 4.478 4.441 1.00 92.75 360 PHE A O 1
ATOM 2834 N N . ALA A 1 361 ? 0.972 6.515 5.251 1.00 92.19 361 ALA A N 1
ATOM 2835 C CA . ALA A 1 361 ? 0.516 6.246 6.591 1.00 92.19 361 ALA A CA 1
ATOM 2836 C C . ALA A 1 361 ? -0.257 7.430 7.162 1.00 92.19 361 ALA A C 1
ATOM 2838 O O . ALA A 1 361 ? -0.020 8.596 6.834 1.00 92.19 361 ALA A O 1
ATOM 2839 N N . VAL A 1 362 ? -1.201 7.086 8.029 1.00 92.69 362 VAL A N 1
ATOM 2840 C CA . VAL A 1 362 ? -2.020 8.007 8.800 1.00 92.69 362 VAL A CA 1
ATOM 2841 C C . VAL A 1 362 ? -1.624 7.874 10.259 1.00 92.69 362 VAL A C 1
ATOM 2843 O O . VAL A 1 362 ? -1.580 6.766 10.793 1.00 92.69 362 VAL A O 1
ATOM 2846 N N . ASN A 1 363 ? -1.367 9.008 10.904 1.00 93.81 363 ASN A N 1
ATOM 2847 C CA . ASN A 1 363 ? -1.202 9.096 12.349 1.00 93.81 363 ASN A CA 1
ATOM 2848 C C . ASN A 1 363 ? -2.254 10.040 12.927 1.00 93.81 363 ASN A C 1
ATOM 2850 O O . ASN A 1 363 ? -2.242 11.243 12.656 1.00 93.81 363 ASN A O 1
ATOM 2854 N N . ASN A 1 364 ? -3.143 9.493 13.746 1.00 94.69 364 ASN A N 1
ATOM 2855 C CA . ASN A 1 364 ? -4.077 10.249 14.552 1.00 94.69 364 ASN A CA 1
ATOM 2856 C C . ASN A 1 364 ? -3.584 10.335 16.002 1.00 94.69 364 ASN A C 1
ATOM 2858 O O . ASN A 1 364 ? -3.764 9.422 16.812 1.00 94.69 364 ASN A O 1
ATOM 2862 N N . THR A 1 365 ? -3.023 11.489 16.356 1.00 94.19 365 THR A N 1
ATOM 2863 C CA . THR A 1 365 ? -2.465 11.733 17.692 1.00 94.19 365 THR A CA 1
ATOM 2864 C C . THR A 1 365 ? -3.524 11.807 18.795 1.00 94.19 365 THR A C 1
ATOM 2866 O O . THR A 1 365 ? -3.176 11.677 19.970 1.00 94.19 365 THR A O 1
ATOM 2869 N N . ALA A 1 366 ? -4.813 11.942 18.454 1.00 94.56 366 ALA A N 1
ATOM 2870 C CA . ALA A 1 366 ? -5.908 11.852 19.418 1.00 94.56 366 ALA A CA 1
ATOM 2871 C C . ALA A 1 366 ? -6.147 10.409 19.889 1.00 94.56 366 ALA A C 1
ATOM 2873 O O . ALA A 1 366 ? -6.701 10.206 20.968 1.00 94.56 366 ALA A O 1
ATOM 2874 N N . THR A 1 367 ? -5.712 9.405 19.117 1.00 93.38 367 THR A N 1
ATOM 2875 C CA . THR A 1 367 ? -5.889 7.972 19.406 1.00 93.38 367 THR A CA 1
ATOM 2876 C C . THR A 1 367 ? -4.558 7.207 19.325 1.00 93.38 367 THR A C 1
ATOM 2878 O O . THR A 1 367 ? -4.410 6.278 18.537 1.00 93.38 367 THR A O 1
ATOM 2881 N N . PRO A 1 368 ? -3.570 7.511 20.187 1.00 89.06 368 PRO A N 1
ATOM 2882 C CA . PRO A 1 368 ? -2.169 7.100 20.020 1.00 89.06 368 PRO A CA 1
ATOM 2883 C C . PRO A 1 368 ? -1.881 5.595 20.174 1.00 89.06 368 PRO A C 1
ATOM 2885 O O . PRO A 1 368 ? -0.720 5.207 20.170 1.00 89.06 368 PRO A O 1
ATOM 2888 N N . GLN A 1 369 ? -2.888 4.743 20.378 1.00 89.62 369 GLN A N 1
ATOM 2889 C CA . GLN A 1 369 ? -2.727 3.282 20.421 1.00 89.62 369 GLN A CA 1
ATOM 2890 C C . GLN A 1 369 ? -3.153 2.596 19.114 1.00 89.62 369 GLN A C 1
ATOM 2892 O O . GLN A 1 369 ? -2.589 1.575 18.725 1.00 89.62 369 GLN A O 1
ATOM 2897 N N . SER A 1 370 ? -4.177 3.141 18.459 1.00 91.56 370 SER A N 1
ATOM 2898 C CA . SER A 1 370 ? -4.905 2.504 17.352 1.00 91.56 370 SER A CA 1
ATOM 2899 C C . SER A 1 370 ? -5.104 3.423 16.150 1.00 91.56 370 SER A C 1
ATOM 2901 O O . SER A 1 370 ? -5.483 2.953 15.086 1.00 91.56 370 SER A O 1
ATOM 2903 N N . GLY A 1 371 ? -4.832 4.719 16.294 1.00 91.69 371 GLY A N 1
ATOM 2904 C CA . GLY A 1 371 ? -4.922 5.742 15.255 1.00 91.69 371 GLY A CA 1
ATOM 2905 C C . GLY A 1 371 ? -3.784 5.701 14.239 1.00 91.69 371 GLY A C 1
ATOM 2906 O O . GLY A 1 371 ? -3.493 6.724 13.628 1.00 91.69 371 GLY A O 1
ATOM 2907 N N . TYR A 1 372 ? -3.130 4.551 14.085 1.00 91.31 372 TYR A N 1
ATOM 2908 C CA . TYR A 1 372 ? -2.099 4.323 13.084 1.00 91.31 372 TYR A CA 1
ATOM 2909 C C . TYR A 1 372 ? -2.649 3.405 12.010 1.00 91.31 372 TYR A C 1
ATOM 2911 O O . TYR A 1 372 ? -3.263 2.380 12.308 1.00 91.31 372 TYR A O 1
ATOM 2919 N N . TYR A 1 373 ? -2.402 3.775 10.765 1.00 90.31 373 TYR A N 1
ATOM 2920 C CA . TYR A 1 373 ? -2.761 2.969 9.615 1.00 90.31 373 TYR A CA 1
ATOM 2921 C C . TYR A 1 373 ? -1.757 3.204 8.502 1.00 90.31 373 TYR A C 1
ATOM 2923 O O . TYR A 1 373 ? -1.249 4.312 8.354 1.00 90.31 373 TYR A O 1
ATOM 2931 N N . GLN A 1 374 ? -1.474 2.169 7.728 1.00 90.00 374 GLN A N 1
ATOM 2932 C CA . GLN A 1 374 ? -0.530 2.225 6.630 1.00 90.00 374 GLN A CA 1
ATOM 2933 C C . GLN A 1 374 ? -1.113 1.479 5.443 1.00 90.00 374 GLN A C 1
ATOM 2935 O O . GLN A 1 374 ? -1.665 0.401 5.623 1.00 90.00 374 GLN A O 1
ATOM 2940 N N . PHE A 1 375 ? -0.958 2.048 4.254 1.00 88.56 375 PHE A N 1
ATOM 2941 C CA . PHE A 1 375 ? -1.526 1.526 3.023 1.00 88.56 375 PHE A CA 1
ATOM 2942 C C . PHE A 1 375 ? -0.531 1.608 1.866 1.00 88.56 375 PHE A C 1
ATOM 2944 O O . PHE A 1 375 ? 0.340 2.489 1.820 1.00 88.56 375 PHE A O 1
ATOM 2951 N N . ALA A 1 376 ? -0.653 0.661 0.936 1.00 86.38 376 ALA A N 1
ATOM 2952 C CA . ALA A 1 376 ? 0.154 0.629 -0.271 1.00 86.38 376 ALA A CA 1
ATOM 2953 C C . ALA A 1 376 ? -0.208 1.772 -1.232 1.00 86.38 376 ALA A C 1
ATOM 2955 O O . ALA A 1 376 ? -1.292 2.357 -1.178 1.00 86.38 376 ALA A O 1
ATOM 2956 N N . THR A 1 377 ? 0.716 2.096 -2.135 1.00 86.25 377 THR A N 1
ATOM 2957 C CA . THR A 1 377 ? 0.419 2.949 -3.289 1.00 86.25 377 THR A CA 1
ATOM 2958 C C . THR A 1 377 ? -0.358 2.152 -4.332 1.00 86.25 377 THR A C 1
ATOM 2960 O O . THR A 1 377 ? -0.196 0.940 -4.451 1.00 86.25 377 THR A O 1
ATOM 2963 N N . ASN A 1 378 ? -1.189 2.832 -5.122 1.00 78.44 378 ASN A N 1
ATOM 2964 C CA . ASN A 1 378 ? -1.846 2.218 -6.283 1.00 78.44 378 ASN A CA 1
ATOM 2965 C C . ASN A 1 378 ? -1.003 2.343 -7.568 1.00 78.44 378 ASN A C 1
ATOM 2967 O O . ASN A 1 378 ? -1.431 1.924 -8.645 1.00 78.44 378 ASN A O 1
ATOM 2971 N N . MET A 1 379 ? 0.174 2.960 -7.440 1.00 82.31 379 MET A N 1
ATOM 2972 C CA . MET A 1 379 ? 1.144 3.203 -8.492 1.00 82.31 379 MET A CA 1
ATOM 2973 C C . MET A 1 379 ? 2.469 2.521 -8.151 1.00 82.31 379 MET A C 1
ATOM 2975 O O . MET A 1 379 ? 3.055 2.792 -7.099 1.00 82.31 379 MET A O 1
ATOM 2979 N N . ASP A 1 380 ? 2.941 1.685 -9.072 1.00 80.31 380 ASP A N 1
ATOM 2980 C CA . ASP A 1 380 ? 4.293 1.129 -9.075 1.00 80.31 380 ASP A CA 1
ATOM 2981 C C . ASP A 1 380 ? 5.226 2.095 -9.847 1.00 80.31 380 ASP A C 1
ATOM 2983 O O . ASP A 1 380 ? 4.845 2.643 -10.889 1.00 80.31 380 ASP A O 1
ATOM 2987 N N . ILE A 1 381 ? 6.443 2.334 -9.344 1.00 85.38 381 ILE A N 1
ATOM 2988 C CA . ILE A 1 381 ? 7.438 3.190 -10.012 1.00 85.38 381 ILE A CA 1
ATOM 2989 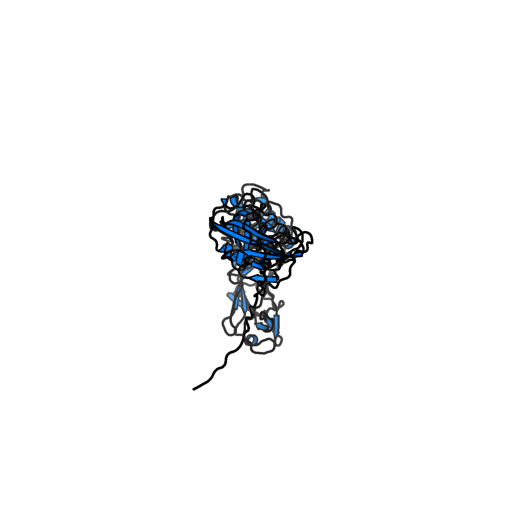C C . ILE A 1 381 ? 8.775 2.475 -10.121 1.00 85.38 381 ILE A C 1
ATOM 2991 O O . ILE A 1 381 ? 9.375 2.102 -9.112 1.00 85.38 381 ILE A O 1
ATOM 2995 N N . ASP A 1 382 ? 9.298 2.441 -11.341 1.00 86.94 382 ASP A N 1
ATOM 2996 C CA . ASP A 1 382 ? 10.647 1.976 -11.633 1.00 86.94 382 ASP A CA 1
ATOM 2997 C C . ASP A 1 382 ? 11.562 3.174 -11.906 1.00 86.94 382 ASP A C 1
ATOM 2999 O O . ASP A 1 382 ? 11.359 3.934 -12.854 1.00 86.94 382 ASP A O 1
ATOM 3003 N N . ILE A 1 383 ? 12.575 3.353 -11.059 1.00 87.94 383 ILE A N 1
ATOM 3004 C CA . ILE A 1 383 ? 13.605 4.383 -11.202 1.00 87.94 383 ILE A CA 1
ATOM 3005 C C . ILE A 1 383 ? 14.851 3.717 -11.773 1.00 87.94 383 ILE A C 1
ATOM 3007 O O . ILE A 1 383 ? 15.464 2.870 -11.121 1.00 87.94 383 ILE A O 1
ATOM 3011 N N . ILE A 1 384 ? 15.218 4.103 -12.993 1.00 87.75 384 ILE A N 1
ATOM 3012 C CA . ILE A 1 384 ? 16.187 3.379 -13.818 1.00 87.75 384 ILE A CA 1
ATOM 3013 C C . ILE A 1 384 ? 17.335 4.317 -14.204 1.00 87.75 384 ILE A C 1
ATOM 3015 O O . ILE A 1 384 ? 17.075 5.425 -14.679 1.00 87.75 384 ILE A O 1
ATOM 3019 N N . PRO A 1 385 ? 18.609 3.915 -14.046 1.00 87.19 385 PRO A N 1
ATOM 3020 C CA . PRO A 1 385 ? 19.732 4.678 -14.577 1.00 87.19 385 PRO A CA 1
ATOM 3021 C C . PRO A 1 385 ? 19.599 4.865 -16.089 1.00 87.19 385 PRO A C 1
ATOM 3023 O O . PRO A 1 385 ? 19.324 3.918 -16.822 1.00 87.19 385 PRO A O 1
ATOM 3026 N N . ARG A 1 386 ? 19.812 6.088 -16.565 1.00 85.88 386 ARG A N 1
ATOM 3027 C CA . ARG A 1 386 ? 19.613 6.444 -17.969 1.00 85.88 386 ARG A CA 1
ATOM 3028 C C . ARG A 1 386 ? 20.826 6.093 -18.831 1.00 85.88 386 ARG A C 1
ATOM 3030 O O . ARG A 1 386 ? 20.661 5.723 -19.983 1.00 85.88 386 ARG A O 1
ATOM 3037 N N . GLU A 1 387 ? 22.051 6.210 -18.317 1.00 84.19 387 GLU A N 1
ATOM 3038 C CA . GLU A 1 387 ? 23.244 6.046 -19.155 1.00 84.19 387 GLU A CA 1
ATOM 3039 C C . GLU A 1 387 ? 23.531 4.602 -19.595 1.00 84.19 387 GLU A C 1
ATOM 3041 O O . GLU A 1 387 ? 24.216 4.424 -20.594 1.00 84.19 387 GLU A O 1
ATOM 3046 N N . TYR A 1 388 ? 23.016 3.589 -18.898 1.00 85.69 388 TYR A N 1
ATOM 3047 C CA . TYR A 1 388 ? 23.126 2.171 -19.274 1.00 85.69 388 TYR A CA 1
ATOM 3048 C C . TYR A 1 388 ? 21.985 1.404 -18.605 1.00 85.69 388 TYR A C 1
ATOM 3050 O O . TYR A 1 388 ? 22.183 0.731 -17.590 1.00 85.69 388 TYR A O 1
ATOM 3058 N N . GLY A 1 389 ? 20.770 1.604 -19.105 1.00 87.69 389 GLY A N 1
ATOM 3059 C CA . GLY A 1 389 ? 19.559 1.098 -18.469 1.00 87.69 389 GLY A CA 1
ATOM 3060 C C . GLY A 1 389 ? 18.798 0.118 -19.348 1.00 87.69 389 GLY A C 1
ATOM 3061 O O . GLY A 1 389 ? 18.803 0.230 -20.573 1.00 87.69 389 GLY A O 1
ATOM 3062 N N . ILE A 1 390 ? 18.118 -0.830 -18.711 1.00 91.19 390 ILE A N 1
ATOM 3063 C CA . ILE A 1 390 ? 17.196 -1.774 -19.343 1.00 91.19 390 ILE A CA 1
ATOM 3064 C C . ILE A 1 390 ? 15.926 -1.845 -18.498 1.00 91.19 390 ILE A C 1
ATOM 3066 O O . ILE A 1 390 ? 15.991 -1.818 -17.269 1.00 91.19 390 ILE A O 1
ATOM 3070 N N . SER A 1 391 ? 14.779 -1.920 -19.159 1.00 90.31 391 SER A N 1
ATOM 3071 C CA . SER A 1 391 ? 13.480 -2.117 -18.534 1.00 90.31 391 SER A CA 1
ATOM 3072 C C . SER A 1 391 ? 12.643 -3.097 -19.344 1.00 90.31 391 SER A C 1
ATOM 3074 O O . SER A 1 391 ? 12.785 -3.209 -20.566 1.00 90.31 391 SER A O 1
ATOM 3076 N N . ILE A 1 392 ? 11.757 -3.807 -18.654 1.00 90.00 392 ILE A N 1
ATOM 3077 C CA . ILE A 1 392 ? 10.702 -4.614 -19.253 1.00 90.00 392 ILE A CA 1
ATOM 3078 C C . ILE A 1 392 ? 9.396 -4.285 -18.541 1.00 90.00 392 ILE A C 1
ATOM 3080 O O . ILE A 1 392 ? 9.311 -4.315 -17.316 1.00 90.00 392 ILE A O 1
ATOM 3084 N N . ARG A 1 393 ? 8.357 -3.978 -19.316 1.00 86.56 393 ARG A N 1
ATOM 3085 C CA . ARG A 1 393 ? 7.025 -3.673 -18.787 1.00 86.56 393 ARG A CA 1
ATOM 3086 C C . ARG A 1 393 ? 5.947 -4.318 -19.627 1.00 86.56 393 ARG A C 1
ATOM 3088 O O . ARG A 1 393 ? 6.125 -4.495 -20.827 1.00 86.56 393 ARG A O 1
ATOM 3095 N N . HIS A 1 394 ? 4.794 -4.601 -19.031 1.00 85.19 394 HIS A N 1
ATOM 3096 C CA . HIS A 1 394 ? 3.632 -5.003 -19.816 1.00 85.19 394 HIS A CA 1
ATOM 3097 C C . HIS A 1 394 ? 3.234 -3.888 -20.791 1.00 85.19 394 HIS A C 1
ATOM 3099 O O . HIS A 1 394 ? 3.247 -2.699 -20.448 1.00 85.19 394 HIS A O 1
ATOM 3105 N N . GLN A 1 395 ? 2.849 -4.274 -22.006 1.00 84.00 395 GLN A N 1
ATOM 3106 C CA . GLN A 1 395 ? 2.291 -3.338 -22.978 1.00 84.00 395 GLN A CA 1
ATOM 3107 C C . GLN A 1 395 ? 0.963 -2.755 -22.470 1.00 84.00 395 GLN A C 1
ATOM 3109 O O . GLN A 1 395 ? 0.711 -1.561 -22.623 1.00 84.00 395 GLN A O 1
ATOM 3114 N N . ASN A 1 396 ? 0.162 -3.583 -21.795 1.00 76.44 396 ASN A N 1
ATOM 3115 C CA . ASN A 1 396 ? -1.047 -3.197 -21.079 1.00 76.44 396 ASN A CA 1
ATOM 3116 C C . ASN A 1 396 ? -0.898 -3.560 -19.596 1.00 76.44 396 ASN A C 1
ATOM 3118 O O . ASN A 1 396 ? -0.808 -4.733 -19.237 1.00 76.44 396 ASN A O 1
ATOM 3122 N N . GLN A 1 397 ? -0.884 -2.556 -18.719 1.00 63.88 397 GLN A N 1
ATOM 3123 C CA . GLN A 1 397 ? -0.618 -2.745 -17.285 1.00 63.88 397 GLN A CA 1
ATOM 3124 C C . GLN A 1 397 ? -1.680 -3.595 -16.568 1.00 63.88 397 GLN A C 1
ATOM 3126 O O . GLN A 1 397 ? -1.395 -4.175 -15.520 1.00 63.88 397 GLN A O 1
ATOM 3131 N N . ASN A 1 398 ? -2.871 -3.738 -17.159 1.00 65.06 398 ASN A N 1
ATOM 3132 C CA . ASN A 1 398 ? -3.938 -4.590 -16.635 1.00 65.06 398 ASN A CA 1
ATOM 3133 C C . ASN A 1 398 ? -3.744 -6.088 -16.951 1.00 65.06 398 ASN A C 1
ATOM 3135 O O . ASN A 1 398 ? -4.492 -6.914 -16.437 1.00 65.06 398 ASN A O 1
ATOM 3139 N N . GLU A 1 399 ? -2.740 -6.465 -17.752 1.00 71.50 399 GLU A N 1
ATOM 3140 C CA . GLU A 1 399 ? -2.534 -7.839 -18.247 1.00 71.50 399 GLU A CA 1
ATOM 3141 C C . GLU A 1 399 ? -1.564 -8.687 -17.411 1.00 71.50 399 GLU A C 1
ATOM 3143 O O . GLU A 1 399 ? -0.992 -9.658 -17.901 1.00 71.50 399 GLU A O 1
ATOM 3148 N N . ARG A 1 400 ? -1.385 -8.357 -16.130 1.00 73.88 400 ARG A N 1
ATOM 3149 C CA . ARG A 1 400 ? -0.495 -9.103 -15.217 1.00 73.88 400 ARG A CA 1
ATOM 3150 C C . ARG A 1 400 ? -1.018 -10.491 -14.844 1.00 73.88 400 ARG A C 1
ATOM 3152 O O . ARG A 1 400 ? -0.255 -11.335 -14.393 1.00 73.88 400 ARG A O 1
ATOM 3159 N N . VAL A 1 401 ? -2.316 -10.729 -15.024 1.00 85.62 401 VAL A N 1
ATOM 3160 C CA . VAL A 1 401 ? -2.956 -12.030 -14.810 1.00 85.62 401 VAL A CA 1
ATOM 3161 C C . VAL A 1 401 ? -3.772 -12.359 -16.049 1.00 85.62 401 VAL A C 1
ATOM 3163 O O . VAL A 1 401 ? -4.587 -11.548 -16.487 1.00 85.62 401 VAL A O 1
ATOM 3166 N N . LYS A 1 402 ? -3.572 -13.558 -16.597 1.00 90.06 402 LYS A N 1
ATOM 3167 C CA . LYS A 1 402 ? -4.403 -14.108 -17.669 1.00 90.06 402 LYS A CA 1
ATOM 3168 C C . LYS A 1 402 ? -4.924 -15.481 -17.269 1.00 90.06 402 LYS A C 1
ATOM 3170 O O . LYS A 1 402 ? -4.310 -16.196 -16.481 1.00 90.06 402 LYS A O 1
ATOM 3175 N N . THR A 1 403 ? -6.082 -15.832 -17.806 1.00 91.88 403 THR A N 1
ATOM 3176 C CA . THR A 1 403 ? -6.724 -17.130 -17.604 1.00 91.88 403 THR A CA 1
ATOM 3177 C C . THR A 1 403 ? -7.102 -17.680 -18.968 1.00 91.88 403 THR A C 1
ATOM 3179 O O . THR A 1 403 ? -7.526 -16.928 -19.841 1.00 91.88 403 THR A O 1
ATOM 3182 N N . GLY A 1 404 ? -6.935 -18.983 -19.145 1.00 91.88 404 GLY A N 1
ATOM 3183 C CA . GLY A 1 404 ? -7.281 -19.691 -20.369 1.00 91.88 404 GLY A CA 1
ATOM 3184 C C . GLY A 1 404 ? -7.668 -21.126 -20.049 1.00 91.88 404 GLY A C 1
ATOM 3185 O O . GLY A 1 404 ? -7.588 -21.561 -18.897 1.00 91.88 404 GLY A O 1
ATOM 3186 N N . LYS A 1 405 ? -8.092 -21.860 -21.074 1.00 94.12 405 LYS A N 1
ATOM 3187 C CA . LYS A 1 405 ? -8.564 -23.237 -20.950 1.00 94.12 405 LYS A CA 1
ATOM 3188 C C . LYS A 1 405 ? -7.768 -24.151 -21.871 1.00 94.12 405 LYS A C 1
ATOM 3190 O O . LYS A 1 405 ? -7.499 -23.806 -23.017 1.00 94.12 405 LYS A O 1
ATOM 3195 N N . ILE A 1 406 ? -7.381 -25.318 -21.358 1.00 93.88 406 ILE A N 1
ATOM 3196 C CA . ILE A 1 406 ? -6.667 -26.322 -22.150 1.00 93.88 406 ILE A CA 1
ATOM 3197 C C . ILE A 1 406 ? -7.526 -26.756 -23.342 1.00 93.88 406 ILE A C 1
ATOM 3199 O O . ILE A 1 406 ? -8.721 -27.019 -23.197 1.00 93.88 406 ILE A O 1
ATOM 3203 N N . GLY A 1 407 ? -6.896 -26.831 -24.511 1.00 89.75 407 GLY A N 1
ATOM 3204 C CA . GLY A 1 407 ? -7.517 -27.127 -25.799 1.00 89.75 407 GLY A CA 1
ATOM 3205 C C . GLY A 1 407 ? -8.050 -25.903 -26.549 1.00 89.75 407 GLY A C 1
ATOM 3206 O O . GLY A 1 407 ? -8.550 -26.074 -27.659 1.00 89.75 407 GLY A O 1
ATOM 3207 N N . GLU A 1 408 ? -7.953 -24.700 -25.977 1.00 93.38 408 GLU A N 1
ATOM 3208 C CA . GLU A 1 408 ? -8.436 -23.452 -26.586 1.00 93.38 408 GLU A CA 1
ATOM 3209 C C . GLU A 1 408 ? -7.274 -22.543 -27.037 1.00 93.38 408 GLU A C 1
ATOM 3211 O O . GLU A 1 408 ? -6.187 -23.031 -27.358 1.00 93.38 408 GLU A O 1
ATOM 3216 N N . GLU A 1 409 ? -7.524 -21.235 -27.143 1.00 93.12 409 GLU A N 1
ATOM 3217 C CA . GLU A 1 409 ? -6.549 -20.244 -27.604 1.00 93.12 409 GLU A CA 1
ATOM 3218 C C . GLU A 1 409 ? -5.381 -20.057 -26.629 1.00 93.12 409 GLU A C 1
ATOM 3220 O O . GLU A 1 409 ? -5.503 -20.225 -25.413 1.00 93.12 409 GLU A O 1
ATOM 3225 N N . ASP A 1 410 ? -4.240 -19.667 -27.191 1.00 95.25 410 ASP A N 1
ATOM 3226 C CA . ASP A 1 410 ? -3.009 -19.435 -26.449 1.00 95.25 410 ASP A CA 1
ATOM 3227 C C . ASP A 1 410 ? -3.142 -18.267 -25.468 1.00 95.25 410 ASP A C 1
ATOM 3229 O O . ASP A 1 410 ? -3.663 -17.197 -25.790 1.00 95.25 410 ASP A O 1
ATOM 3233 N N . ILE A 1 411 ? -2.547 -18.423 -24.288 1.00 94.50 411 ILE A N 1
ATOM 3234 C CA . ILE A 1 411 ? -2.346 -17.297 -23.378 1.00 94.50 411 ILE A CA 1
ATOM 3235 C C . ILE A 1 411 ? -1.067 -16.583 -23.806 1.00 94.50 411 ILE A C 1
ATOM 3237 O O . ILE A 1 411 ? 0.005 -17.181 -23.803 1.00 94.50 411 ILE A O 1
ATOM 3241 N N . THR A 1 412 ? -1.157 -15.296 -24.140 1.00 94.69 412 THR A N 1
ATOM 3242 C CA . THR A 1 412 ? 0.018 -14.481 -24.487 1.00 94.69 412 THR A CA 1
ATOM 3243 C C . THR A 1 412 ? 0.126 -13.278 -23.567 1.00 94.69 412 THR A C 1
ATOM 3245 O O . THR A 1 412 ? -0.842 -12.538 -23.430 1.00 94.69 412 THR A O 1
ATOM 3248 N N . PHE A 1 413 ? 1.286 -13.058 -22.959 1.00 94.75 413 PHE A N 1
ATOM 3249 C CA . PHE A 1 413 ? 1.639 -11.826 -22.259 1.00 94.75 413 PHE A CA 1
ATOM 3250 C C . PHE A 1 413 ? 2.511 -10.969 -23.172 1.00 94.75 413 PHE A C 1
ATOM 3252 O O . PHE A 1 413 ? 3.512 -11.452 -23.699 1.00 94.75 413 PHE A O 1
ATOM 3259 N N . ASN A 1 414 ? 2.131 -9.706 -23.351 1.00 94.75 414 ASN A N 1
ATOM 3260 C CA . ASN A 1 414 ? 2.830 -8.774 -24.230 1.00 94.75 414 ASN A CA 1
ATOM 3261 C C . ASN A 1 414 ? 3.626 -7.764 -23.403 1.00 94.75 414 ASN A C 1
ATOM 3263 O O . ASN A 1 414 ? 3.087 -7.119 -22.494 1.00 94.75 414 ASN A O 1
ATOM 3267 N N . TYR A 1 415 ? 4.897 -7.600 -23.751 1.00 93.62 415 TYR A N 1
ATOM 3268 C CA . TYR A 1 415 ? 5.839 -6.724 -23.073 1.00 93.62 415 TYR A CA 1
ATOM 3269 C C . TYR A 1 415 ? 6.477 -5.731 -24.040 1.00 93.62 415 TYR A C 1
ATOM 3271 O O . TYR A 1 415 ? 6.638 -5.995 -25.229 1.00 93.62 415 TYR A O 1
ATOM 3279 N N . VAL A 1 416 ? 6.893 -4.594 -23.490 1.00 92.38 416 VAL A N 1
ATOM 3280 C CA . VAL A 1 416 ? 7.789 -3.633 -24.125 1.00 92.38 416 VAL A CA 1
ATOM 3281 C C . VAL A 1 416 ? 9.106 -3.675 -23.366 1.00 92.38 416 VAL A C 1
ATOM 3283 O O . VAL A 1 416 ? 9.137 -3.430 -22.160 1.00 92.38 416 VAL A O 1
ATOM 3286 N N . VAL A 1 417 ? 10.183 -3.982 -24.081 1.00 94.25 417 VAL A N 1
ATOM 3287 C CA . VAL A 1 417 ? 11.555 -3.911 -23.579 1.00 94.25 417 VAL A CA 1
ATOM 3288 C C . VAL A 1 417 ? 12.143 -2.580 -24.014 1.00 94.25 417 VAL A C 1
ATOM 3290 O O . VAL A 1 417 ? 12.105 -2.270 -25.205 1.00 94.25 417 VAL A O 1
ATOM 3293 N N . THR A 1 418 ? 12.689 -1.804 -23.078 1.00 92.19 418 THR A N 1
ATOM 3294 C CA . THR A 1 418 ? 13.325 -0.511 -23.362 1.00 92.19 418 THR A CA 1
ATOM 3295 C C . THR A 1 418 ? 14.753 -0.500 -22.850 1.00 92.19 418 THR A C 1
ATOM 3297 O O . THR A 1 418 ? 14.989 -0.745 -21.675 1.00 92.19 418 THR A O 1
ATOM 3300 N N . GLN A 1 419 ? 15.708 -0.173 -23.712 1.00 91.88 419 GLN A N 1
ATOM 3301 C CA . GLN A 1 419 ? 17.101 0.057 -23.335 1.00 91.88 419 GLN A CA 1
ATOM 3302 C C . GLN A 1 419 ? 17.485 1.521 -23.550 1.00 91.88 419 GLN A C 1
ATOM 3304 O O . GLN A 1 419 ? 16.920 2.196 -24.415 1.00 91.88 419 GLN A O 1
ATOM 3309 N N . SER A 1 420 ? 18.460 2.011 -22.791 1.00 88.69 420 SER A N 1
ATOM 3310 C CA . SER A 1 420 ? 18.995 3.361 -22.957 1.00 88.69 420 SER A CA 1
ATOM 3311 C C . SER A 1 420 ? 20.500 3.427 -22.764 1.00 88.69 420 SER A C 1
ATOM 3313 O O . SER A 1 420 ? 21.069 2.729 -21.923 1.00 88.69 420 SER A O 1
ATOM 3315 N N . ALA A 1 421 ? 21.135 4.276 -23.575 1.00 86.81 421 ALA A N 1
ATOM 3316 C CA . ALA A 1 421 ? 22.526 4.668 -23.414 1.00 86.81 421 ALA A CA 1
ATOM 3317 C C . ALA A 1 421 ? 22.835 6.001 -24.132 1.00 86.81 421 ALA A C 1
ATOM 3319 O O . ALA A 1 421 ? 22.092 6.415 -25.034 1.00 86.81 421 ALA A O 1
ATOM 3320 N N . PRO A 1 422 ? 23.949 6.680 -23.776 1.00 85.06 422 PRO A N 1
ATOM 3321 C CA . PRO A 1 422 ? 24.473 7.809 -24.526 1.00 85.06 422 PRO A CA 1
ATOM 3322 C C . PRO A 1 422 ? 24.711 7.452 -25.991 1.00 85.06 422 PRO A C 1
ATOM 3324 O O . PRO A 1 422 ? 25.108 6.338 -26.330 1.00 85.06 422 PRO A O 1
ATOM 3327 N N . LYS A 1 423 ? 24.563 8.438 -26.875 1.00 81.06 423 LYS A N 1
ATOM 3328 C CA . LYS A 1 423 ? 24.776 8.285 -28.322 1.00 81.06 423 LYS A CA 1
ATOM 3329 C C . LYS A 1 423 ? 26.183 7.790 -28.663 1.00 81.06 423 LYS A C 1
ATOM 3331 O O . LYS A 1 423 ? 26.379 7.105 -29.661 1.00 81.06 423 LYS A O 1
ATOM 3336 N N . THR A 1 424 ? 27.166 8.165 -27.848 1.00 72.50 424 THR A N 1
ATOM 3337 C CA . THR A 1 424 ? 28.580 7.812 -28.027 1.00 72.50 424 THR A CA 1
ATOM 3338 C C . THR A 1 424 ? 28.920 6.397 -27.559 1.00 72.50 424 THR A C 1
ATOM 3340 O O . THR A 1 424 ? 30.081 6.002 -27.632 1.00 72.50 424 THR A O 1
ATOM 3343 N N . THR A 1 425 ? 27.946 5.645 -27.045 1.00 63.81 425 THR A N 1
ATOM 3344 C CA . THR A 1 425 ? 28.160 4.307 -26.502 1.00 63.81 425 THR A CA 1
ATOM 3345 C C . THR A 1 425 ? 28.204 3.246 -27.598 1.00 63.81 425 THR A C 1
ATOM 3347 O O . THR A 1 425 ? 27.228 3.053 -28.331 1.00 63.81 425 THR A O 1
ATOM 3350 N N . GLY A 1 426 ? 29.317 2.506 -27.623 1.00 57.62 426 GLY A N 1
ATOM 3351 C CA . GLY A 1 426 ? 29.511 1.300 -28.429 1.00 57.62 426 GLY A CA 1
ATOM 3352 C C . GLY A 1 426 ? 29.548 1.547 -29.940 1.00 57.62 426 GLY A C 1
ATOM 3353 O O . GLY A 1 426 ? 29.319 2.651 -30.434 1.00 57.62 426 GLY A O 1
ATOM 3354 N N . ALA A 1 427 ? 29.806 0.486 -30.707 1.00 60.88 427 ALA A N 1
ATOM 3355 C CA . ALA A 1 427 ? 29.706 0.528 -32.171 1.00 60.88 427 ALA A CA 1
ATOM 3356 C C . ALA A 1 427 ? 28.247 0.673 -32.659 1.00 60.88 427 ALA A C 1
ATOM 3358 O O . ALA A 1 427 ? 28.007 0.971 -33.828 1.00 60.88 427 ALA A O 1
ATOM 3359 N N . ASN A 1 428 ? 27.276 0.475 -31.759 1.00 67.94 428 ASN A N 1
ATOM 3360 C CA . ASN A 1 428 ? 25.855 0.335 -32.067 1.00 67.94 428 ASN A CA 1
ATOM 3361 C C . ASN A 1 428 ? 25.011 1.598 -31.813 1.00 67.94 428 ASN A C 1
ATOM 3363 O O . ASN A 1 428 ? 23.783 1.524 -31.919 1.00 67.94 428 ASN A O 1
ATOM 3367 N N . GLY A 1 429 ? 25.655 2.739 -31.526 1.00 68.69 429 GLY A N 1
ATOM 3368 C CA . GLY A 1 429 ? 25.033 4.069 -31.527 1.00 68.69 429 GLY A CA 1
ATOM 3369 C C . GLY A 1 429 ? 24.020 4.306 -30.407 1.00 68.69 429 GLY A C 1
ATOM 3370 O O . GLY A 1 429 ? 22.959 4.864 -30.674 1.00 68.69 429 GLY A O 1
ATOM 3371 N N . GLY A 1 430 ? 24.330 3.877 -29.178 1.00 74.69 430 GLY A N 1
ATOM 3372 C CA . GLY A 1 430 ? 23.423 4.008 -28.025 1.00 74.69 430 GLY A CA 1
ATOM 3373 C C . GLY A 1 430 ? 22.552 2.777 -27.736 1.00 74.69 430 GLY A C 1
ATOM 3374 O O . GLY A 1 430 ? 21.638 2.852 -26.918 1.00 74.69 430 GLY A O 1
ATOM 3375 N N . ARG A 1 431 ? 22.852 1.631 -28.360 1.00 86.56 431 ARG A N 1
ATOM 3376 C CA . ARG A 1 431 ? 22.247 0.320 -28.057 1.00 86.56 431 ARG A CA 1
ATOM 3377 C C . ARG A 1 431 ? 23.228 -0.572 -27.300 1.00 86.56 431 ARG A C 1
ATOM 3379 O O . ARG A 1 431 ? 24.438 -0.426 -27.472 1.00 86.56 431 ARG A O 1
ATOM 3386 N N . ALA A 1 432 ? 22.705 -1.489 -26.492 1.00 89.31 432 ALA A N 1
ATOM 3387 C CA . ALA A 1 432 ? 23.487 -2.570 -25.907 1.00 89.31 432 ALA A CA 1
ATOM 3388 C C . ALA A 1 432 ? 24.069 -3.469 -27.002 1.00 89.31 432 ALA A C 1
ATOM 3390 O O . ALA A 1 432 ? 23.495 -3.613 -28.084 1.00 89.31 432 ALA A O 1
ATOM 3391 N N . ASP A 1 433 ? 25.215 -4.073 -26.708 1.00 90.44 433 ASP A N 1
ATOM 3392 C CA . ASP A 1 433 ? 25.891 -4.995 -27.619 1.00 90.44 433 ASP A CA 1
ATOM 3393 C C . ASP A 1 433 ? 25.246 -6.381 -27.603 1.00 90.44 433 ASP A C 1
ATOM 3395 O O . ASP A 1 433 ? 25.320 -7.098 -28.597 1.00 90.44 433 ASP A O 1
ATOM 3399 N N . VAL A 1 434 ? 24.613 -6.746 -26.484 1.00 93.06 434 VAL A N 1
ATOM 3400 C CA . VAL A 1 434 ? 23.859 -7.991 -26.318 1.00 93.06 434 VAL A CA 1
ATOM 3401 C C . VAL A 1 434 ? 22.610 -7.713 -25.489 1.00 93.06 434 VAL A C 1
ATOM 3403 O O . VAL A 1 434 ? 22.709 -7.082 -24.435 1.00 93.06 434 VAL A O 1
ATOM 3406 N N . VAL A 1 435 ? 21.454 -8.213 -25.931 1.00 95.69 435 VAL A N 1
ATOM 3407 C CA . VAL A 1 435 ? 20.206 -8.205 -25.152 1.00 95.69 435 VAL A CA 1
ATOM 3408 C C . VAL A 1 435 ? 19.597 -9.604 -25.147 1.00 95.69 435 VAL A C 1
ATOM 3410 O O . VAL A 1 435 ? 19.348 -10.179 -26.205 1.00 95.69 435 VAL A O 1
ATOM 3413 N N . LYS A 1 436 ? 19.342 -10.154 -23.957 1.00 97.12 436 LYS A N 1
ATOM 3414 C CA . LYS A 1 436 ? 18.779 -11.499 -23.771 1.00 97.12 436 LYS A CA 1
ATOM 3415 C C . LYS A 1 436 ? 17.535 -11.463 -22.901 1.00 97.12 436 LYS A C 1
ATOM 3417 O O . LYS A 1 436 ? 17.476 -10.690 -21.953 1.00 97.12 436 LYS A O 1
ATOM 3422 N N . ALA A 1 437 ? 16.578 -12.334 -23.192 1.00 97.25 437 ALA A N 1
ATOM 3423 C CA . ALA A 1 437 ? 15.386 -12.543 -22.381 1.00 97.25 437 ALA A CA 1
ATOM 3424 C C . ALA A 1 437 ? 15.247 -14.011 -21.966 1.00 97.25 437 ALA A C 1
ATOM 3426 O O . ALA A 1 437 ? 15.627 -14.917 -22.715 1.00 97.25 437 ALA A O 1
ATOM 3427 N N . ARG A 1 438 ? 14.675 -14.257 -20.786 1.00 95.88 438 ARG A N 1
ATOM 3428 C CA . ARG A 1 438 ? 14.350 -15.603 -20.293 1.00 95.88 438 ARG A CA 1
ATOM 3429 C C . ARG A 1 438 ? 13.120 -15.591 -19.395 1.00 95.88 438 ARG A C 1
ATOM 3431 O O . ARG A 1 438 ? 12.765 -14.561 -18.832 1.00 95.88 438 ARG A O 1
ATOM 3438 N N . VAL A 1 439 ? 12.491 -16.754 -19.250 1.00 95.38 439 VAL A N 1
ATOM 3439 C CA . VAL A 1 439 ? 11.366 -16.963 -18.329 1.00 95.38 439 VAL A CA 1
ATOM 3440 C C . VAL A 1 439 ? 11.876 -17.687 -17.093 1.00 95.38 439 VAL A C 1
ATOM 3442 O O . VAL A 1 439 ? 12.536 -18.722 -17.204 1.00 95.38 439 VAL A O 1
ATOM 3445 N N . LEU A 1 440 ? 11.559 -17.144 -15.926 1.00 92.81 440 LEU A N 1
ATOM 3446 C CA . LEU A 1 440 ? 11.845 -17.712 -14.620 1.00 92.81 440 LEU A CA 1
ATOM 3447 C C . LEU A 1 440 ? 10.521 -18.149 -13.996 1.00 92.81 440 LEU A C 1
ATOM 3449 O O . LEU A 1 440 ? 9.589 -17.364 -13.886 1.00 92.81 440 LEU A O 1
ATOM 3453 N N . GLY A 1 441 ? 10.417 -19.406 -13.596 1.00 91.69 441 GLY A N 1
ATOM 3454 C CA . GLY A 1 441 ? 9.208 -19.942 -12.985 1.00 91.69 441 GLY A CA 1
ATOM 3455 C C . GLY A 1 441 ? 9.419 -21.388 -12.580 1.00 91.69 441 GLY A C 1
ATOM 3456 O O . GLY A 1 441 ? 10.434 -21.999 -12.929 1.00 91.69 441 GLY A O 1
ATOM 3457 N N . GLU A 1 442 ? 8.467 -21.944 -11.837 1.00 94.94 442 GLU A N 1
ATOM 3458 C CA . GLU A 1 442 ? 8.523 -23.365 -11.521 1.00 94.94 442 GLU A CA 1
ATOM 3459 C C . GLU A 1 442 ? 8.425 -24.186 -12.814 1.00 94.94 442 GLU A C 1
ATOM 3461 O O . GLU A 1 442 ? 7.597 -23.915 -13.688 1.00 94.94 442 GLU A O 1
ATOM 3466 N N . SER A 1 443 ? 9.297 -25.183 -12.954 1.00 94.88 443 SER A N 1
ATOM 3467 C CA . SER A 1 443 ? 9.357 -26.028 -14.140 1.00 94.88 443 SER A CA 1
ATOM 3468 C C . SER A 1 443 ? 9.439 -27.503 -13.775 1.00 94.88 443 SER A C 1
ATOM 3470 O O . SER A 1 443 ? 9.857 -27.888 -12.685 1.00 94.88 443 SER A O 1
ATOM 3472 N N . THR A 1 444 ? 9.025 -28.343 -14.715 1.00 95.19 444 THR A N 1
ATOM 3473 C CA . THR A 1 444 ? 9.116 -29.799 -14.631 1.00 95.19 444 THR A CA 1
ATOM 3474 C C . THR A 1 444 ? 9.707 -30.359 -15.917 1.00 95.19 444 THR A C 1
ATOM 3476 O O . THR A 1 444 ? 9.773 -29.672 -16.935 1.00 95.19 444 THR A O 1
ATOM 3479 N N . THR A 1 445 ? 10.154 -31.612 -15.885 1.00 94.19 445 THR A N 1
ATOM 3480 C CA . THR A 1 445 ? 10.678 -32.303 -17.065 1.00 94.19 445 THR A CA 1
ATOM 3481 C C . THR A 1 445 ? 9.781 -33.472 -17.427 1.00 94.19 445 THR A C 1
ATOM 3483 O O . THR A 1 445 ? 9.629 -34.411 -16.652 1.00 94.19 445 THR A O 1
ATOM 3486 N N . VAL A 1 446 ? 9.248 -33.459 -18.647 1.00 92.44 446 VAL A N 1
ATOM 3487 C CA . VAL A 1 446 ? 8.458 -34.563 -19.200 1.00 92.44 446 VAL A CA 1
ATOM 3488 C C . VAL A 1 446 ? 9.166 -35.083 -20.441 1.00 92.44 446 VAL A C 1
ATOM 3490 O O . VAL A 1 446 ? 9.373 -34.356 -21.411 1.00 92.44 446 VAL A O 1
ATOM 3493 N N . ARG A 1 447 ? 9.568 -36.361 -20.404 1.00 88.88 447 ARG A N 1
ATOM 3494 C CA . ARG A 1 447 ? 10.282 -37.044 -21.503 1.00 88.88 447 ARG A CA 1
ATOM 3495 C C . ARG A 1 447 ? 11.532 -36.287 -21.988 1.00 88.88 447 ARG A C 1
ATOM 3497 O O . ARG A 1 447 ? 11.815 -36.254 -23.180 1.00 88.88 447 ARG A O 1
ATOM 3504 N N . GLY A 1 448 ? 12.271 -35.682 -21.056 1.00 88.31 448 GLY A N 1
ATOM 3505 C CA . GLY A 1 448 ? 13.518 -34.958 -21.333 1.00 88.31 448 GLY A CA 1
ATOM 3506 C C . GLY A 1 448 ? 13.350 -33.498 -21.767 1.00 88.31 448 GLY A C 1
ATOM 3507 O O . GLY A 1 448 ? 14.354 -32.801 -21.875 1.00 88.31 448 GLY A O 1
ATOM 3508 N N . ASN A 1 449 ? 12.118 -33.014 -21.958 1.00 91.75 449 ASN A N 1
ATOM 3509 C CA . ASN A 1 449 ? 11.834 -31.609 -22.261 1.00 91.75 449 ASN A CA 1
ATOM 3510 C C . ASN A 1 449 ? 11.341 -30.881 -21.006 1.00 91.75 449 ASN A C 1
ATOM 3512 O O . ASN A 1 449 ? 10.552 -31.435 -20.241 1.00 91.75 449 ASN A O 1
ATOM 3516 N N . SER A 1 450 ? 11.798 -29.645 -20.809 1.00 95.00 450 SER A N 1
ATOM 3517 C CA . SER A 1 450 ? 11.374 -28.785 -19.697 1.00 95.00 450 SER A CA 1
ATOM 3518 C C . SER A 1 450 ? 10.072 -28.057 -20.038 1.00 95.00 450 SER A C 1
ATOM 3520 O O . SER A 1 450 ? 9.917 -27.622 -21.176 1.00 95.00 450 SER A O 1
ATOM 3522 N N . TYR A 1 451 ? 9.153 -27.931 -19.083 1.00 96.69 451 TYR A N 1
ATOM 3523 C CA . TYR A 1 451 ? 7.864 -27.240 -19.204 1.00 96.69 451 TYR A CA 1
ATOM 3524 C C . TYR A 1 451 ? 7.605 -26.399 -17.957 1.00 96.69 451 TYR A C 1
ATOM 3526 O O . TYR A 1 451 ? 8.053 -26.763 -16.871 1.00 96.69 451 TYR A O 1
ATOM 3534 N N . CYS A 1 452 ? 6.815 -25.337 -18.089 1.00 97.06 452 CYS A N 1
ATOM 3535 C CA . CYS A 1 452 ? 6.320 -24.587 -16.940 1.00 97.06 452 CYS A CA 1
ATOM 3536 C C . CYS A 1 452 ? 5.345 -25.456 -16.141 1.00 97.06 452 CYS A C 1
ATOM 3538 O O . CYS A 1 452 ? 4.494 -26.128 -16.727 1.00 97.06 452 CYS A O 1
ATOM 3540 N N . LEU A 1 453 ? 5.461 -25.456 -14.816 1.00 97.06 453 LEU A N 1
ATOM 3541 C CA . LEU A 1 453 ? 4.628 -26.275 -13.944 1.00 97.06 453 LEU A CA 1
ATOM 3542 C C . LEU A 1 453 ? 3.471 -25.453 -13.375 1.00 97.06 453 LEU A C 1
ATOM 3544 O O . LEU A 1 453 ? 3.682 -24.479 -12.659 1.00 97.06 453 LEU A O 1
ATOM 3548 N N . PHE A 1 454 ? 2.245 -25.875 -13.670 1.00 96.88 454 PHE A N 1
ATOM 3549 C CA . PHE A 1 454 ? 1.028 -25.290 -13.117 1.00 96.88 454 PHE A CA 1
ATOM 3550 C C . PHE A 1 454 ? 0.445 -26.219 -12.054 1.00 96.88 454 PHE A C 1
ATOM 3552 O O . PHE A 1 454 ? 0.374 -27.433 -12.262 1.00 96.88 454 PHE A O 1
ATOM 3559 N N . LYS A 1 455 ? 0.001 -25.648 -10.929 1.00 97.12 455 LYS A N 1
ATOM 3560 C CA . LYS A 1 455 ? -0.488 -26.406 -9.771 1.00 97.12 455 LYS A CA 1
ATOM 3561 C C . LYS A 1 455 ? -1.890 -26.009 -9.335 1.00 97.12 455 LYS A C 1
ATOM 3563 O O . LYS A 1 455 ? -2.257 -24.835 -9.405 1.00 97.12 455 LYS A O 1
ATOM 3568 N N . SER A 1 456 ? -2.677 -26.968 -8.855 1.00 95.50 456 SER A N 1
ATOM 3569 C CA . SER A 1 456 ? -3.906 -26.665 -8.112 1.00 95.50 456 SER A CA 1
ATOM 3570 C C . SER A 1 456 ? -3.586 -26.079 -6.732 1.00 95.50 456 SER A C 1
ATOM 3572 O O . SER A 1 456 ? -2.462 -26.172 -6.246 1.00 95.50 456 SER A O 1
ATOM 3574 N N . LYS A 1 457 ? -4.582 -25.472 -6.074 1.00 91.00 457 LYS A N 1
ATOM 3575 C CA . LYS A 1 457 ? -4.414 -24.839 -4.749 1.00 91.00 457 LYS A CA 1
ATOM 3576 C C . LYS A 1 457 ? -3.951 -25.819 -3.659 1.00 91.00 457 LYS A C 1
ATOM 3578 O O . LYS A 1 457 ? -3.308 -25.406 -2.704 1.00 91.00 457 LYS A O 1
ATOM 3583 N N . ASP A 1 458 ? -4.323 -27.085 -3.790 1.00 91.50 458 ASP A N 1
ATOM 3584 C CA . ASP A 1 458 ? -3.921 -28.198 -2.926 1.00 91.50 458 ASP A CA 1
ATOM 3585 C C . ASP A 1 458 ? -2.685 -28.953 -3.452 1.00 91.50 458 ASP A C 1
ATOM 3587 O O . ASP A 1 458 ? -2.298 -29.962 -2.872 1.00 91.50 458 ASP A O 1
ATOM 3591 N N . GLU A 1 459 ? -2.082 -28.475 -4.547 1.00 91.38 459 GLU A N 1
ATOM 3592 C CA . GLU A 1 459 ? -0.892 -29.019 -5.218 1.00 91.38 459 GLU A CA 1
ATOM 3593 C C . GLU A 1 459 ? -1.012 -30.465 -5.736 1.00 91.38 459 GLU A C 1
ATOM 3595 O O . GLU A 1 459 ? -0.022 -31.061 -6.173 1.00 91.38 459 GLU A O 1
ATOM 3600 N N . VAL A 1 460 ? -2.227 -31.023 -5.742 1.00 92.19 460 VAL A N 1
ATOM 3601 C CA . VAL A 1 460 ? -2.508 -32.385 -6.219 1.00 92.19 460 VAL A CA 1
ATOM 3602 C C . VAL A 1 460 ? -2.437 -32.470 -7.743 1.00 92.19 460 VAL A C 1
ATOM 3604 O O . VAL A 1 460 ? -1.882 -33.421 -8.288 1.00 92.19 460 VAL A O 1
ATOM 3607 N N . LEU A 1 461 ? -2.987 -31.480 -8.449 1.00 95.00 461 LEU A N 1
ATOM 3608 C CA . LEU A 1 461 ? -2.875 -31.397 -9.901 1.00 95.00 461 LEU A CA 1
ATOM 3609 C C . LEU A 1 461 ? -1.583 -30.679 -10.251 1.00 95.00 461 LEU A C 1
ATOM 3611 O O . LEU A 1 461 ? -1.391 -29.527 -9.870 1.00 95.00 461 LEU A O 1
ATOM 3615 N N . GLN A 1 462 ? -0.730 -31.356 -11.010 1.00 96.75 462 GLN A N 1
ATOM 3616 C CA . GLN A 1 462 ? 0.547 -30.842 -11.484 1.00 96.75 462 GLN A CA 1
ATOM 3617 C C . GLN A 1 462 ? 0.604 -31.014 -12.992 1.00 96.75 462 GLN A C 1
ATOM 3619 O O . GLN A 1 462 ? 0.716 -32.135 -13.491 1.00 96.75 462 GLN A O 1
ATOM 3624 N N . VAL A 1 463 ? 0.470 -29.907 -13.715 1.00 97.12 463 VAL A N 1
ATOM 3625 C CA . VAL A 1 463 ? 0.257 -29.907 -15.162 1.00 97.12 463 VAL A CA 1
ATOM 3626 C C . VAL A 1 463 ? 1.431 -29.208 -15.852 1.00 97.12 463 VAL A C 1
ATOM 3628 O O . VAL A 1 463 ? 1.687 -28.034 -15.569 1.00 97.12 463 VAL A O 1
ATOM 3631 N N . PRO A 1 464 ? 2.157 -29.898 -16.746 1.00 97.25 464 PRO A N 1
ATOM 3632 C CA . PRO A 1 464 ? 3.189 -29.290 -17.577 1.00 97.25 464 PRO A CA 1
ATOM 3633 C C . PRO A 1 464 ? 2.550 -28.460 -18.700 1.00 97.25 464 PRO A C 1
ATOM 3635 O O . PRO A 1 464 ? 1.728 -28.972 -19.454 1.00 97.25 464 PRO A O 1
ATOM 3638 N N . ILE A 1 465 ? 2.953 -27.197 -18.850 1.00 96.75 465 ILE A N 1
ATOM 3639 C CA . ILE A 1 465 ? 2.510 -26.319 -19.942 1.00 96.75 465 ILE A CA 1
ATOM 3640 C C . ILE A 1 465 ? 3.741 -25.745 -20.668 1.00 96.75 465 ILE A C 1
ATOM 3642 O O . ILE A 1 465 ? 4.661 -25.239 -20.016 1.00 96.75 465 ILE A O 1
ATOM 3646 N N . PRO A 1 466 ? 3.811 -25.826 -22.010 1.00 96.56 466 PRO A N 1
ATOM 3647 C CA . PRO A 1 466 ? 4.916 -25.251 -22.768 1.00 96.56 466 PRO A CA 1
ATOM 3648 C C . PRO A 1 466 ? 4.894 -23.721 -22.739 1.00 96.56 466 PRO A C 1
ATOM 3650 O O . PRO A 1 466 ? 3.852 -23.097 -22.553 1.00 96.56 466 PRO A O 1
ATOM 3653 N N . ALA A 1 467 ? 6.056 -23.109 -22.959 1.00 96.94 467 ALA A N 1
ATOM 3654 C CA . ALA A 1 467 ? 6.185 -21.658 -23.029 1.00 96.94 467 ALA A CA 1
ATOM 3655 C C . ALA A 1 467 ? 7.221 -21.240 -24.071 1.00 96.94 467 ALA A C 1
ATOM 3657 O O . ALA A 1 467 ? 8.276 -21.870 -24.190 1.00 96.94 467 ALA A O 1
ATOM 3658 N N . TYR A 1 468 ? 6.931 -20.153 -24.780 1.00 97.31 468 TYR A N 1
ATOM 3659 C CA . TYR A 1 468 ? 7.761 -19.593 -25.843 1.00 97.31 468 TYR A CA 1
ATOM 3660 C C . TYR A 1 468 ? 7.932 -18.090 -25.643 1.00 97.31 468 TYR A C 1
ATOM 3662 O O . TYR A 1 468 ? 6.971 -17.399 -25.312 1.00 97.31 468 TYR A O 1
ATOM 3670 N N . LEU A 1 469 ? 9.139 -17.585 -25.890 1.00 97.88 469 LEU A N 1
ATOM 3671 C CA . LEU A 1 469 ? 9.396 -16.153 -26.027 1.00 97.88 469 LEU A CA 1
ATOM 3672 C C . LEU A 1 469 ? 9.520 -15.799 -27.508 1.00 97.88 469 LEU A C 1
ATOM 3674 O O . LEU A 1 469 ? 10.102 -16.570 -28.272 1.00 97.88 469 LEU A O 1
ATOM 3678 N N . SER A 1 470 ? 9.018 -14.636 -27.921 1.00 97.81 470 SER A N 1
ATOM 3679 C CA . SER A 1 470 ? 9.178 -14.168 -29.301 1.00 97.81 470 SER A CA 1
ATOM 3680 C C . SER A 1 470 ? 9.270 -12.651 -29.445 1.00 97.81 470 SER A C 1
ATOM 3682 O O . SER A 1 470 ? 8.713 -11.918 -28.635 1.00 97.81 470 SER A O 1
ATOM 3684 N N . TYR A 1 471 ? 9.954 -12.185 -30.491 1.00 98.06 471 TYR A N 1
ATOM 3685 C CA . TYR A 1 471 ? 10.015 -10.776 -30.902 1.00 98.06 471 TYR A CA 1
ATOM 3686 C C . TYR A 1 471 ? 10.080 -10.666 -32.433 1.00 98.06 471 TYR A C 1
ATOM 3688 O O . TYR A 1 471 ? 10.190 -11.670 -33.139 1.00 98.06 471 TYR A O 1
ATOM 3696 N N . THR A 1 472 ? 10.031 -9.440 -32.954 1.00 97.88 472 THR A N 1
ATOM 3697 C CA . THR A 1 472 ? 10.219 -9.156 -34.384 1.00 97.88 472 THR A CA 1
ATOM 3698 C C . THR A 1 472 ? 11.608 -8.575 -34.632 1.00 97.88 472 THR A C 1
ATOM 3700 O O . THR A 1 472 ? 11.945 -7.526 -34.078 1.00 97.88 472 THR A O 1
ATOM 3703 N N . ASN A 1 473 ? 12.416 -9.234 -35.463 1.00 96.81 473 ASN A N 1
ATOM 3704 C CA . ASN A 1 473 ? 13.756 -8.761 -35.810 1.00 96.81 473 ASN A CA 1
ATOM 3705 C C . ASN A 1 473 ? 13.728 -7.561 -36.771 1.00 96.81 473 ASN A C 1
ATOM 3707 O O . ASN A 1 473 ? 12.690 -7.200 -37.330 1.00 96.81 473 ASN A O 1
ATOM 3711 N N . SER A 1 474 ? 14.888 -6.946 -36.990 1.00 93.94 474 SER A N 1
ATOM 3712 C CA . SER A 1 474 ? 15.065 -5.796 -37.891 1.00 93.94 474 SER A CA 1
ATOM 3713 C C . SER A 1 474 ? 14.672 -6.057 -39.356 1.00 93.94 474 SER A C 1
ATOM 3715 O O . SER A 1 474 ? 14.387 -5.109 -40.086 1.00 93.94 474 SER A O 1
ATOM 3717 N N . ALA A 1 475 ? 14.591 -7.323 -39.783 1.00 95.38 475 ALA A N 1
ATOM 3718 C CA . ALA A 1 475 ? 14.089 -7.724 -41.099 1.00 95.38 475 ALA A CA 1
ATOM 3719 C C . ALA A 1 475 ? 12.555 -7.907 -41.145 1.00 95.38 475 ALA A C 1
ATOM 3721 O O . ALA A 1 475 ? 12.010 -8.273 -42.187 1.00 95.38 475 ALA A O 1
ATOM 3722 N N . GLY A 1 476 ? 11.849 -7.673 -40.033 1.00 94.00 476 GLY A N 1
ATOM 3723 C CA . GLY A 1 476 ? 10.401 -7.854 -39.916 1.00 94.00 476 GLY A CA 1
ATOM 3724 C C . GLY A 1 476 ? 9.963 -9.306 -39.697 1.00 94.00 476 GLY A C 1
ATOM 3725 O O . GLY A 1 476 ? 8.780 -9.612 -39.834 1.00 94.00 476 GLY A O 1
ATOM 3726 N N . GLN A 1 477 ? 10.887 -10.211 -39.372 1.00 96.56 477 GLN A N 1
ATOM 3727 C CA . GLN A 1 477 ? 10.602 -11.626 -39.138 1.00 96.56 477 GLN A CA 1
ATOM 3728 C C . GLN A 1 477 ? 10.326 -11.882 -37.656 1.00 96.56 477 GLN A C 1
ATOM 3730 O O . GLN A 1 477 ? 11.036 -11.372 -36.790 1.00 96.56 477 GLN A O 1
ATOM 3735 N N . LYS A 1 478 ? 9.323 -12.716 -37.361 1.00 96.81 478 LYS A N 1
ATOM 3736 C CA . LYS A 1 478 ? 9.071 -13.190 -35.998 1.00 96.81 478 LYS A CA 1
ATOM 3737 C C . LYS A 1 478 ? 10.099 -14.262 -35.634 1.00 96.81 478 LYS A C 1
ATOM 3739 O O . LYS A 1 478 ? 10.140 -15.313 -36.271 1.00 96.81 478 LYS A O 1
ATOM 3744 N N . ILE A 1 479 ? 10.896 -13.994 -34.607 1.00 97.75 479 ILE A N 1
ATOM 3745 C CA . ILE A 1 479 ? 11.835 -14.939 -34.003 1.00 97.75 479 ILE A CA 1
ATOM 3746 C C . ILE A 1 479 ? 11.185 -15.490 -32.740 1.00 97.75 479 ILE A C 1
ATOM 3748 O O . ILE A 1 479 ? 10.690 -14.722 -31.919 1.00 97.75 479 ILE A O 1
ATOM 3752 N N . GLU A 1 480 ? 11.158 -16.812 -32.591 1.00 96.19 480 GLU A N 1
ATOM 3753 C CA . GLU A 1 480 ? 10.552 -17.501 -31.450 1.00 96.19 480 GLU A CA 1
ATOM 3754 C C . GLU A 1 480 ? 11.528 -18.539 -30.887 1.00 96.19 480 GLU A C 1
ATOM 3756 O O . GLU A 1 480 ? 12.179 -19.264 -31.639 1.00 96.19 480 GLU A O 1
ATOM 3761 N N . GLN A 1 481 ? 11.616 -18.615 -29.560 1.00 95.50 481 GLN A N 1
ATOM 3762 C CA . GLN A 1 481 ? 12.464 -19.552 -28.834 1.00 95.50 481 GLN A CA 1
ATOM 3763 C C . GLN A 1 481 ? 11.643 -20.273 -27.771 1.00 95.50 481 GLN A C 1
ATOM 3765 O O . GLN A 1 481 ? 10.941 -19.652 -26.969 1.00 95.50 481 GLN A O 1
ATOM 3770 N N . TYR A 1 482 ? 11.769 -21.600 -27.739 1.00 96.06 482 TYR A N 1
ATOM 3771 C CA . TYR A 1 482 ? 11.207 -22.404 -26.662 1.00 96.06 482 TYR A CA 1
ATOM 3772 C C . TYR A 1 482 ? 11.900 -22.068 -25.342 1.00 96.06 482 TYR A C 1
ATOM 3774 O O . TYR A 1 482 ? 13.131 -22.097 -25.268 1.00 96.06 482 TYR A O 1
ATOM 3782 N N . SER A 1 483 ? 11.106 -21.783 -24.311 1.00 93.19 483 SER A N 1
ATOM 3783 C CA . SER A 1 483 ? 11.582 -21.510 -22.958 1.00 93.19 483 SER A CA 1
ATOM 3784 C C . SER A 1 483 ? 11.281 -22.670 -22.013 1.00 93.19 483 SER A C 1
ATOM 3786 O O . SER A 1 483 ? 12.183 -23.140 -21.324 1.00 93.19 483 SER A O 1
ATOM 3788 N N . GLY A 1 484 ? 10.025 -23.129 -21.963 1.00 89.44 484 GLY A N 1
ATOM 3789 C CA . GLY A 1 484 ? 9.587 -24.152 -21.005 1.00 89.44 484 GLY A CA 1
ATOM 3790 C C . GLY A 1 484 ? 9.840 -23.785 -19.534 1.00 89.44 484 GLY A C 1
ATOM 3791 O O . GLY A 1 484 ? 10.011 -24.682 -18.718 1.00 89.44 484 GLY A O 1
ATOM 3792 N N . CYS A 1 485 ? 9.934 -22.488 -19.206 1.00 91.88 485 CYS A N 1
ATOM 3793 C CA . CYS A 1 485 ? 10.377 -21.981 -17.899 1.00 91.88 485 CYS A CA 1
ATOM 3794 C C . CYS A 1 485 ? 11.759 -22.506 -17.459 1.00 91.88 485 CYS A C 1
ATOM 3796 O O . CYS A 1 485 ? 12.083 -22.534 -16.272 1.00 91.88 485 CYS A O 1
ATOM 3798 N N . ASN A 1 486 ? 12.602 -22.911 -18.413 1.00 90.56 486 ASN A N 1
ATOM 3799 C CA . ASN A 1 486 ? 13.994 -23.237 -18.158 1.00 90.56 486 ASN A CA 1
ATOM 3800 C C . ASN A 1 486 ? 14.821 -21.945 -18.138 1.00 90.56 486 ASN A C 1
ATOM 3802 O O . ASN A 1 486 ? 15.012 -21.310 -19.174 1.00 90.56 486 ASN A O 1
ATOM 3806 N N . ALA A 1 487 ? 15.397 -21.603 -16.984 1.00 85.31 487 ALA A N 1
ATOM 3807 C CA . ALA A 1 487 ? 16.215 -20.399 -16.809 1.00 85.31 487 ALA A CA 1
ATOM 3808 C C . ALA A 1 487 ? 17.481 -20.347 -17.696 1.00 85.31 487 ALA A C 1
ATOM 3810 O O . ALA A 1 487 ? 18.097 -19.287 -17.831 1.00 85.31 487 ALA A O 1
ATOM 3811 N N . SER A 1 488 ? 17.889 -21.478 -18.286 1.00 89.12 488 SER A N 1
ATOM 3812 C CA . SER A 1 488 ? 19.000 -21.564 -19.248 1.00 89.12 488 SER A CA 1
ATOM 3813 C C . SER A 1 488 ? 18.554 -21.386 -20.707 1.00 89.12 488 SER A C 1
ATOM 3815 O O . SER A 1 488 ? 19.393 -21.168 -21.580 1.00 89.12 488 SER A O 1
ATOM 3817 N N . ALA A 1 489 ? 17.251 -21.473 -20.993 1.00 92.25 489 ALA A N 1
ATOM 3818 C CA . ALA A 1 489 ? 16.696 -21.218 -22.316 1.00 92.25 489 ALA A CA 1
ATOM 3819 C C . ALA A 1 489 ? 16.534 -19.704 -22.517 1.00 92.25 489 ALA A C 1
ATOM 3821 O O . ALA A 1 489 ? 15.535 -19.104 -22.120 1.00 92.25 489 ALA A O 1
ATOM 3822 N N . THR A 1 490 ? 17.557 -19.090 -23.113 1.00 94.50 490 THR A N 1
ATOM 3823 C CA . THR A 1 490 ? 17.611 -17.643 -23.372 1.00 94.50 490 THR A CA 1
ATOM 3824 C C . THR A 1 490 ? 17.280 -17.331 -24.830 1.00 94.50 490 THR A C 1
ATOM 3826 O O . THR A 1 490 ? 17.719 -18.041 -25.734 1.00 94.50 490 THR A O 1
ATOM 3829 N N . LEU A 1 491 ? 16.509 -16.267 -25.053 1.00 96.69 491 LEU A N 1
ATOM 3830 C CA . LEU A 1 491 ? 16.247 -15.676 -26.364 1.00 96.69 491 LEU A CA 1
ATOM 3831 C C . LEU A 1 491 ? 17.152 -14.457 -26.545 1.00 96.69 491 LEU A C 1
ATOM 3833 O O . LEU A 1 491 ? 17.103 -13.542 -25.727 1.00 96.69 491 LEU A O 1
ATOM 3837 N N . ASP A 1 492 ? 17.960 -14.441 -27.603 1.00 96.81 492 ASP A N 1
ATOM 3838 C CA . ASP A 1 492 ? 18.756 -13.273 -27.990 1.00 96.81 492 ASP A CA 1
ATOM 3839 C C . ASP A 1 492 ? 17.909 -12.346 -28.873 1.00 96.81 492 ASP A C 1
ATOM 3841 O O . ASP A 1 492 ? 17.414 -12.760 -29.924 1.00 96.81 492 ASP A O 1
ATOM 3845 N N . LEU A 1 493 ? 17.711 -11.110 -28.413 1.00 96.00 493 LEU A N 1
ATOM 3846 C CA . LEU A 1 493 ? 16.923 -10.071 -29.079 1.00 96.00 493 LEU A CA 1
ATOM 3847 C C . LEU A 1 493 ? 17.778 -8.859 -29.475 1.00 96.00 493 LEU A C 1
ATOM 3849 O O . LEU A 1 493 ? 17.268 -7.751 -29.653 1.00 96.00 493 LEU A O 1
ATOM 3853 N N . THR A 1 494 ? 19.088 -9.053 -29.619 1.00 95.12 494 THR A N 1
ATOM 3854 C CA . THR A 1 494 ? 20.028 -7.992 -30.003 1.00 95.12 494 THR A CA 1
ATOM 3855 C C . THR A 1 494 ? 19.665 -7.363 -31.356 1.00 95.12 494 THR A C 1
ATOM 3857 O O . THR A 1 494 ? 19.693 -6.139 -31.498 1.00 95.12 494 THR A O 1
ATOM 3860 N N . ASP A 1 495 ? 19.244 -8.165 -32.339 1.00 94.75 495 ASP A N 1
ATOM 3861 C CA . ASP A 1 495 ? 18.841 -7.732 -33.687 1.00 94.75 495 ASP A CA 1
ATOM 3862 C C . ASP A 1 495 ? 17.343 -7.385 -33.810 1.00 94.75 495 ASP A C 1
ATOM 3864 O O . ASP A 1 495 ? 16.823 -7.270 -34.929 1.00 94.75 495 ASP A O 1
ATOM 3868 N N . ALA A 1 496 ? 16.647 -7.186 -32.683 1.00 96.31 496 ALA A N 1
ATOM 3869 C CA . ALA A 1 496 ? 15.251 -6.761 -32.662 1.00 96.31 496 ALA A CA 1
ATOM 3870 C C . ALA A 1 496 ? 15.012 -5.459 -33.446 1.00 96.31 496 ALA A C 1
ATOM 3872 O O . ALA A 1 496 ? 15.905 -4.626 -33.644 1.00 96.31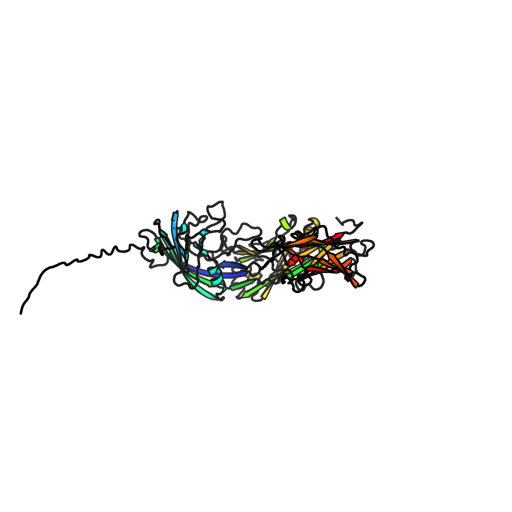 496 ALA A O 1
ATOM 3873 N N . ASN A 1 497 ? 13.774 -5.267 -33.899 1.00 94.75 497 ASN A N 1
ATOM 3874 C CA . ASN A 1 497 ? 13.356 -4.025 -34.536 1.00 94.75 497 ASN A CA 1
ATOM 3875 C C . ASN A 1 497 ? 13.164 -2.912 -33.492 1.00 94.75 497 ASN A C 1
ATOM 3877 O O . ASN A 1 497 ? 12.056 -2.647 -33.028 1.00 94.75 497 ASN A O 1
ATOM 3881 N N . TRP A 1 498 ? 14.270 -2.278 -33.110 1.00 94.00 498 TRP A N 1
ATOM 3882 C CA . TRP A 1 498 ? 14.304 -1.235 -32.092 1.00 94.00 498 TRP A CA 1
ATOM 3883 C C . TRP A 1 498 ? 13.782 0.111 -32.610 1.00 94.00 498 TRP A C 1
ATOM 3885 O O . TRP A 1 498 ? 14.397 0.736 -33.474 1.00 94.00 498 TRP A O 1
ATOM 3895 N N . ASN A 1 499 ? 12.711 0.620 -32.003 1.00 92.81 499 ASN A N 1
ATOM 3896 C CA . ASN A 1 499 ? 12.244 1.989 -32.202 1.00 92.81 499 ASN A CA 1
ATOM 3897 C C . ASN A 1 499 ? 13.031 2.963 -31.312 1.00 92.81 499 ASN A C 1
ATOM 3899 O O . ASN A 1 499 ? 13.051 2.793 -30.093 1.00 92.81 499 ASN A O 1
ATOM 3903 N N . ALA A 1 500 ? 13.658 3.978 -31.911 1.00 90.19 500 ALA A N 1
ATOM 3904 C CA . ALA A 1 500 ? 14.533 4.924 -31.224 1.00 90.19 500 ALA A CA 1
ATOM 3905 C C . ALA A 1 500 ? 13.846 6.274 -30.972 1.00 90.19 500 ALA A C 1
ATOM 3907 O O . ALA A 1 500 ? 13.338 6.905 -31.899 1.00 90.19 500 ALA A O 1
ATOM 3908 N N . VAL A 1 501 ? 13.915 6.757 -29.733 1.00 88.81 501 VAL A N 1
ATOM 3909 C CA . VAL A 1 501 ? 13.453 8.091 -29.330 1.00 88.81 501 VAL A CA 1
ATOM 3910 C C . VAL A 1 501 ? 14.603 8.813 -28.624 1.00 88.81 501 VAL A C 1
ATOM 3912 O O . VAL A 1 501 ? 15.156 8.264 -27.671 1.00 88.81 501 VAL A O 1
ATOM 3915 N N . PRO A 1 502 ? 15.004 10.020 -29.061 1.00 86.44 502 PRO A N 1
ATOM 3916 C CA . PRO A 1 502 ? 16.042 10.773 -28.366 1.00 86.44 502 PRO A CA 1
ATOM 3917 C C . PRO A 1 502 ? 15.555 11.187 -26.976 1.00 86.44 502 PRO A C 1
ATOM 3919 O O . PRO A 1 502 ? 14.405 11.595 -26.813 1.00 86.44 502 PRO A O 1
ATOM 3922 N N . TRP A 1 503 ? 16.431 11.105 -25.975 1.00 82.06 503 TRP A N 1
ATOM 3923 C CA . TRP A 1 503 ? 16.054 11.436 -24.597 1.00 82.06 503 TRP A CA 1
ATOM 3924 C C . TRP A 1 503 ? 16.049 12.947 -24.293 1.00 82.06 503 TRP A C 1
ATOM 3926 O O . TRP A 1 503 ? 15.600 13.365 -23.233 1.00 82.06 503 TRP A O 1
ATOM 3936 N N . ASP A 1 504 ? 16.564 13.771 -25.212 1.00 79.12 504 ASP A N 1
ATOM 3937 C CA . ASP A 1 504 ? 16.675 15.226 -25.114 1.00 79.12 504 ASP A CA 1
ATOM 3938 C C . ASP A 1 504 ? 16.725 15.847 -26.520 1.00 79.12 504 ASP A C 1
ATOM 3940 O O . ASP A 1 504 ? 16.855 15.155 -27.535 1.00 79.12 504 ASP A O 1
ATOM 3944 N N . GLN A 1 505 ? 16.613 17.175 -26.590 1.00 81.56 505 GLN A N 1
ATOM 3945 C CA . GLN A 1 505 ? 16.628 17.905 -27.863 1.00 81.56 505 GLN A CA 1
ATOM 3946 C C . GLN A 1 505 ? 17.990 17.839 -28.569 1.00 81.56 505 GLN A C 1
ATOM 3948 O O . GLN A 1 505 ? 18.056 17.924 -29.794 1.00 81.56 505 GLN A O 1
ATOM 3953 N N . GLN A 1 506 ? 19.076 17.687 -27.809 1.00 83.69 506 GLN A N 1
ATOM 3954 C CA . GLN A 1 506 ? 20.444 17.583 -28.315 1.00 83.69 506 GLN A CA 1
ATOM 3955 C C . GLN A 1 506 ? 20.770 16.179 -28.850 1.00 83.69 506 GLN A C 1
ATOM 3957 O O . GLN A 1 506 ? 21.840 15.982 -29.429 1.00 83.69 506 GLN A O 1
ATOM 3962 N N . GLN A 1 507 ? 19.856 15.219 -28.685 1.00 84.38 507 GLN A N 1
ATOM 3963 C CA . GLN A 1 507 ? 20.032 13.806 -29.005 1.00 84.38 507 GLN A CA 1
ATOM 3964 C C . GLN A 1 507 ? 21.314 13.231 -28.391 1.00 84.38 507 GLN A C 1
ATOM 3966 O O . GLN A 1 507 ? 22.070 12.515 -29.056 1.00 84.38 507 GLN A O 1
ATOM 3971 N N . SER A 1 508 ? 21.599 13.579 -27.132 1.00 83.19 508 SER A N 1
ATOM 3972 C CA . SER A 1 508 ? 22.822 13.120 -26.461 1.00 83.19 508 SER A CA 1
ATOM 3973 C C . SER A 1 508 ? 22.786 11.623 -26.100 1.00 83.19 508 SER A C 1
ATOM 3975 O O . SER A 1 508 ? 23.828 11.015 -25.854 1.00 83.19 508 SER A O 1
ATOM 3977 N N . GLY A 1 509 ? 21.611 10.999 -26.186 1.00 86.06 509 GLY A N 1
ATOM 3978 C CA . GLY A 1 509 ? 21.358 9.568 -26.044 1.00 86.06 509 GLY A CA 1
ATOM 3979 C C . GLY A 1 509 ? 19.934 9.214 -26.466 1.00 86.06 509 GLY A C 1
ATOM 3980 O O . GLY A 1 509 ? 19.154 10.086 -26.869 1.00 86.06 509 GLY A O 1
ATOM 3981 N N . PHE A 1 510 ? 19.615 7.923 -26.413 1.00 87.62 510 PHE A N 1
ATOM 3982 C CA . PHE A 1 510 ? 18.376 7.382 -26.971 1.00 87.62 510 PHE A CA 1
ATOM 3983 C C . PHE A 1 510 ? 17.739 6.344 -26.049 1.00 87.62 510 PHE A C 1
ATOM 3985 O O . PHE A 1 510 ? 18.431 5.575 -25.383 1.00 87.62 510 PHE A O 1
ATOM 3992 N N . PHE A 1 511 ? 16.409 6.302 -26.073 1.00 89.69 511 PHE A N 1
ATOM 3993 C CA . PHE A 1 511 ? 15.608 5.167 -25.638 1.00 89.69 511 PHE A CA 1
ATOM 3994 C C . PHE A 1 511 ? 15.296 4.301 -26.856 1.00 89.69 511 PHE A C 1
ATOM 3996 O O . PHE A 1 511 ? 14.725 4.786 -27.834 1.00 89.69 511 PHE A O 1
ATOM 4003 N N . HIS A 1 512 ? 15.652 3.025 -26.796 1.00 91.81 512 HIS A N 1
ATOM 4004 C CA . HIS A 1 512 ? 15.341 2.042 -27.823 1.00 91.81 512 HIS A CA 1
ATOM 4005 C C . HIS A 1 512 ? 14.334 1.045 -27.269 1.00 91.81 512 HIS A C 1
ATOM 4007 O O . HIS A 1 512 ? 14.618 0.390 -26.272 1.00 91.81 512 HIS A O 1
ATOM 4013 N N . SER A 1 513 ? 13.183 0.905 -27.922 1.00 93.56 513 SER A N 1
ATOM 4014 C CA . SER A 1 513 ? 12.112 0.005 -27.479 1.00 93.56 513 SER A CA 1
ATOM 4015 C C . SER A 1 513 ? 11.755 -1.053 -28.522 1.00 93.56 513 SER A C 1
ATOM 4017 O O . SER A 1 513 ? 11.811 -0.786 -29.721 1.00 93.56 513 SER A O 1
ATOM 4019 N N . THR A 1 514 ? 11.394 -2.252 -28.067 1.00 95.62 514 THR A N 1
ATOM 4020 C CA . THR A 1 514 ? 10.874 -3.348 -28.901 1.00 95.62 514 THR A CA 1
ATOM 4021 C C . THR A 1 514 ? 9.820 -4.146 -28.134 1.00 95.62 514 THR A C 1
ATOM 4023 O O . THR A 1 514 ? 9.786 -4.114 -26.903 1.00 95.62 514 THR A O 1
ATOM 4026 N N . ASN A 1 515 ? 8.977 -4.885 -28.853 1.00 96.56 515 ASN A N 1
ATOM 4027 C CA . ASN A 1 515 ? 8.008 -5.792 -28.244 1.00 96.56 515 ASN A CA 1
ATOM 4028 C C . ASN A 1 515 ? 8.632 -7.167 -27.976 1.00 96.56 515 ASN A C 1
ATOM 4030 O O . ASN A 1 515 ? 9.450 -7.648 -28.766 1.00 96.56 515 ASN A O 1
ATOM 4034 N N . LEU A 1 516 ? 8.201 -7.797 -26.886 1.00 97.56 516 LEU A N 1
ATOM 4035 C CA . LEU A 1 516 ? 8.529 -9.165 -26.498 1.00 97.56 516 LEU A CA 1
ATOM 4036 C C . LEU A 1 516 ? 7.244 -9.862 -26.042 1.00 97.56 516 LEU A C 1
ATOM 4038 O O . LEU A 1 516 ? 6.533 -9.340 -25.189 1.00 97.56 516 LEU A O 1
ATOM 4042 N N . ASP A 1 517 ? 6.974 -11.052 -26.565 1.00 97.12 517 ASP A N 1
ATOM 4043 C CA . ASP A 1 517 ? 5.786 -11.833 -26.224 1.00 97.12 517 ASP A CA 1
ATOM 4044 C C . ASP A 1 517 ? 6.180 -13.120 -25.497 1.00 97.12 517 ASP A C 1
ATOM 4046 O O . ASP A 1 517 ? 7.040 -13.858 -25.979 1.00 97.12 517 ASP A O 1
ATOM 4050 N N . LEU A 1 518 ? 5.509 -13.419 -24.382 1.00 96.88 518 LEU A N 1
ATOM 4051 C CA . LEU A 1 518 ? 5.531 -14.725 -23.718 1.00 96.88 518 LEU A CA 1
ATOM 4052 C C . LEU A 1 518 ? 4.229 -15.462 -24.019 1.00 96.88 518 LEU A C 1
ATOM 4054 O O . LEU A 1 518 ? 3.158 -15.013 -23.618 1.00 96.88 518 LEU A O 1
ATOM 4058 N N . ARG A 1 519 ? 4.318 -16.607 -24.690 1.00 96.56 519 ARG A N 1
ATOM 4059 C CA . ARG A 1 519 ? 3.170 -17.399 -25.137 1.00 96.56 519 ARG A CA 1
ATOM 4060 C C . ARG A 1 519 ? 3.142 -18.769 -24.470 1.00 96.56 519 ARG A C 1
ATOM 4062 O O . ARG A 1 519 ? 4.141 -19.487 -24.500 1.00 96.56 519 ARG A O 1
ATOM 4069 N N . PHE A 1 520 ? 1.979 -19.147 -23.952 1.00 96.88 520 PHE A N 1
ATOM 4070 C CA . PHE A 1 520 ? 1.651 -20.480 -23.454 1.00 96.88 520 PHE A CA 1
ATOM 4071 C C . PHE A 1 520 ? 0.642 -21.131 -24.412 1.00 96.88 520 PHE A C 1
ATOM 4073 O O . PHE A 1 520 ? -0.519 -20.705 -24.444 1.00 96.88 520 PHE A O 1
ATOM 4080 N N . PRO A 1 521 ? 1.053 -22.133 -25.212 1.00 95.81 521 PRO A N 1
ATOM 4081 C CA . PRO A 1 521 ? 0.143 -22.853 -26.085 1.00 95.81 521 PRO A CA 1
ATOM 4082 C C . PRO A 1 521 ? -0.811 -23.712 -25.264 1.00 95.81 521 PRO A C 1
ATOM 4084 O O . PRO A 1 521 ? -0.393 -24.653 -24.584 1.00 95.81 521 PRO A O 1
ATOM 4087 N N . MET A 1 522 ? -2.104 -23.410 -25.345 1.00 94.88 522 MET A N 1
ATOM 4088 C CA . MET A 1 522 ? -3.112 -24.120 -24.551 1.00 94.88 522 MET A CA 1
ATOM 4089 C C . MET A 1 522 ? -3.573 -25.415 -25.221 1.00 94.88 522 MET A C 1
ATOM 4091 O O . MET A 1 522 ? -4.182 -26.259 -24.568 1.00 94.88 522 MET A O 1
ATOM 4095 N N . ASN A 1 523 ? -3.248 -25.611 -26.499 1.00 93.56 523 ASN A N 1
ATOM 4096 C CA . ASN A 1 523 ? -3.612 -26.784 -27.294 1.00 93.56 523 ASN A CA 1
ATOM 4097 C C . ASN A 1 523 ? -2.502 -27.853 -27.398 1.00 93.56 523 ASN A C 1
ATOM 4099 O O . ASN A 1 523 ? -2.623 -28.781 -28.204 1.00 93.56 523 ASN A O 1
ATOM 4103 N N . ASP A 1 524 ? -1.433 -27.748 -26.602 1.00 94.06 524 ASP A N 1
ATOM 4104 C CA . ASP A 1 524 ? -0.376 -28.759 -26.586 1.00 94.06 524 ASP A CA 1
ATOM 4105 C C . ASP A 1 524 ? -0.855 -30.057 -25.918 1.00 94.06 524 ASP A C 1
ATOM 4107 O O . ASP A 1 524 ? -1.514 -30.052 -24.875 1.00 94.06 524 ASP A O 1
ATOM 4111 N N . ARG A 1 525 ? -0.500 -31.199 -26.517 1.00 92.81 525 ARG A N 1
ATOM 4112 C CA . ARG A 1 525 ? -0.891 -32.526 -26.023 1.00 92.81 525 ARG A CA 1
ATOM 4113 C C . ARG A 1 525 ? -0.329 -32.832 -24.639 1.00 92.81 525 ARG A C 1
ATOM 4115 O O . ARG A 1 525 ? -0.935 -33.626 -23.928 1.00 92.81 525 ARG A O 1
ATOM 4122 N N . VAL A 1 526 ? 0.819 -32.259 -24.273 1.00 94.44 526 VAL A N 1
ATOM 4123 C CA . VAL A 1 526 ? 1.433 -32.482 -22.959 1.00 94.44 526 VAL A CA 1
ATOM 4124 C C . VAL A 1 526 ? 0.547 -31.942 -21.833 1.00 94.44 526 VAL A C 1
ATOM 4126 O O . VAL A 1 526 ? 0.444 -32.578 -20.790 1.00 94.44 526 VAL A O 1
ATOM 4129 N N . SER A 1 527 ? -0.164 -30.840 -22.084 1.00 95.62 527 SER A N 1
ATOM 4130 C CA . SER A 1 527 ? -0.991 -30.138 -21.099 1.00 95.62 527 SER A CA 1
ATOM 4131 C C . SER A 1 527 ? -2.329 -30.836 -20.817 1.00 95.62 527 SER A C 1
ATOM 4133 O O . SER A 1 527 ? -3.026 -30.477 -19.868 1.00 95.62 527 SER A O 1
ATOM 4135 N N . LEU A 1 528 ? -2.704 -31.838 -21.624 1.00 94.00 528 LEU A N 1
ATOM 4136 C CA . LEU A 1 528 ? -3.905 -32.658 -21.406 1.00 94.00 528 LEU A CA 1
ATOM 4137 C C . LEU A 1 528 ? -3.762 -33.605 -20.207 1.00 94.00 528 LEU A C 1
ATOM 4139 O O . LEU A 1 528 ? -4.766 -34.065 -19.673 1.00 94.00 528 LEU A O 1
ATOM 4143 N N . PHE A 1 529 ? -2.530 -33.867 -19.765 1.00 94.94 529 PHE A N 1
ATOM 4144 C CA . PHE A 1 529 ? -2.230 -34.820 -18.704 1.00 94.94 529 PHE A CA 1
ATOM 4145 C C . PHE A 1 529 ? -1.461 -34.152 -17.567 1.00 94.94 529 PHE A C 1
ATOM 4147 O O . PHE A 1 529 ? -0.729 -33.185 -17.775 1.00 94.94 529 PHE A O 1
ATOM 4154 N N . THR A 1 530 ? -1.592 -34.689 -16.358 1.00 94.56 530 THR A N 1
ATOM 4155 C CA . THR A 1 530 ? -0.679 -34.360 -15.258 1.00 94.56 530 THR A CA 1
ATOM 4156 C C . THR A 1 530 ? 0.717 -34.933 -15.521 1.00 94.56 530 THR A C 1
ATOM 4158 O O . THR A 1 530 ? 0.914 -35.754 -16.422 1.00 94.56 530 THR A O 1
ATOM 4161 N N . ILE A 1 531 ? 1.703 -34.553 -14.705 1.00 93.94 531 ILE A N 1
ATOM 4162 C CA . ILE A 1 531 ? 3.059 -35.129 -14.763 1.00 93.94 531 ILE A CA 1
ATOM 4163 C C . ILE A 1 531 ? 3.080 -36.659 -14.584 1.00 93.94 531 ILE A C 1
ATOM 4165 O O . ILE A 1 531 ? 3.982 -37.315 -15.103 1.00 93.94 531 ILE A O 1
ATOM 4169 N N . ASP A 1 532 ? 2.063 -37.228 -13.930 1.00 90.62 532 ASP A N 1
ATOM 4170 C CA . ASP A 1 532 ? 1.886 -38.675 -13.744 1.00 90.62 532 ASP A CA 1
ATOM 4171 C C . ASP A 1 532 ? 1.209 -39.360 -14.947 1.00 90.62 532 ASP A C 1
ATOM 4173 O O . ASP A 1 532 ? 1.026 -40.578 -14.962 1.00 90.62 532 ASP A O 1
ATOM 4177 N N . GLY A 1 533 ? 0.838 -38.592 -15.976 1.00 89.12 533 GLY A N 1
ATOM 4178 C CA . GLY A 1 533 ? 0.216 -39.096 -17.200 1.00 89.12 533 GLY A CA 1
ATOM 4179 C C . GLY A 1 533 ? -1.283 -39.373 -17.081 1.00 89.12 533 GLY A C 1
ATOM 4180 O O . GLY A 1 533 ? -1.805 -40.174 -17.854 1.00 89.12 533 GLY A O 1
ATOM 4181 N N . ILE A 1 534 ? -1.969 -38.744 -16.123 1.00 90.44 534 ILE A N 1
ATOM 4182 C CA . ILE A 1 534 ? -3.404 -38.936 -15.870 1.00 90.44 534 ILE A CA 1
ATOM 4183 C C . ILE A 1 534 ? -4.182 -37.731 -16.411 1.00 90.44 534 ILE A C 1
ATOM 4185 O O . ILE A 1 534 ? -3.726 -36.593 -16.287 1.00 90.44 534 ILE A O 1
ATOM 4189 N N . ASP A 1 535 ? -5.355 -37.973 -17.003 1.00 91.88 535 ASP A N 1
ATOM 4190 C CA . ASP A 1 535 ? -6.308 -36.908 -17.338 1.00 91.88 535 ASP A CA 1
ATOM 4191 C C . ASP A 1 535 ? -6.717 -36.133 -16.079 1.00 91.88 535 ASP A C 1
ATOM 4193 O O . ASP A 1 535 ? -6.778 -36.679 -14.974 1.00 91.88 535 ASP A O 1
ATOM 4197 N N . TRP A 1 536 ? -7.050 -34.856 -16.235 1.00 93.88 536 TRP A N 1
ATOM 4198 C CA . TRP A 1 536 ? -7.396 -34.011 -15.099 1.00 93.88 536 TRP A CA 1
ATOM 4199 C C . TRP A 1 536 ? -8.560 -33.068 -15.391 1.00 93.88 536 TRP A C 1
ATOM 4201 O O . TRP A 1 536 ? -8.839 -32.696 -16.529 1.00 93.88 536 TRP A O 1
ATOM 4211 N N . LEU A 1 537 ? -9.247 -32.675 -14.320 1.00 91.19 537 LEU A N 1
ATOM 4212 C CA . LEU A 1 537 ? -10.309 -31.678 -14.329 1.00 91.19 537 LEU A CA 1
ATOM 4213 C C . LEU A 1 537 ? -10.095 -30.753 -13.133 1.00 91.19 537 LEU A C 1
ATOM 4215 O O . LEU A 1 537 ? -10.005 -31.219 -11.999 1.00 91.19 537 LEU A O 1
ATOM 4219 N N . GLY A 1 538 ? -10.036 -29.448 -13.371 1.00 92.06 538 GLY A N 1
ATOM 4220 C CA . GLY A 1 538 ? -9.886 -28.467 -12.303 1.00 92.06 538 GLY A CA 1
ATOM 4221 C C . GLY A 1 538 ? -9.268 -27.168 -12.793 1.00 92.06 538 GLY A C 1
ATOM 4222 O O . GLY A 1 538 ? -9.246 -26.891 -13.991 1.00 92.06 538 GLY A O 1
ATOM 4223 N N . SER A 1 539 ? -8.750 -26.391 -11.846 1.00 94.00 539 SER A N 1
ATOM 4224 C CA . SER A 1 539 ? -8.022 -25.154 -12.115 1.00 94.00 539 SER A CA 1
ATOM 4225 C C . SER A 1 539 ? -6.616 -25.260 -11.551 1.00 94.00 539 SER A C 1
ATOM 4227 O O . SER A 1 539 ? -6.427 -25.670 -10.405 1.00 94.00 539 SER A O 1
ATOM 4229 N N . VAL A 1 540 ? -5.645 -24.846 -12.355 1.00 95.88 540 VAL A N 1
ATOM 4230 C CA . VAL A 1 540 ? -4.234 -24.784 -11.985 1.00 95.88 540 VAL A CA 1
ATOM 4231 C C . VAL A 1 540 ? -3.699 -23.370 -12.215 1.00 95.88 540 VAL A C 1
ATOM 4233 O O . VAL A 1 540 ? -4.223 -22.630 -13.048 1.00 95.88 540 VAL A O 1
ATOM 4236 N N . ARG A 1 541 ? -2.676 -22.974 -11.459 1.00 95.31 541 ARG A N 1
ATOM 4237 C CA . ARG A 1 541 ? -2.031 -21.655 -11.499 1.00 95.31 541 ARG A CA 1
ATOM 4238 C C . ARG A 1 541 ? -0.517 -21.830 -11.541 1.00 95.31 541 ARG A C 1
ATOM 4240 O O . ARG A 1 541 ? 0.011 -22.762 -10.943 1.00 95.31 541 ARG A O 1
ATOM 4247 N N . ALA A 1 542 ? 0.154 -20.899 -12.205 1.00 94.25 542 ALA A N 1
ATOM 4248 C CA . ALA A 1 542 ? 1.588 -20.691 -12.094 1.00 94.25 542 ALA A CA 1
ATOM 4249 C C . ALA A 1 542 ? 1.872 -19.197 -11.914 1.00 94.25 542 ALA A C 1
ATOM 4251 O O . ALA A 1 542 ? 1.062 -18.348 -12.298 1.00 94.25 542 ALA A O 1
ATOM 4252 N N . GLU A 1 543 ? 3.026 -18.902 -11.334 1.00 92.69 543 GLU A N 1
ATOM 4253 C CA . GLU A 1 543 ? 3.601 -17.566 -11.209 1.00 92.69 543 GLU A CA 1
ATOM 4254 C C . GLU A 1 543 ? 5.061 -17.624 -11.647 1.00 92.69 543 GLU A C 1
ATOM 4256 O O . GLU A 1 543 ? 5.720 -18.658 -11.511 1.00 92.69 543 GLU A O 1
ATOM 4261 N N . GLY A 1 544 ? 5.554 -16.519 -12.193 1.00 91.25 544 GLY A N 1
ATOM 4262 C CA . GLY A 1 544 ? 6.915 -16.414 -12.685 1.00 91.25 544 GLY A CA 1
ATOM 4263 C C . GLY A 1 544 ? 7.213 -15.022 -13.223 1.00 91.25 544 GLY A C 1
ATOM 4264 O O . GLY A 1 544 ? 6.320 -14.180 -13.332 1.00 91.25 544 GLY A O 1
ATOM 4265 N N . ASP A 1 545 ? 8.470 -14.825 -13.593 1.00 91.00 545 ASP A N 1
ATOM 4266 C CA . ASP A 1 545 ? 9.025 -13.567 -14.067 1.00 91.00 545 ASP A CA 1
ATOM 4267 C C . ASP A 1 545 ? 9.578 -13.719 -15.486 1.00 91.00 545 ASP A C 1
ATOM 4269 O O . ASP A 1 545 ? 10.094 -14.769 -15.876 1.00 91.00 545 ASP A O 1
ATOM 4273 N N . VAL A 1 546 ? 9.512 -12.642 -16.266 1.00 93.06 546 VAL A N 1
ATOM 4274 C CA . VAL A 1 546 ? 10.291 -12.512 -17.501 1.00 93.06 546 VAL A CA 1
ATOM 4275 C C . VAL A 1 546 ? 11.451 -11.583 -17.201 1.00 93.06 546 VAL A C 1
ATOM 4277 O O . VAL A 1 546 ? 11.251 -10.413 -16.883 1.00 93.06 546 VAL A O 1
ATOM 4280 N N . GLU A 1 547 ? 12.664 -12.108 -17.303 1.00 93.94 547 GLU A N 1
ATOM 4281 C CA . GLU A 1 547 ? 13.883 -11.352 -17.050 1.00 93.94 547 GLU A CA 1
ATOM 4282 C C . GLU A 1 547 ? 14.523 -10.940 -18.374 1.00 93.94 547 GLU A C 1
ATOM 4284 O O . GLU A 1 547 ? 14.602 -11.744 -19.309 1.00 93.94 547 GLU A O 1
ATOM 4289 N N . VAL A 1 548 ? 14.997 -9.695 -18.439 1.00 94.81 548 VAL A N 1
ATOM 4290 C CA . VAL A 1 548 ? 15.773 -9.173 -19.564 1.00 94.81 548 VAL A CA 1
ATOM 4291 C C . VAL A 1 548 ? 17.104 -8.642 -19.057 1.00 94.81 548 VAL A C 1
ATOM 4293 O O . VAL A 1 548 ? 17.158 -7.872 -18.102 1.00 94.81 548 VAL A O 1
ATOM 4296 N N . GLU A 1 549 ? 18.172 -9.028 -19.742 1.00 94.25 549 GLU A N 1
ATOM 4297 C CA . GLU A 1 549 ? 19.534 -8.591 -19.477 1.00 94.25 549 GLU A CA 1
ATOM 4298 C C . GLU A 1 549 ? 20.079 -7.858 -20.703 1.00 94.25 549 GLU A C 1
ATOM 4300 O O . GLU A 1 549 ? 19.913 -8.312 -21.837 1.00 94.25 549 GLU A O 1
ATOM 4305 N N . ALA A 1 550 ? 20.753 -6.734 -20.470 1.00 92.25 550 ALA A N 1
ATOM 4306 C CA . ALA A 1 550 ? 21.455 -5.984 -21.500 1.00 92.25 550 ALA A CA 1
ATOM 4307 C C . ALA A 1 550 ? 22.918 -5.777 -21.097 1.00 92.25 550 ALA A C 1
ATOM 4309 O O . ALA A 1 550 ? 23.221 -5.432 -19.953 1.00 92.25 550 ALA A O 1
ATOM 4310 N N . THR A 1 551 ? 23.833 -5.981 -22.043 1.00 90.62 551 THR A N 1
ATOM 4311 C CA . THR A 1 551 ? 25.277 -5.832 -21.839 1.00 90.62 551 THR A CA 1
ATOM 4312 C C . THR A 1 551 ? 25.839 -4.770 -22.775 1.00 90.62 551 THR A C 1
ATOM 4314 O O . THR A 1 551 ? 25.688 -4.860 -23.992 1.00 90.62 551 THR A O 1
ATOM 4317 N N . TRP A 1 552 ? 26.553 -3.799 -22.206 1.00 87.38 552 TRP A N 1
ATOM 4318 C CA . TRP A 1 552 ? 27.351 -2.818 -22.942 1.00 87.38 552 TRP A CA 1
ATOM 4319 C C . TRP A 1 552 ? 28.834 -3.114 -22.723 1.00 87.38 552 TRP A C 1
ATOM 4321 O O . TRP A 1 552 ? 29.298 -3.209 -21.585 1.00 87.38 552 TRP A O 1
ATOM 4331 N N . ILE A 1 553 ? 29.585 -3.271 -23.806 1.00 84.19 553 ILE A N 1
ATOM 4332 C CA . ILE A 1 553 ? 30.994 -3.655 -23.788 1.00 84.19 553 ILE A CA 1
ATOM 4333 C C . ILE A 1 553 ? 31.863 -2.404 -23.958 1.00 84.19 553 ILE A C 1
ATOM 4335 O O . ILE A 1 553 ? 31.590 -1.530 -24.776 1.00 84.19 553 ILE A O 1
ATOM 4339 N N . GLY A 1 554 ? 32.953 -2.322 -23.187 1.00 73.38 554 GLY A N 1
ATOM 4340 C CA . GLY A 1 554 ? 33.940 -1.242 -23.319 1.00 73.38 554 GLY A CA 1
ATOM 4341 C C . GLY A 1 554 ? 33.514 0.096 -22.710 1.00 73.38 554 GLY A C 1
ATOM 4342 O O . GLY A 1 554 ? 34.094 1.127 -23.045 1.00 73.38 554 GLY A O 1
ATOM 4343 N N . VAL A 1 555 ? 32.521 0.090 -21.816 1.00 70.44 555 VAL A N 1
ATOM 4344 C CA . VAL A 1 555 ? 32.027 1.290 -21.132 1.00 70.44 555 VAL A CA 1
ATOM 4345 C C . VAL A 1 555 ? 32.618 1.407 -19.730 1.00 70.44 555 VAL A C 1
ATOM 4347 O O . VAL A 1 555 ? 32.677 0.437 -18.974 1.00 70.44 555 VAL A O 1
ATOM 4350 N N . THR A 1 556 ? 33.035 2.613 -19.357 1.00 59.06 556 THR A N 1
ATOM 4351 C CA . THR A 1 556 ? 33.406 2.935 -17.976 1.00 59.06 556 THR A CA 1
ATOM 4352 C C . THR A 1 556 ? 32.180 3.553 -17.314 1.00 59.06 556 THR A C 1
ATOM 4354 O O . THR A 1 556 ? 31.731 4.610 -17.762 1.00 59.06 556 THR A O 1
ATOM 4357 N N . ARG A 1 557 ? 31.619 2.927 -16.265 1.00 53.94 557 ARG A N 1
ATOM 4358 C CA . ARG A 1 557 ? 30.582 3.589 -15.452 1.00 53.94 557 ARG A CA 1
ATOM 4359 C C . ARG A 1 557 ? 31.163 4.913 -14.934 1.00 53.94 557 ARG A C 1
ATOM 4361 O O . ARG A 1 557 ? 32.231 4.875 -14.311 1.00 53.94 557 ARG A O 1
ATOM 4368 N N . PRO A 1 558 ? 30.518 6.065 -15.182 1.00 49.22 558 PRO A N 1
ATOM 4369 C CA . PRO A 1 558 ? 30.861 7.282 -14.463 1.00 49.22 558 PRO A CA 1
ATOM 4370 C C . PRO A 1 558 ? 30.698 6.995 -12.965 1.00 49.22 558 PRO A C 1
ATOM 4372 O O . PRO A 1 558 ? 29.706 6.382 -12.571 1.00 49.22 558 PRO A O 1
ATOM 4375 N N . LYS A 1 559 ? 31.712 7.342 -12.168 1.00 39.44 559 LYS A N 1
ATOM 4376 C CA . LYS A 1 559 ? 31.656 7.220 -10.706 1.00 39.44 559 LYS A CA 1
ATOM 4377 C C . LYS A 1 559 ? 30.707 8.23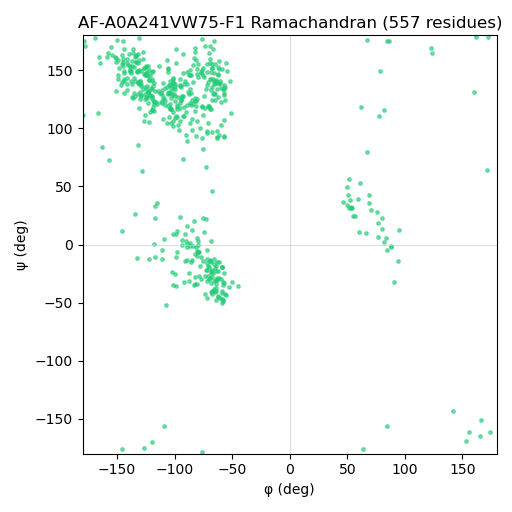5 -10.099 1.00 39.44 559 LYS A C 1
ATOM 4379 O O . LYS A 1 559 ? 30.702 9.380 -10.606 1.00 39.44 559 LYS A O 1
#

pLDDT: mean 88.34, std 13.39, range [29.47, 98.5]

Mean predicted aligned error: 9.81 Å

Solvent-accessible surface area (backbone atoms only — not comparable to full-atom values): 29337 Å² total; per-residue (Å²): 133,88,84,89,85,89,86,84,90,79,89,76,79,76,78,74,76,73,70,74,81,54,45,49,72,79,59,89,59,62,74,56,64,42,63,38,40,28,35,41,38,42,32,59,67,80,75,45,44,36,34,45,32,65,40,51,62,45,39,51,34,12,12,82,61,78,70,83,73,86,71,97,61,54,32,30,46,22,29,34,45,47,90,50,73,45,63,60,69,18,34,28,29,41,34,46,57,94,58,88,46,44,32,32,24,49,20,29,32,12,17,58,56,89,85,43,85,24,42,97,84,24,32,44,59,34,78,35,70,48,58,46,15,16,29,58,16,67,28,27,66,50,79,36,30,21,12,33,52,26,38,14,52,21,75,45,31,54,55,48,60,63,73,53,56,60,71,43,74,44,77,45,37,39,38,41,23,38,14,80,66,87,76,50,54,90,80,70,41,53,50,60,57,29,75,56,67,51,57,44,30,30,42,40,38,41,29,31,46,21,39,37,35,38,48,60,69,64,39,73,50,55,39,33,28,36,90,88,13,52,71,45,70,58,89,88,51,94,51,47,42,82,45,74,53,98,66,68,72,55,75,46,31,21,31,33,41,34,30,56,33,33,40,37,37,27,48,46,58,36,79,58,43,45,103,38,34,15,45,25,45,40,67,44,39,72,65,33,63,60,47,90,79,54,62,41,24,35,24,32,35,28,68,41,45,97,61,73,32,55,20,72,38,58,83,41,83,79,24,23,41,41,53,27,37,52,62,40,78,48,38,35,30,39,33,47,11,24,46,35,44,36,48,33,61,75,48,71,32,55,36,65,95,53,81,66,40,54,26,39,31,38,32,24,69,44,32,73,45,17,26,43,46,55,46,71,48,27,38,50,57,31,56,38,54,33,62,76,25,75,49,75,43,59,70,51,71,83,58,84,68,85,84,77,51,80,69,46,67,62,48,70,44,53,27,38,38,36,36,24,14,35,37,84,36,60,99,63,60,16,46,59,76,40,31,38,36,32,35,43,41,55,55,44,72,61,96,89,42,58,14,23,40,26,30,22,97,84,60,77,50,42,30,38,35,52,32,32,42,32,36,45,30,66,86,72,44,80,47,75,39,77,28,9,26,32,74,83,35,66,41,80,52,59,63,38,45,61,50,77,43,61,76,48,97,82,47,62,22,28,39,35,33,36,60,39,36,44,36,31,57,28,60,45,77,66,51,59,21,30,82,88,70,41,78,76,85,88,69,65,50,71,70,69,49,78,48,76,50,72,42,71,69,94,71,77,81,82,129

Sequence (559 aa):
MINYRTLFLGALSAFSIHHAAHALNPPTSFTGGGTNSFIFFENNIDQEYLISAEHLNPRFTGANVWTRYGRDQQDSLGYMGTDTTLRNRNNVDMWLENSSMLTPFQGIRCRIRNNGACPATGFLPAEFIDQFGAYKIRSASGDFDGGYARASFGPDAYEYLKELAPGDVHQFIMHYCETTEDYNPSAGGRCKDATTGRWRKTQLNITKDAHIKFIDTRAFSEIWVATDGTPSIAQNSELCRDLVVPRGGTADQREGIACKMVQYDLNGPTSAFNNSTHLYMAVDQAALNNMAIAAYDLRINAGGNDDWVRYDADTRVENLMNRMLQSGRHYIEVLFTKSFFKKMLAAEASTSGRRGVFTFAVNNTATPQSGYYQFATNMDIDIIPREYGISIRHQNQNERVKTGKIGEEDITFNYVVTQSAPKTTGANGGRADVVKARVLGESTTVRGNSYCLFKSKDEVLQVPIPAYLSYTNSAGQKIEQYSGCNASATLDLTDANWNAVPWDQQQSGFFHSTNLDLRFPMNDRVSLFTIDGIDWLGSVRAEGDVEVEATWIGVTRPK

Secondary structure (DSSP, 8-state):
-----------------------PPPPSS-S-EEEEEEEEEEETTTTEEEEEESSSSSEEEEESS---SS-TT-----EEEEEEEPPTT-EEEEEEES-S-SS-EEEEE---STT-S--TTSEEEPSEEETTEEEEEE--SSTTTT-EEEEEEPHHHHHHHHHSPTT-EEEEEEEEEEESS---GGGT--GGG-SSSEEEEEEEEEEEEEEEEEE---EEEEEEE-TTS-EEEPTT-SSEEEEE-SSSS-STTTEEEEEEEEEEEEES-GGGS-TTEEEEEEE-SGGGTT----TTTEEEE-SSSS--EETT-SS-GGGBHHHH--SEEEEEEEEEEHHHHHHHHHTT---TT-TTSEEEEEEETTSTTT-EEEEE-SEEEEEEESTTEEEEEESSTT-S-----TTSPPEEEEEEEEEEEETTSTTTTSS-SEEEEEEEE-EEEETTEEEEEEE-TTS--EEEE--EEEEEBTTSPEEEEE-TT-TT-PEE-TTB-PEEEESSTT--EEEEEEEEEEEE-TT-GGGGB-TTS-B--S--B--EEEEEEEE-SSPPPP-